Protein 5KET (pdb70)

InterPro domains:
  IPR018170 Aldo/keto reductase, conserved site [PS00062] (151-168)
  IPR018170 Aldo/keto reductase, conserved site [PS00063] (274-289)
  IPR018170 Aldo/keto reductase, conserved site [PS00798] (42-59)
  IPR020471 Aldo-keto reductase [PIRSF000097] (4-313)
  IPR020471 Aldo-keto reductase [PR00069] (38-62)
  IPR020471 Aldo-keto reductase [PR00069] (98-116)
  IPR020471 Aldo-keto reductase [PR00069] (151-168)
  IPR020471 Aldo-keto reductase [PR00069] (185-214)
  IPR020471 Aldo-keto reductase [PR00069] (241-265)
  IPR020471 Aldo-keto reductase [PTHR11732] (8-306)
  IPR023210 NADP-dependent oxidoreductase domain [PF00248] (20-306)
  IPR036812 NAD(P)-dependent oxidoreductase domain superfamily [G3DSA:3.20.20.100] (1-334)
  IPR036812 NAD(P)-dependent oxidoreductase domain superfamily [SSF51430] (8-308)

CATH classification: 3.20.20.100

Structure (mmCIF, N/CA/C/O backbone):
data_5KET
#
_entry.id   5KET
#
_cell.length_a   131.141
_cell.length_b   131.141
_cell.length_c   290.657
_cell.angle_alpha   90.000
_cell.angle_beta   90.000
_cell.angle_gamma   120.000
#
_symmetry.space_group_name_H-M   'H 3 2'
#
loop_
_entity.id
_entity.type
_entity.pdbx_description
1 polymer 'Aldo-keto reductase 1'
2 non-polymer 'NADP NICOTINAMIDE-ADENINE-DINUCLEOTIDE PHOSPHATE'
#
loop_
_atom_site.group_PDB
_atom_site.id
_atom_site.type_symbol
_atom_site.label_atom_id
_atom_site.label_alt_id
_atom_site.label_comp_id
_atom_site.label_asym_id
_atom_site.label_entity_id
_atom_site.label_seq_id
_atom_site.pdbx_PDB_ins_code
_atom_site.Cartn_x
_atom_site.Cartn_y
_atom_site.Cartn_z
_atom_site.occupancy
_atom_site.B_iso_or_equiv
_atom_site.auth_seq_id
_atom_site.auth_comp_id
_atom_site.auth_asym_id
_atom_site.auth_atom_id
_atom_site.pdbx_PDB_model_num
ATOM 1 N N . SER A 1 13 ? -50.604 87.776 52.885 1.00 41.98 7 SER A N 1
ATOM 2 C CA . SER A 1 13 ? -51.207 89.041 52.486 1.00 45.17 7 SER A CA 1
ATOM 3 C C . SER A 1 13 ? -51.203 90.081 53.617 1.00 51.13 7 SER A C 1
ATOM 4 O O . SER A 1 13 ? -51.155 89.736 54.798 1.00 57.76 7 SER A O 1
ATOM 7 N N . VAL A 1 14 ? -51.265 91.355 53.235 1.00 48.79 8 VAL A N 1
ATOM 8 C CA . VAL A 1 14 ? -51.348 92.487 54.147 1.00 47.26 8 VAL A CA 1
ATOM 9 C C . VAL A 1 14 ? -52.645 93.222 53.836 1.00 43.87 8 VAL A C 1
ATOM 10 O O . VAL A 1 14 ? -52.983 93.387 52.667 1.00 43.64 8 VAL A O 1
ATOM 14 N N . THR A 1 15 ? -53.363 93.666 54.878 1.00 44.59 9 THR A N 1
ATOM 15 C CA . THR A 1 15 ? -54.660 94.313 54.697 1.00 43.47 9 THR A CA 1
ATOM 16 C C . THR A 1 15 ? -54.542 95.815 55.004 1.00 43.91 9 THR A C 1
ATOM 17 O O . THR A 1 15 ? -54.106 96.213 56.086 1.00 37.95 9 THR A O 1
ATOM 21 N N . PHE A 1 16 ? -54.903 96.625 54.019 1.00 43.49 10 PHE A N 1
ATOM 22 C CA . PHE A 1 16 ? -54.959 98.075 54.154 1.00 45.98 10 PHE A CA 1
ATOM 23 C C . PHE A 1 16 ? -55.987 98.496 55.190 1.00 49.34 10 PHE A C 1
ATOM 24 O O . PHE A 1 16 ? -56.860 97.723 55.600 1.00 48.80 10 PHE A O 1
ATOM 32 N N . HIS A 1 17 ? -55.885 99.768 55.583 1.00 55.34 11 HIS A N 1
ATOM 33 C CA . HIS A 1 17 ? -56.807 100.308 56.565 1.00 65.27 11 HIS A CA 1
ATOM 34 C C . HIS A 1 17 ? -58.248 100.275 56.055 1.00 66.12 11 HIS A C 1
ATOM 35 O O . HIS A 1 17 ? -59.182 100.001 56.823 1.00 68.45 11 HIS A O 1
ATOM 42 N N . ASN A 1 18 ? -58.445 100.498 54.753 1.00 63.42 12 ASN A N 1
ATOM 43 C CA . ASN A 1 18 ? -59.775 100.368 54.172 1.00 59.67 12 ASN A CA 1
ATOM 44 C C . ASN A 1 18 ? -60.247 98.921 54.082 1.00 62.88 12 ASN A C 1
ATOM 45 O O . ASN A 1 18 ? -61.327 98.686 53.530 1.00 68.41 12 ASN A O 1
ATOM 50 N N . GLY A 1 19 ? -59.480 97.955 54.589 1.00 61.49 13 GLY A N 1
ATOM 51 C CA . GLY A 1 19 ? -59.911 96.573 54.640 1.00 61.11 13 GLY A CA 1
ATOM 52 C C . GLY A 1 19 ? -59.506 95.709 53.461 1.00 58.50 13 GLY A C 1
ATOM 53 O O . GLY A 1 19 ? -59.770 94.497 53.483 1.00 51.97 13 GLY A O 1
ATOM 54 N N . ARG A 1 20 ? -58.876 96.288 52.439 1.00 61.03 14 ARG A N 1
ATOM 55 C CA . ARG A 1 20 ? -58.459 95.531 51.267 1.00 64.40 14 ARG A CA 1
ATOM 56 C C . ARG A 1 20 ? -57.097 94.886 51.483 1.00 67.04 14 ARG A C 1
ATOM 57 O O . ARG A 1 20 ? -56.179 95.501 52.033 1.00 67.35 14 ARG A O 1
ATOM 65 N N . LYS A 1 21 ? -56.967 93.644 51.023 1.00 64.56 15 LYS A N 1
ATOM 66 C CA . LYS A 1 21 ? -55.776 92.839 51.242 1.00 59.95 15 LYS A CA 1
ATOM 67 C C . LYS A 1 21 ? -54.833 92.958 50.050 1.00 51.97 15 LYS A C 1
ATOM 68 O O . LYS A 1 21 ? -55.269 93.005 48.896 1.00 50.18 15 LYS A O 1
ATOM 72 N N . MET A 1 22 ? -53.535 93.001 50.339 1.00 46.30 16 MET A N 1
ATOM 73 C CA . MET A 1 22 ? -52.513 93.145 49.331 1.00 44.64 16 MET A CA 1
ATOM 74 C C . MET A 1 22 ? -51.521 91.991 49.446 1.00 48.32 16 MET A C 1
ATOM 75 O O . MET A 1 22 ? -51.001 91.750 50.555 1.00 52.62 16 MET A O 1
ATOM 80 N N . PRO A 1 23 ? -51.255 91.265 48.391 1.00 45.43 17 PRO A N 1
ATOM 81 C CA . PRO A 1 23 ? -50.306 90.139 48.480 1.00 43.22 17 PRO A CA 1
ATOM 82 C C . PRO A 1 23 ? -48.930 90.622 48.904 1.00 45.88 17 PRO A C 1
ATOM 83 O O . PRO A 1 23 ? -48.444 91.641 48.426 1.00 50.04 17 PRO A O 1
ATOM 87 N N . VAL A 1 24 ? -48.321 89.875 49.815 1.00 44.30 18 VAL A N 1
ATOM 88 C CA . VAL A 1 24 ? -47.023 90.259 50.354 1.00 40.06 18 VAL A CA 1
ATOM 89 C C . VAL A 1 24 ? -45.877 90.038 49.383 1.00 44.40 18 VAL A C 1
ATOM 90 O O . VAL A 1 24 ? -44.785 90.561 49.612 1.00 51.64 18 VAL A O 1
ATOM 94 N N . VAL A 1 25 ? -46.088 89.268 48.318 1.00 40.43 19 VAL A N 1
ATOM 95 C CA . VAL A 1 25 ? -45.082 89.120 47.273 1.00 42.28 19 VAL A CA 1
ATOM 96 C C . VAL A 1 25 ? -45.686 89.548 45.954 1.00 47.12 19 VAL A C 1
ATOM 97 O O . VAL A 1 25 ? -46.741 89.042 45.550 1.00 57.22 19 VAL A O 1
ATOM 101 N N . GLY A 1 26 ? -45.015 90.478 45.287 1.00 39.74 20 GLY A N 1
ATOM 102 C CA . GLY A 1 26 ? -45.417 90.899 43.968 1.00 36.83 20 GLY A CA 1
ATOM 103 C C . GLY A 1 26 ? -44.210 90.926 43.053 1.00 36.11 20 GLY A C 1
ATOM 104 O O . GLY A 1 26 ? -43.068 90.913 43.502 1.00 38.61 20 GLY A O 1
ATOM 105 N N . LEU A 1 27 ? -44.477 90.944 41.762 1.00 35.70 21 LEU A N 1
ATOM 106 C CA . LEU A 1 27 ? -43.417 90.955 40.779 1.00 42.88 21 LEU A CA 1
ATOM 107 C C . LEU A 1 27 ? -43.182 92.384 40.323 1.00 49.32 21 LEU A C 1
ATOM 108 O O . LEU A 1 27 ? -44.079 93.014 39.756 1.00 47.65 21 LEU A O 1
ATOM 113 N N . GLY A 1 28 ? -41.966 92.867 40.551 1.00 49.51 22 GLY A N 1
ATOM 114 C CA . GLY A 1 28 ? -41.594 94.158 40.033 1.00 43.26 22 GLY A CA 1
ATOM 115 C C . GLY A 1 28 ? -41.342 94.123 38.537 1.00 44.19 22 GLY A C 1
ATOM 116 O O . GLY A 1 28 ? -40.945 93.106 37.968 1.00 47.62 22 GLY A O 1
ATOM 117 N N . THR A 1 29 ? -41.560 95.276 37.887 1.00 43.71 23 THR A N 1
ATOM 118 C CA . THR A 1 29 ? -41.410 95.393 36.438 1.00 48.64 23 THR A CA 1
ATOM 119 C C . THR A 1 29 ? -40.447 96.502 36.032 1.00 51.21 23 THR A C 1
ATOM 120 O O . THR A 1 29 ? -40.426 96.907 34.862 1.00 50.65 23 THR A O 1
ATOM 124 N N . TRP A 1 30 ? -39.640 96.995 36.962 1.00 50.50 24 TRP A N 1
ATOM 125 C CA . TRP A 1 30 ? -38.609 97.956 36.621 1.00 50.99 24 TRP A CA 1
ATOM 126 C C . TRP A 1 30 ? -37.222 97.357 36.891 1.00 62.82 24 TRP A C 1
ATOM 127 O O . TRP A 1 30 ? -36.893 96.970 38.021 1.00 72.94 24 TRP A O 1
ATOM 138 N N . GLN A 1 31 ? -36.430 97.232 35.833 1.00 59.68 25 GLN A N 1
ATOM 139 C CA . GLN A 1 31 ? -36.916 97.576 34.514 1.00 55.22 25 GLN A CA 1
ATOM 140 C C . GLN A 1 31 ? -37.096 96.358 33.650 1.00 54.65 25 GLN A C 1
ATOM 141 O O . GLN A 1 31 ? -36.144 95.667 33.284 1.00 53.92 25 GLN A O 1
ATOM 147 N N . SER A 1 32 ? -38.344 96.122 33.303 1.00 55.95 26 SER A N 1
ATOM 148 C CA . SER A 1 32 ? -38.707 94.993 32.467 1.00 58.31 26 SER A CA 1
ATOM 149 C C . SER A 1 32 ? -39.195 95.558 31.146 1.00 54.92 26 SER A C 1
ATOM 150 O O . SER A 1 32 ? -40.318 96.110 31.086 1.00 50.16 26 SER A O 1
ATOM 153 N N . PRO A 1 33 ? -38.373 95.518 30.100 1.00 56.54 27 PRO A N 1
ATOM 154 C CA . PRO A 1 33 ? -38.845 95.983 28.786 1.00 54.43 27 PRO A CA 1
ATOM 155 C C . PRO A 1 33 ? -40.027 95.134 28.363 1.00 55.55 27 PRO A C 1
ATOM 156 O O . PRO A 1 33 ? -40.166 94.007 28.803 1.00 60.56 27 PRO A O 1
ATOM 160 N N . PRO A 1 34 ? -40.934 95.686 27.481 1.00 54.22 28 PRO A N 1
ATOM 161 C CA . PRO A 1 34 ? -42.096 94.917 27.079 1.00 53.76 28 PRO A CA 1
ATOM 162 C C . PRO A 1 34 ? -41.775 93.626 26.335 1.00 62.42 28 PRO A C 1
ATOM 163 O O . PRO A 1 34 ? -42.620 92.699 26.377 1.00 66.25 28 PRO A O 1
ATOM 167 N N . GLU A 1 35 ? -40.667 93.568 25.602 1.00 64.55 29 GLU A N 1
ATOM 168 C CA . GLU A 1 35 ? -40.270 92.310 24.980 1.00 67.64 29 GLU A CA 1
ATOM 169 C C . GLU A 1 35 ? -40.111 91.208 26.029 1.00 64.62 29 GLU A C 1
ATOM 170 O O . GLU A 1 35 ? -40.465 90.046 25.785 1.00 64.12 29 GLU A O 1
ATOM 172 N N . GLU A 1 36 ? -39.644 91.573 27.226 1.00 62.44 30 GLU A N 1
ATOM 173 C CA . GLU A 1 36 ? -39.411 90.622 28.309 1.00 63.75 30 GLU A CA 1
ATOM 174 C C . GLU A 1 36 ? -40.541 90.561 29.335 1.00 60.22 30 GLU A C 1
ATOM 175 O O . GLU A 1 36 ? -40.803 89.486 29.889 1.00 58.67 30 GLU A O 1
ATOM 181 N N . VAL A 1 37 ? -41.230 91.675 29.596 1.00 57.67 31 VAL A N 1
ATOM 182 C CA . VAL A 1 37 ? -42.207 91.706 30.685 1.00 57.49 31 VAL A CA 1
ATOM 183 C C . VAL A 1 37 ? -43.418 90.843 30.375 1.00 57.29 31 VAL A C 1
ATOM 184 O O . VAL A 1 37 ? -44.110 90.383 31.297 1.00 58.75 31 VAL A O 1
ATOM 188 N N . THR A 1 38 ? -43.720 90.599 29.098 1.00 57.27 32 THR A N 1
ATOM 189 C CA . THR A 1 38 ? -44.903 89.789 28.825 1.00 54.66 32 THR A CA 1
ATOM 190 C C . THR A 1 38 ? -44.661 88.329 29.217 1.00 59.81 32 THR A C 1
ATOM 191 O O . THR A 1 38 ? -45.438 87.753 29.979 1.00 60.40 32 THR A O 1
ATOM 195 N N . ALA A 1 39 ? -43.569 87.728 28.731 1.00 64.57 33 ALA A N 1
ATOM 196 C CA . ALA A 1 39 ? -43.267 86.352 29.138 1.00 71.14 33 ALA A CA 1
ATOM 197 C C . ALA A 1 39 ? -43.006 86.253 30.635 1.00 70.79 33 ALA A C 1
ATOM 198 O O . ALA A 1 39 ? -43.374 85.252 31.263 1.00 67.86 33 ALA A O 1
ATOM 200 N N . ALA A 1 40 ? -42.385 87.276 31.227 1.00 69.60 34 ALA A N 1
ATOM 201 C CA . ALA A 1 40 ? -42.088 87.232 32.655 1.00 68.52 34 ALA A CA 1
ATOM 202 C C . ALA A 1 40 ? -43.361 87.227 33.491 1.00 67.57 34 ALA A C 1
ATOM 203 O O . ALA A 1 40 ? -43.401 86.605 34.560 1.00 71.17 34 ALA A O 1
ATOM 205 N N . ILE A 1 41 ? -44.410 87.902 33.019 1.00 64.22 35 ILE A N 1
ATOM 206 C CA . ILE A 1 41 ? -45.676 87.917 33.745 1.00 58.70 35 ILE A CA 1
ATOM 207 C C . ILE A 1 41 ? -46.429 86.613 33.545 1.00 56.73 35 ILE A C 1
ATOM 208 O O . ILE A 1 41 ? -47.039 86.084 34.485 1.00 50.87 35 ILE A O 1
ATOM 213 N N . ASP A 1 42 ? -46.407 86.077 32.323 1.00 60.08 36 ASP A N 1
ATOM 214 C CA . ASP A 1 42 ? -46.903 84.725 32.116 1.00 67.52 36 ASP A CA 1
ATOM 215 C C . ASP A 1 42 ? -46.268 83.775 33.123 1.00 71.47 36 ASP A C 1
ATOM 216 O O . ASP A 1 42 ? -46.972 83.051 33.830 1.00 78.35 36 ASP A O 1
ATOM 218 N N . VAL A 1 43 ? -44.937 83.817 33.254 1.00 68.35 37 VAL A N 1
ATOM 219 C CA . VAL A 1 43 ? -44.268 82.940 34.214 1.00 65.77 37 VAL A CA 1
ATOM 220 C C . VAL A 1 43 ? -44.711 83.257 35.638 1.00 62.55 37 VAL A C 1
ATOM 221 O O . VAL A 1 43 ? -44.986 82.349 36.430 1.00 61.32 37 VAL A O 1
ATOM 225 N N . ALA A 1 44 ? -44.808 84.545 35.983 1.00 59.11 38 ALA A N 1
ATOM 226 C CA . ALA A 1 44 ? -45.143 84.926 37.352 1.00 54.84 38 ALA A CA 1
ATOM 227 C C . ALA A 1 44 ? -46.516 84.399 37.757 1.00 58.63 38 ALA A C 1
ATOM 228 O O . ALA A 1 44 ? -46.681 83.831 38.843 1.00 57.99 38 ALA A O 1
ATOM 230 N N . LEU A 1 45 ? -47.516 84.565 36.890 1.00 58.22 39 LEU A N 1
ATOM 231 C CA . LEU A 1 45 ? -48.850 84.080 37.230 1.00 57.09 39 LEU A CA 1
ATOM 232 C C . LEU A 1 45 ? -48.924 82.556 37.246 1.00 63.02 39 LEU A C 1
ATOM 233 O O . LEU A 1 45 ? -49.711 81.986 38.013 1.00 69.69 39 LEU A O 1
ATOM 238 N N . GLU A 1 46 ? -48.107 81.875 36.438 1.00 62.60 40 GLU A N 1
ATOM 239 C CA . GLU A 1 46 ? -48.013 80.425 36.581 1.00 62.49 40 GLU A CA 1
ATOM 240 C C . GLU A 1 46 ? -47.414 80.063 37.930 1.00 56.66 40 GLU A C 1
ATOM 241 O O . GLU A 1 46 ? -47.927 79.177 38.628 1.00 58.65 40 GLU A O 1
ATOM 247 N N . VAL A 1 47 ? -46.363 80.775 38.337 1.00 54.69 41 VAL A N 1
ATOM 248 C CA . VAL A 1 47 ? -45.752 80.558 39.636 1.00 54.70 41 VAL A CA 1
ATOM 249 C C . VAL A 1 47 ? -46.798 80.671 40.758 1.00 61.26 41 VAL A C 1
ATOM 250 O O . VAL A 1 47 ? -46.888 79.813 41.626 1.00 64.65 41 VAL A O 1
ATOM 254 N N . GLY A 1 48 ? -47.587 81.733 40.725 1.00 57.53 42 GLY A N 1
ATOM 255 C CA . GLY A 1 48 ? -48.487 82.026 41.846 1.00 57.13 42 GLY A CA 1
ATOM 256 C C . GLY A 1 48 ? -48.528 83.495 42.218 1.00 53.25 42 GLY A C 1
ATOM 257 O O . GLY A 1 48 ? -49.253 83.879 43.139 1.00 52.71 42 GLY A O 1
ATOM 258 N N . TYR A 1 49 ? -47.757 84.324 41.512 1.00 51.63 43 TYR A N 1
ATOM 259 C CA . TYR A 1 49 ? -47.826 85.764 41.733 1.00 51.23 43 TYR A CA 1
ATOM 260 C C . TYR A 1 49 ? -49.237 86.275 41.469 1.00 45.59 43 TYR A C 1
ATOM 261 O O . TYR A 1 49 ? -49.817 86.013 40.412 1.00 46.01 43 TYR A O 1
ATOM 270 N N . ARG A 1 50 ? -49.791 87.004 42.437 1.00 41.85 44 ARG A N 1
ATOM 271 C CA . ARG A 1 50 ? -51.086 87.656 42.281 1.00 42.75 44 ARG A CA 1
ATOM 272 C C . ARG A 1 50 ? -50.981 89.150 42.572 1.00 43.56 44 ARG A C 1
ATOM 273 O O . ARG A 1 50 ? -51.920 89.774 43.074 1.00 44.13 44 ARG A O 1
ATOM 281 N N . HIS A 1 51 ? -49.837 89.733 42.234 1.00 43.46 45 HIS A N 1
ATOM 282 C CA . HIS A 1 51 ? -49.552 91.130 42.533 1.00 41.20 45 HIS A CA 1
ATOM 283 C C . HIS A 1 51 ? -48.489 91.588 41.554 1.00 41.20 45 HIS A C 1
ATOM 284 O O . HIS A 1 51 ? -47.393 91.020 41.519 1.00 50.13 45 HIS A O 1
ATOM 291 N N . ILE A 1 52 ? -48.811 92.588 40.747 1.00 35.91 46 ILE A N 1
ATOM 292 C CA . ILE A 1 52 ? -47.877 93.124 39.770 1.00 34.34 46 ILE A CA 1
ATOM 293 C C . ILE A 1 52 ? -47.719 94.605 40.031 1.00 36.07 46 ILE A C 1
ATOM 294 O O . ILE A 1 52 ? -48.712 95.336 40.102 1.00 34.81 46 ILE A O 1
ATOM 299 N N . ASP A 1 53 ? -46.474 95.041 40.162 1.00 42.52 47 ASP A N 1
ATOM 300 C CA . ASP A 1 53 ? -46.138 96.437 40.372 1.00 45.01 47 ASP A CA 1
ATOM 301 C C . ASP A 1 53 ? -45.596 97.002 39.068 1.00 42.06 47 ASP A C 1
ATOM 302 O O . ASP A 1 53 ? -44.593 96.505 38.544 1.00 41.19 47 ASP A O 1
ATOM 307 N N . THR A 1 54 ? -46.269 98.023 38.541 1.00 38.71 48 THR A N 1
ATOM 308 C CA . THR A 1 54 ? -45.830 98.705 37.331 1.00 38.75 48 THR A CA 1
ATOM 309 C C . THR A 1 54 ? -45.948 100.207 37.562 1.00 39.81 48 THR A C 1
ATOM 310 O O . THR A 1 54 ? -46.213 100.672 38.677 1.00 38.99 48 THR A O 1
ATOM 314 N N . ALA A 1 55 ? -45.745 100.973 36.496 1.00 38.30 49 ALA A N 1
ATOM 315 C CA . ALA A 1 55 ? -45.792 102.424 36.579 1.00 31.78 49 ALA A CA 1
ATOM 316 C C . ALA A 1 55 ? -45.867 102.973 35.168 1.00 35.13 49 ALA A C 1
ATOM 317 O O . ALA A 1 55 ? -45.451 102.320 34.208 1.00 37.63 49 ALA A O 1
ATOM 319 N N . PHE A 1 56 ? -46.414 104.184 35.054 1.00 34.39 50 PHE A N 1
ATOM 320 C CA . PHE A 1 56 ? -46.498 104.784 33.732 1.00 36.73 50 PHE A CA 1
ATOM 321 C C . PHE A 1 56 ? -45.113 105.122 33.211 1.00 40.90 50 PHE A C 1
ATOM 322 O O . PHE A 1 56 ? -44.883 105.089 31.994 1.00 46.11 50 PHE A O 1
ATOM 330 N N . MET A 1 57 ? -44.180 105.424 34.112 1.00 39.20 51 MET A N 1
ATOM 331 C CA . MET A 1 57 ? -42.838 105.780 33.689 1.00 42.78 51 MET A CA 1
ATOM 332 C C . MET A 1 57 ? -41.972 104.569 33.337 1.00 43.22 51 MET A C 1
ATOM 333 O O . MET A 1 57 ? -40.859 104.752 32.833 1.00 46.67 51 MET A O 1
ATOM 338 N N . TYR A 1 58 ? -42.448 103.342 33.566 1.00 39.96 52 TYR A N 1
ATOM 339 C CA . TYR A 1 58 ? -41.678 102.164 33.180 1.00 32.32 52 TYR A CA 1
ATOM 340 C C . TYR A 1 58 ? -41.898 101.757 31.732 1.00 38.19 52 TYR A C 1
ATOM 341 O O . TYR A 1 58 ? -41.114 100.960 31.207 1.00 43.62 52 TYR A O 1
ATOM 350 N N . GLN A 1 59 ? -42.950 102.265 31.090 1.00 37.97 53 GLN A N 1
ATOM 351 C CA . GLN A 1 59 ? -43.239 101.987 29.680 1.00 42.70 53 GLN A CA 1
ATOM 352 C C . GLN A 1 59 ? -43.346 100.486 29.396 1.00 38.05 53 GLN A C 1
ATOM 353 O O . GLN A 1 59 ? -42.852 99.986 28.384 1.00 39.65 53 GLN A O 1
ATOM 359 N N . ASN A 1 60 ? -44.003 99.758 30.299 1.00 36.21 54 ASN A N 1
ATOM 360 C CA . ASN A 1 60 ? -44.305 98.347 30.087 1.00 39.82 54 ASN A CA 1
ATOM 361 C C . ASN A 1 60 ? -45.768 98.022 30.369 1.00 43.67 54 ASN A C 1
ATOM 362 O O . ASN A 1 60 ? -46.152 96.846 30.305 1.00 43.79 54 ASN A O 1
ATOM 367 N N . GLU A 1 61 ? -46.595 99.034 30.663 1.00 45.14 55 GLU A N 1
ATOM 368 C CA . GLU A 1 61 ? -47.983 98.792 31.046 1.00 41.12 55 GLU A CA 1
ATOM 369 C C . GLU A 1 61 ? -48.771 98.134 29.922 1.00 45.81 55 GLU A C 1
ATOM 370 O O . GLU A 1 61 ? -49.579 97.234 30.166 1.00 46.54 55 GLU A O 1
ATOM 376 N N . ALA A 1 62 ? -48.570 98.600 28.686 1.00 49.75 56 ALA A N 1
ATOM 377 C CA . ALA A 1 62 ? -49.285 98.024 27.551 1.00 47.32 56 ALA A CA 1
ATOM 378 C C . ALA A 1 62 ? -48.993 96.536 27.420 1.00 49.70 56 ALA A C 1
ATOM 379 O O . ALA A 1 62 ? -49.896 95.737 27.141 1.00 47.64 56 ALA A O 1
ATOM 381 N N . ALA A 1 63 ? -47.733 96.149 27.620 1.00 52.54 57 ALA A N 1
ATOM 382 C CA . ALA A 1 63 ? -47.369 94.741 27.524 1.00 59.27 57 ALA A CA 1
ATOM 383 C C . ALA A 1 63 ? -48.027 93.925 28.623 1.00 61.17 57 ALA A C 1
ATOM 384 O O . ALA A 1 63 ? -48.485 92.800 28.385 1.00 63.62 57 ALA A O 1
ATOM 386 N N . ILE A 1 64 ? -48.043 94.463 29.842 1.00 59.48 58 ILE A N 1
ATOM 387 C CA . ILE A 1 64 ? -48.719 93.793 30.946 1.00 54.68 58 ILE A CA 1
ATOM 388 C C . ILE A 1 64 ? -50.187 93.578 30.601 1.00 55.42 58 ILE A C 1
ATOM 389 O O . ILE A 1 64 ? -50.723 92.473 30.753 1.00 58.28 58 ILE A O 1
ATOM 394 N N . GLY A 1 65 ? -50.845 94.624 30.092 1.00 51.11 59 GLY A N 1
ATOM 395 C CA . GLY A 1 65 ? -52.227 94.484 29.657 1.00 50.10 59 GLY A CA 1
ATOM 396 C C . GLY A 1 65 ? -52.434 93.338 28.682 1.00 50.43 59 GLY A C 1
ATOM 397 O O . GLY A 1 65 ? -53.374 92.552 28.826 1.00 47.27 59 GLY A O 1
ATOM 398 N N . LYS A 1 66 ? -51.558 93.226 27.680 1.00 52.09 60 LYS A N 1
ATOM 399 C CA . LYS A 1 66 ? -51.670 92.131 26.719 1.00 54.74 60 LYS A CA 1
ATOM 400 C C . LYS A 1 66 ? -51.672 90.787 27.430 1.00 62.04 60 LYS A C 1
ATOM 401 O O . LYS A 1 66 ? -52.545 89.945 27.192 1.00 66.66 60 LYS A O 1
ATOM 404 N N . THR A 1 67 ? -50.707 90.578 28.324 1.00 63.81 61 THR A N 1
ATOM 405 C CA . THR A 1 67 ? -50.628 89.319 29.054 1.00 65.24 61 THR A CA 1
ATOM 406 C C . THR A 1 67 ? -51.834 89.134 29.973 1.00 62.63 61 THR A C 1
ATOM 407 O O . THR A 1 67 ? -52.440 88.056 30.007 1.00 65.84 61 THR A O 1
ATOM 411 N N . LEU A 1 68 ? -52.210 90.183 30.709 1.00 56.73 62 LEU A N 1
ATOM 412 C CA . LEU A 1 68 ? -53.381 90.097 31.581 1.00 50.84 62 LEU A CA 1
ATOM 413 C C . LEU A 1 68 ? -54.649 89.793 30.785 1.00 47.87 62 LEU A C 1
ATOM 414 O O . LEU A 1 68 ? -55.455 88.946 31.187 1.00 43.98 62 LEU A O 1
ATOM 419 N N . LYS A 1 69 ? -54.846 90.476 29.651 1.00 47.79 63 LYS A N 1
ATOM 420 C CA . LYS A 1 69 ? -56.047 90.230 28.857 1.00 44.50 63 LYS A CA 1
ATOM 421 C C . LYS A 1 69 ? -56.122 88.775 28.415 1.00 58.69 63 LYS A C 1
ATOM 422 O O . LYS A 1 69 ? -57.211 88.193 28.367 1.00 64.03 63 LYS A O 1
ATOM 424 N N . LYS A 1 70 ? -54.974 88.164 28.105 1.00 54.52 64 LYS A N 1
ATOM 425 C CA . LYS A 1 70 ? -54.957 86.748 27.743 1.00 54.74 64 LYS A CA 1
ATOM 426 C C . LYS A 1 70 ? -55.396 85.877 28.914 1.00 52.73 64 LYS A C 1
ATOM 427 O O . LYS A 1 70 ? -56.257 85.002 28.762 1.00 58.37 64 LYS A O 1
ATOM 432 N N . TRP A 1 71 ? -54.812 86.105 30.095 1.00 50.18 65 TRP A N 1
ATOM 433 C CA . TRP A 1 71 ? -55.146 85.300 31.268 1.00 50.44 65 TRP A CA 1
ATOM 434 C C . TRP A 1 71 ? -56.574 85.533 31.730 1.00 53.88 65 TRP A C 1
ATOM 435 O O . TRP A 1 71 ? -57.204 84.618 32.270 1.00 55.38 65 TRP A O 1
ATOM 446 N N . PHE A 1 72 ? -57.098 86.744 31.542 1.00 54.99 66 PHE A N 1
ATOM 447 C CA . PHE A 1 72 ? -58.470 87.037 31.943 1.00 57.86 66 PHE A CA 1
ATOM 448 C C . PHE A 1 72 ? -59.474 86.455 30.958 1.00 66.39 66 PHE A C 1
ATOM 449 O O . PHE A 1 72 ? -60.423 85.770 31.359 1.00 70.57 66 PHE A O 1
ATOM 457 N N . ASP A 1 73 ? -59.287 86.734 29.666 1.00 67.28 67 ASP A N 1
ATOM 458 C CA . ASP A 1 73 ? -60.155 86.159 28.646 1.00 70.59 67 ASP A CA 1
ATOM 459 C C . ASP A 1 73 ? -60.066 84.640 28.654 1.00 75.10 67 ASP A C 1
ATOM 460 O O . ASP A 1 73 ? -61.048 83.945 28.937 1.00 77.68 67 ASP A O 1
ATOM 465 N N . SER A 1 74 ? -58.884 84.108 28.350 1.00 74.82 68 SER A N 1
ATOM 466 C CA . SER A 1 74 ? -58.741 82.667 28.153 1.00 81.90 68 SER A CA 1
ATOM 467 C C . SER A 1 74 ? -58.633 81.932 29.486 1.00 79.39 68 SER A C 1
ATOM 468 O O . SER A 1 74 ? -59.587 81.283 29.929 1.00 80.52 68 SER A O 1
ATOM 470 N N . GLY A 1 75 ? -57.475 82.032 30.133 1.00 78.07 69 GLY A N 1
ATOM 471 C CA . GLY A 1 75 ? -57.156 81.233 31.301 1.00 83.07 69 GLY A CA 1
ATOM 472 C C . GLY A 1 75 ? -58.123 81.308 32.466 1.00 83.33 69 GLY A C 1
ATOM 473 O O . GLY A 1 75 ? -59.130 82.025 32.427 1.00 82.03 69 GLY A O 1
ATOM 474 N N . LYS A 1 76 ? -57.818 80.551 33.517 1.00 83.02 70 LYS A N 1
ATOM 475 C CA . LYS A 1 76 ? -58.659 80.501 34.709 1.00 84.74 70 LYS A CA 1
ATOM 476 C C . LYS A 1 76 ? -58.050 81.397 35.785 1.00 79.29 70 LYS A C 1
ATOM 477 O O . LYS A 1 76 ? -57.570 80.951 36.829 1.00 81.34 70 LYS A O 1
ATOM 479 N N . LEU A 1 77 ? -58.067 82.695 35.494 1.00 72.54 71 LEU A N 1
ATOM 480 C CA . LEU A 1 77 ? -57.624 83.710 36.439 1.00 65.14 71 LEU A CA 1
ATOM 481 C C . LEU A 1 77 ? -58.604 84.868 36.384 1.00 63.23 71 LEU A C 1
ATOM 482 O O . LEU A 1 77 ? -58.792 85.475 35.324 1.00 64.75 71 LEU A O 1
ATOM 487 N N . LYS A 1 78 ? -59.242 85.150 37.513 1.00 60.61 72 LYS A N 1
ATOM 488 C CA . LYS A 1 78 ? -60.198 86.240 37.602 1.00 58.66 72 LYS A CA 1
ATOM 489 C C . LYS A 1 78 ? -59.477 87.542 37.919 1.00 57.56 72 LYS A C 1
ATOM 490 O O . LYS A 1 78 ? -58.421 87.559 38.560 1.00 57.84 72 LYS A O 1
ATOM 493 N N . ARG A 1 79 ? -60.068 88.637 37.463 1.00 54.38 73 ARG A N 1
ATOM 494 C CA . ARG A 1 79 ? -59.512 89.945 37.745 1.00 54.16 73 ARG A CA 1
ATOM 495 C C . ARG A 1 79 ? -59.582 90.284 39.231 1.00 61.28 73 ARG A C 1
ATOM 496 O O . ARG A 1 79 ? -58.676 90.943 39.761 1.00 63.57 73 ARG A O 1
ATOM 504 N N . GLU A 1 80 ? -60.627 89.836 39.917 1.00 62.93 74 GLU A N 1
ATOM 505 C CA . GLU A 1 80 ? -60.657 90.087 41.345 1.00 60.68 74 GLU A CA 1
ATOM 506 C C . GLU A 1 80 ? -59.611 89.285 42.109 1.00 58.51 74 GLU A C 1
ATOM 507 O O . GLU A 1 80 ? -59.496 89.459 43.328 1.00 60.24 74 GLU A O 1
ATOM 513 N N . ASP A 1 81 ? -58.843 88.431 41.434 1.00 56.62 75 ASP A N 1
ATOM 514 C CA . ASP A 1 81 ? -57.829 87.607 42.077 1.00 53.83 75 ASP A CA 1
ATOM 515 C C . ASP A 1 81 ? -56.416 88.163 41.933 1.00 51.58 75 ASP A C 1
ATOM 516 O O . ASP A 1 81 ? -55.475 87.566 42.466 1.00 56.47 75 ASP A O 1
ATOM 521 N N . VAL A 1 82 ? -56.239 89.286 41.241 1.00 47.79 76 VAL A N 1
ATOM 522 C CA . VAL A 1 82 ? -54.916 89.835 40.973 1.00 45.12 76 VAL A CA 1
ATOM 523 C C . VAL A 1 82 ? -54.885 91.296 41.412 1.00 40.13 76 VAL A C 1
ATOM 524 O O . VAL A 1 82 ? -55.885 92.016 41.319 1.00 37.87 76 VAL A O 1
ATOM 528 N N . PHE A 1 83 ? -53.717 91.731 41.892 1.00 36.42 77 PHE A N 1
ATOM 529 C CA . PHE A 1 83 ? -53.533 93.042 42.512 1.00 34.35 77 PHE A CA 1
ATOM 530 C C . PHE A 1 83 ? -52.616 93.879 41.627 1.00 38.69 77 PHE A C 1
ATOM 531 O O . PHE A 1 83 ? -51.413 93.614 41.550 1.00 47.46 77 PHE A O 1
ATOM 539 N N . ILE A 1 84 ? -53.173 94.897 40.977 1.00 35.42 78 ILE A N 1
ATOM 540 C CA . ILE A 1 84 ? -52.459 95.689 39.979 1.00 32.62 78 ILE A CA 1
ATOM 541 C C . ILE A 1 84 ? -52.101 97.048 40.566 1.00 38.62 78 ILE A C 1
ATOM 542 O O . ILE A 1 84 ? -52.982 97.793 41.017 1.00 39.51 78 ILE A O 1
ATOM 547 N N . VAL A 1 85 ? -50.810 97.378 40.537 1.00 38.99 79 VAL A N 1
ATOM 548 C CA . VAL A 1 85 ? -50.279 98.616 41.098 1.00 34.28 79 VAL A CA 1
ATOM 549 C C . VAL A 1 85 ? -49.595 99.388 39.984 1.00 34.49 79 VAL A C 1
ATOM 550 O O . VAL A 1 85 ? -48.675 98.866 39.341 1.00 38.58 79 VAL A O 1
ATOM 554 N N . THR A 1 86 ? -50.021 100.633 39.771 1.00 32.98 80 THR A N 1
ATOM 555 C CA . THR A 1 86 ? -49.312 101.566 38.903 1.00 30.26 80 THR A CA 1
ATOM 556 C C . THR A 1 86 ? -49.265 102.931 39.579 1.00 30.30 80 THR A C 1
ATOM 557 O O . THR A 1 86 ? -49.881 103.156 40.625 1.00 28.30 80 THR A O 1
ATOM 561 N N . LYS A 1 87 ? -48.506 103.847 38.988 1.00 33.79 81 LYS A N 1
ATOM 562 C CA . LYS A 1 87 ? -48.136 105.078 39.668 1.00 39.38 81 LYS A CA 1
ATOM 563 C C . LYS A 1 87 ? -48.280 106.280 38.743 1.00 42.10 81 LYS A C 1
ATOM 564 O O . LYS A 1 87 ? -48.219 106.164 37.514 1.00 48.30 81 LYS A O 1
ATOM 570 N N . LEU A 1 88 ? -48.471 107.445 39.359 1.00 33.65 82 LEU A N 1
ATOM 571 C CA . LEU A 1 88 ? -48.616 108.705 38.641 1.00 32.02 82 LEU A CA 1
ATOM 572 C C . LEU A 1 88 ? -47.244 109.300 38.332 1.00 37.35 82 LEU A C 1
ATOM 573 O O . LEU A 1 88 ? -46.447 109.507 39.259 1.00 42.84 82 LEU A O 1
ATOM 578 N N . PRO A 1 89 ? -46.952 109.615 37.077 1.00 37.69 83 PRO A N 1
ATOM 579 C CA . PRO A 1 89 ? -45.592 110.042 36.734 1.00 36.72 83 PRO A CA 1
ATOM 580 C C . PRO A 1 89 ? -45.273 111.407 37.305 1.00 43.19 83 PRO A C 1
ATOM 581 O O . PRO A 1 89 ? -46.144 112.290 37.358 1.00 48.23 83 PRO A O 1
ATOM 585 N N . PRO A 1 90 ? -44.012 111.656 37.690 1.00 44.67 84 PRO A N 1
ATOM 586 C CA . PRO A 1 90 ? -43.625 112.982 38.202 1.00 46.19 84 PRO A CA 1
ATOM 587 C C . PRO A 1 90 ? -44.071 114.141 37.318 1.00 44.83 84 PRO A C 1
ATOM 588 O O . PRO A 1 90 ? -44.199 115.268 37.805 1.00 46.15 84 PRO A O 1
ATOM 592 N N . ILE A 1 91 ? -44.332 113.881 36.031 1.00 44.61 85 ILE A N 1
ATOM 593 C CA . ILE A 1 91 ? -44.860 114.927 35.155 1.00 45.81 85 ILE A CA 1
ATOM 594 C C . ILE A 1 91 ? -46.348 115.149 35.346 1.00 44.76 85 ILE A C 1
ATOM 595 O O . ILE A 1 91 ? -46.939 115.968 34.627 1.00 42.07 85 ILE A O 1
ATOM 600 N N . GLY A 1 92 ? -46.972 114.447 36.289 1.00 43.90 86 GLY A N 1
ATOM 601 C CA . GLY A 1 92 ? -48.372 114.666 36.600 1.00 40.61 86 GLY A CA 1
ATOM 602 C C . GLY A 1 92 ? -48.640 115.023 38.050 1.00 38.29 86 GLY A C 1
ATOM 603 O O . GLY A 1 92 ? -49.781 114.897 38.505 1.00 38.01 86 GLY A O 1
ATOM 604 N N . ASN A 1 93 ? -47.627 115.487 38.785 1.00 39.53 87 ASN A N 1
ATOM 605 C CA . ASN A 1 93 ? -47.805 115.878 40.187 1.00 44.81 87 ASN A CA 1
ATOM 606 C C . ASN A 1 93 ? -48.480 117.241 40.288 1.00 46.57 87 ASN A C 1
ATOM 607 O O . ASN A 1 93 ? -47.994 118.193 40.902 1.00 46.79 87 ASN A O 1
ATOM 612 N N . ARG A 1 94 ? -49.648 117.304 39.668 1.00 48.86 88 ARG A N 1
ATOM 613 C CA . ARG A 1 94 ? -50.551 118.429 39.758 1.00 47.31 88 ARG A CA 1
ATOM 614 C C . ARG A 1 94 ? -51.953 117.837 39.758 1.00 41.26 88 ARG A C 1
ATOM 615 O O . ARG A 1 94 ? -52.224 116.883 39.024 1.00 36.08 88 ARG A O 1
ATOM 623 N N . ALA A 1 95 ? -52.821 118.368 40.620 1.00 45.55 89 ALA A N 1
ATOM 624 C CA . ALA A 1 95 ? -54.167 117.810 40.756 1.00 43.73 89 ALA A CA 1
ATOM 625 C C . ALA A 1 95 ? -54.878 117.690 39.413 1.00 41.87 89 ALA A C 1
ATOM 626 O O . ALA A 1 95 ? -55.594 116.709 39.173 1.00 41.61 89 ALA A O 1
ATOM 628 N N . GLU A 1 96 ? -54.653 118.651 38.511 1.00 41.10 90 GLU A N 1
ATOM 629 C CA . GLU A 1 96 ? -55.366 118.712 37.238 1.00 43.57 90 GLU A CA 1
ATOM 630 C C . GLU A 1 96 ? -55.005 117.555 36.307 1.00 45.58 90 GLU A C 1
ATOM 631 O O . GLU A 1 96 ? -55.818 117.173 35.455 1.00 38.52 90 GLU A O 1
ATOM 637 N N . SER A 1 97 ? -53.801 116.999 36.429 1.00 44.63 91 SER A N 1
ATOM 638 C CA . SER A 1 97 ? -53.306 116.007 35.484 1.00 44.13 91 SER A CA 1
ATOM 639 C C . SER A 1 97 ? -53.529 114.578 35.946 1.00 40.94 91 SER A C 1
ATOM 640 O O . SER A 1 97 ? -53.165 113.646 35.221 1.00 40.40 91 SER A O 1
ATOM 643 N N . VAL A 1 98 ? -54.119 114.378 37.124 1.00 40.49 92 VAL A N 1
ATOM 644 C CA . VAL A 1 98 ? -54.093 113.059 37.742 1.00 41.23 92 VAL A CA 1
ATOM 645 C C . VAL A 1 98 ? -54.966 112.075 36.964 1.00 42.82 92 VAL A C 1
ATOM 646 O O . VAL A 1 98 ? -54.530 110.967 36.633 1.00 45.27 92 VAL A O 1
ATOM 650 N N . GLU A 1 99 ? -56.203 112.465 36.648 1.00 43.54 93 GLU A N 1
ATOM 651 C CA . GLU A 1 99 ? -57.076 111.512 35.971 1.00 44.14 93 GLU A CA 1
ATOM 652 C C . GLU A 1 99 ? -56.638 111.282 34.531 1.00 44.20 93 GLU A C 1
ATOM 653 O O . GLU A 1 99 ? -56.829 110.179 34.006 1.00 41.00 93 GLU A O 1
ATOM 659 N N . LYS A 1 100 ? -56.036 112.290 33.889 1.00 46.66 94 LYS A N 1
ATOM 660 C CA . LYS A 1 100 ? -55.459 112.082 32.564 1.00 50.89 94 LYS A CA 1
ATOM 661 C C . LYS A 1 100 ? -54.498 110.894 32.560 1.00 54.05 94 LYS A C 1
ATOM 662 O O . LYS A 1 100 ? -54.587 110.006 31.702 1.00 54.71 94 LYS A O 1
ATOM 666 N N . PHE A 1 101 ? -53.585 110.849 33.530 1.00 49.42 95 PHE A N 1
ATOM 667 C CA . PHE A 1 101 ? -52.539 109.840 33.490 1.00 44.38 95 PHE A CA 1
ATOM 668 C C . PHE A 1 101 ? -53.057 108.476 33.907 1.00 49.26 95 PHE A C 1
ATOM 669 O O . PHE A 1 101 ? -52.737 107.466 33.267 1.00 55.80 95 PHE A O 1
ATOM 677 N N . LEU A 1 102 ? -53.852 108.413 34.971 1.00 43.88 96 LEU A N 1
ATOM 678 C CA . LEU A 1 102 ? -54.407 107.122 35.348 1.00 38.34 96 LEU A CA 1
ATOM 679 C C . LEU A 1 102 ? -55.293 106.568 34.239 1.00 41.05 96 LEU A C 1
ATOM 680 O O . LEU A 1 102 ? -55.243 105.373 33.945 1.00 51.64 96 LEU A O 1
ATOM 685 N N . THR A 1 103 ? -56.089 107.419 33.595 1.00 38.41 97 THR A N 1
ATOM 686 C CA . THR A 1 103 ? -56.814 106.962 32.411 1.00 40.96 97 THR A CA 1
ATOM 687 C C . THR A 1 103 ? -55.849 106.416 31.363 1.00 39.26 97 THR A C 1
ATOM 688 O O . THR A 1 103 ? -56.095 105.355 30.783 1.00 37.29 97 THR A O 1
ATOM 692 N N . LYS A 1 104 ? -54.727 107.105 31.136 1.00 39.91 98 LYS A N 1
ATOM 693 C CA . LYS A 1 104 ? -53.746 106.600 30.178 1.00 43.94 98 LYS A CA 1
ATOM 694 C C . LYS A 1 104 ? -53.132 105.282 30.649 1.00 40.30 98 LYS A C 1
ATOM 695 O O . LYS A 1 104 ? -52.945 104.361 29.844 1.00 36.26 98 LYS A O 1
ATOM 698 N N . SER A 1 105 ? -52.817 105.168 31.943 1.00 41.63 99 SER A N 1
ATOM 699 C CA . SER A 1 105 ? -52.296 103.908 32.471 1.00 42.77 99 SER A CA 1
ATOM 700 C C . SER A 1 105 ? -53.290 102.776 32.247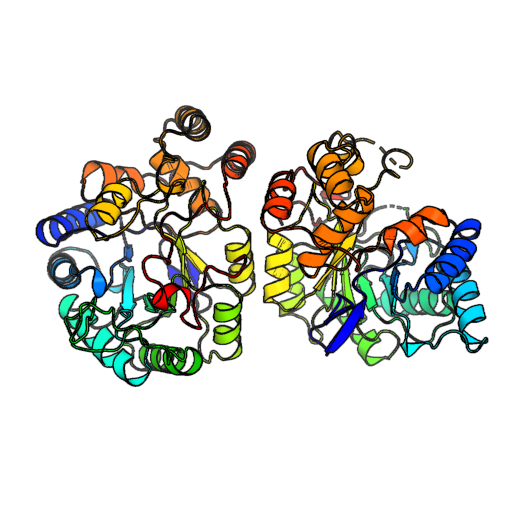 1.00 43.44 99 SER A C 1
ATOM 701 O O . SER A 1 105 ? -52.935 101.707 31.727 1.00 45.23 99 SER A O 1
ATOM 704 N N . LEU A 1 106 ? -54.551 103.010 32.617 1.00 40.83 100 LEU A N 1
ATOM 705 C CA . LEU A 1 106 ? -55.570 101.968 32.562 1.00 41.23 100 LEU A CA 1
ATOM 706 C C . LEU A 1 106 ? -55.740 101.422 31.148 1.00 44.33 100 LEU A C 1
ATOM 707 O O . LEU A 1 106 ? -55.807 100.202 30.950 1.00 46.09 100 LEU A O 1
ATOM 712 N N . GLU A 1 107 ? -55.809 102.305 30.142 1.00 44.50 101 GLU A N 1
ATOM 713 C CA . GLU A 1 107 ? -56.049 101.826 28.778 1.00 46.71 101 GLU A CA 1
ATOM 714 C C . GLU A 1 107 ? -54.861 101.040 28.236 1.00 45.52 101 GLU A C 1
ATOM 715 O O . GLU A 1 107 ? -55.033 100.173 27.367 1.00 45.29 101 GLU A O 1
ATOM 721 N N . ALA A 1 108 ? -53.652 101.336 28.716 1.00 38.72 102 ALA A N 1
ATOM 722 C CA . ALA A 1 108 ? -52.508 100.509 28.358 1.00 38.86 102 ALA A CA 1
ATOM 723 C C . ALA A 1 108 ? -52.602 99.150 29.031 1.00 39.10 102 ALA A C 1
ATOM 724 O O . ALA A 1 108 ? -52.335 98.117 28.405 1.00 35.60 102 ALA A O 1
ATOM 726 N N . LEU A 1 109 ? -52.984 99.134 30.307 1.00 40.59 103 LEU A N 1
ATOM 727 C CA . LEU A 1 109 ? -53.271 97.895 31.017 1.00 44.26 103 LEU A CA 1
ATOM 728 C C . LEU A 1 109 ? -54.567 97.240 30.558 1.00 50.16 103 LEU A C 1
ATOM 729 O O . LEU A 1 109 ? -54.808 96.076 30.894 1.00 53.89 103 LEU A O 1
ATOM 734 N N . GLN A 1 110 ? -55.396 97.963 29.800 1.00 51.88 104 GLN A N 1
ATOM 735 C CA . GLN A 1 110 ? -56.700 97.473 29.336 1.00 52.32 104 GLN A CA 1
ATOM 736 C C . GLN A 1 110 ? -57.577 97.005 30.498 1.00 50.81 104 GLN A C 1
ATOM 737 O O . GLN A 1 110 ? -58.328 96.034 30.384 1.00 52.82 104 GLN A O 1
ATOM 743 N N . LEU A 1 111 ? -57.494 97.706 31.621 1.00 48.81 105 LEU A N 1
ATOM 744 C CA . LEU A 1 111 ? -58.328 97.424 32.779 1.00 47.05 105 LEU A CA 1
ATOM 745 C C . LEU A 1 111 ? -59.261 98.593 33.061 1.00 47.61 105 LEU A C 1
ATOM 746 O O . LEU A 1 111 ? -59.005 99.734 32.668 1.00 47.15 105 LEU A O 1
ATOM 751 N N . ASP A 1 112 ? -60.358 98.292 33.752 1.00 43.83 106 ASP A N 1
ATOM 752 C CA . ASP A 1 112 ? -61.288 99.319 34.195 1.00 42.69 106 ASP A CA 1
ATOM 753 C C . ASP A 1 112 ? -60.907 99.924 35.539 1.00 45.96 106 ASP A C 1
ATOM 754 O O . ASP A 1 112 ? -61.482 100.952 35.924 1.00 51.65 106 ASP A O 1
ATOM 759 N N . TYR A 1 113 ? -59.961 99.319 36.254 1.00 42.60 107 TYR A N 1
ATOM 760 C CA . TYR A 1 113 ? -59.536 99.806 37.559 1.00 41.58 107 TYR A CA 1
ATOM 761 C C . TYR A 1 113 ? -58.199 99.168 37.909 1.00 43.79 107 TYR A C 1
ATOM 762 O O . TYR A 1 113 ? -57.895 98.061 37.459 1.00 51.41 107 TYR A O 1
ATOM 771 N N . VAL A 1 114 ? -57.397 99.878 38.702 1.00 35.91 108 VAL A N 1
ATOM 772 C CA . VAL A 1 114 ? -56.213 99.295 39.320 1.00 35.78 108 VAL A CA 1
ATOM 773 C C . VAL A 1 114 ? -56.491 99.146 40.809 1.00 41.13 108 VAL A C 1
ATOM 774 O O . VAL A 1 114 ? -57.346 99.825 41.387 1.00 47.84 108 VAL A O 1
ATOM 778 N N . ASP A 1 115 ? -55.756 98.243 41.444 1.00 37.00 109 ASP A N 1
ATOM 779 C CA . ASP A 1 115 ? -56.004 98.059 42.863 1.00 40.03 109 ASP A CA 1
ATOM 780 C C . ASP A 1 115 ? -55.346 99.145 43.700 1.00 37.95 109 ASP A C 1
ATOM 781 O O . ASP A 1 115 ? -55.855 99.477 44.779 1.00 41.63 109 ASP A O 1
ATOM 786 N N . LEU A 1 116 ? -54.256 99.733 43.210 1.00 30.92 110 LEU A N 1
ATOM 787 C CA . LEU A 1 116 ? -53.464 100.654 44.017 1.00 33.84 110 LEU A CA 1
ATOM 788 C C . LEU A 1 116 ? -52.782 101.666 43.111 1.00 35.51 110 LEU A C 1
ATOM 789 O O . LEU A 1 116 ? -52.055 101.277 42.193 1.00 41.83 110 LEU A O 1
ATOM 794 N N . TYR A 1 117 ? -53.002 102.953 43.377 1.00 35.12 111 TYR A N 1
ATOM 795 C CA . TYR A 1 117 ? -52.436 104.049 42.592 1.00 34.08 111 TYR A CA 1
ATOM 796 C C . TYR A 1 117 ? -51.575 104.917 43.501 1.00 31.89 111 TYR A C 1
ATOM 797 O O . TYR A 1 117 ? -52.075 105.483 44.480 1.00 30.84 111 TYR A O 1
ATOM 806 N N . LEU A 1 118 ? -50.295 105.035 43.169 1.00 30.92 112 LEU A N 1
ATOM 807 C CA . LEU A 1 118 ? -49.361 105.768 44.004 1.00 31.48 112 LEU A CA 1
ATOM 808 C C . LEU A 1 118 ? -48.895 107.057 43.343 1.00 35.00 112 LEU A C 1
ATOM 809 O O . LEU A 1 118 ? -48.725 107.133 42.123 1.00 33.56 112 LEU A O 1
ATOM 814 N N . ILE A 1 119 ? -48.664 108.066 44.177 1.00 38.62 113 ILE A N 1
ATOM 815 C CA . ILE A 1 119 ? -47.854 109.195 43.742 1.00 39.72 113 ILE A CA 1
ATOM 816 C C . ILE A 1 119 ? -46.410 108.712 43.668 1.00 44.72 113 ILE A C 1
ATOM 817 O O . ILE A 1 119 ? -45.775 108.447 44.688 1.00 46.03 113 ILE A O 1
ATOM 822 N N . HIS A 1 120 ? -45.913 108.556 42.442 1.00 47.63 114 HIS A N 1
ATOM 823 C CA . HIS A 1 120 ? -44.603 107.958 42.231 1.00 45.07 114 HIS A CA 1
ATOM 824 C C . HIS A 1 120 ? -43.515 108.732 42.963 1.00 41.36 114 HIS A C 1
ATOM 825 O O . HIS A 1 120 ? -42.684 108.134 43.662 1.00 38.67 114 HIS A O 1
ATOM 832 N N . LEU A 1 121 ? -43.525 110.068 42.843 1.00 39.35 115 LEU A N 1
ATOM 833 C CA . LEU A 1 121 ? -42.499 110.954 43.420 1.00 38.29 115 LEU A CA 1
ATOM 834 C C . LEU A 1 121 ? -43.086 112.233 44.017 1.00 38.55 115 LEU A C 1
ATOM 835 O O . LEU A 1 121 ? -43.834 112.936 43.326 1.00 44.51 115 LEU A O 1
ATOM 840 N N . PRO A 1 122 ? -42.705 112.578 45.251 1.00 35.50 116 PRO A N 1
ATOM 841 C CA . PRO A 1 122 ? -43.013 113.890 45.797 1.00 33.64 116 PRO A CA 1
ATOM 842 C C . PRO A 1 122 ? -42.568 115.037 44.902 1.00 40.36 116 PRO A C 1
ATOM 843 O O . PRO A 1 122 ? -43.131 116.141 44.984 1.00 38.81 116 PRO A O 1
ATOM 847 N N . VAL A 1 123 ? -41.534 114.846 44.097 1.00 43.39 117 VAL A N 1
ATOM 848 C CA . VAL A 1 123 ? -40.948 115.911 43.294 1.00 46.06 117 VAL A CA 1
ATOM 849 C C . VAL A 1 123 ? -41.618 115.896 41.935 1.00 46.79 117 VAL A C 1
ATOM 850 O O . VAL A 1 123 ? -41.584 114.889 41.227 1.00 51.11 117 VAL A O 1
ATOM 854 N N . GLY A 1 124 ? -42.240 117.011 41.565 1.00 46.56 118 GLY A N 1
ATOM 855 C CA . GLY A 1 124 ? -42.919 117.098 40.290 1.00 48.80 118 GLY A CA 1
ATOM 856 C C . GLY A 1 124 ? -42.011 117.581 39.170 1.00 49.96 118 GLY A C 1
ATOM 857 O O . GLY A 1 124 ? -41.082 118.353 39.381 1.00 49.44 118 GLY A O 1
ATOM 858 N N . PHE A 1 125 ? -42.278 117.085 37.969 1.00 37.69 119 PHE A N 1
ATOM 859 C CA .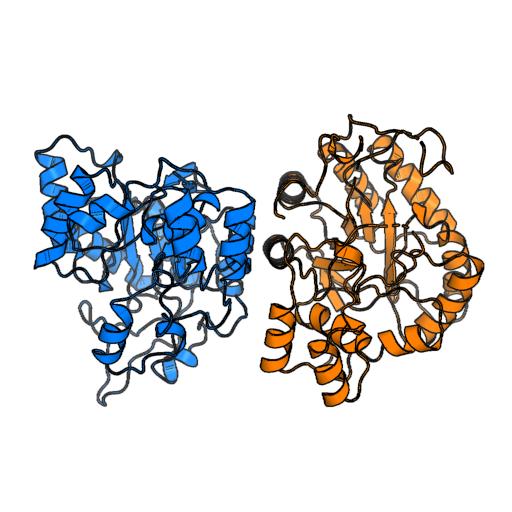 PHE A 1 125 ? -41.710 117.643 36.753 1.00 42.93 119 PHE A CA 1
ATOM 860 C C . PHE A 1 125 ? -42.793 118.477 36.085 1.00 45.36 119 PHE A C 1
ATOM 861 O O . PHE A 1 125 ? -43.981 118.173 36.199 1.00 45.59 119 PHE A O 1
ATOM 869 N N . GLN A 1 126 ? -42.386 119.540 35.401 1.00 47.88 120 GLN A N 1
ATOM 870 C CA . GLN A 1 126 ? -43.364 120.291 34.636 1.00 49.52 120 GLN A CA 1
ATOM 871 C C . GLN A 1 126 ? -43.804 119.457 33.456 1.00 47.57 120 GLN A C 1
ATOM 872 O O . GLN A 1 126 ? -42.983 118.860 32.757 1.00 40.19 120 GLN A O 1
ATOM 878 N N . TYR A 1 127 ? -45.105 119.409 33.232 1.00 53.23 121 TYR A N 1
ATOM 879 C CA . TYR A 1 127 ? -45.643 118.634 32.126 1.00 56.12 121 TYR A CA 1
ATOM 880 C C . TYR A 1 127 ? -45.294 119.384 30.848 1.00 59.66 121 TYR A C 1
ATOM 881 O O . TYR A 1 127 ? -45.874 120.429 30.541 1.00 50.33 121 TYR A O 1
ATOM 890 N N . LYS A 1 128 ? -44.300 118.889 30.114 1.00 64.01 122 LYS A N 1
ATOM 891 C CA . LYS A 1 128 ? -43.929 119.422 28.811 1.00 74.73 122 LYS A CA 1
ATOM 892 C C . LYS A 1 128 ? -44.373 118.516 27.674 1.00 80.71 122 LYS A C 1
ATOM 893 O O . LYS A 1 128 ? -44.055 118.785 26.506 1.00 87.94 122 LYS A O 1
ATOM 895 N N . GLY A 1 129 ? -45.083 117.445 27.987 1.00 78.70 123 GLY A N 1
ATOM 896 C CA . GLY A 1 129 ? -45.556 116.502 27.005 1.00 78.54 123 GLY A CA 1
ATOM 897 C C . GLY A 1 129 ? -46.125 115.286 27.697 1.00 77.51 123 GLY A C 1
ATOM 898 O O . GLY A 1 129 ? -45.701 114.949 28.809 1.00 75.81 123 GLY A O 1
ATOM 899 N N . ASP A 1 130 ? -47.094 114.621 27.064 1.00 77.91 124 ASP A N 1
ATOM 900 C CA . ASP A 1 130 ? -47.702 113.441 27.673 1.00 77.11 124 ASP A CA 1
ATOM 901 C C . ASP A 1 130 ? -46.693 112.297 27.744 1.00 71.78 124 ASP A C 1
ATOM 902 O O . ASP A 1 130 ? -46.512 111.677 28.799 1.00 66.39 124 ASP A O 1
ATOM 907 N N . ASP A 1 131 ? -45.994 112.037 26.640 1.00 70.79 125 ASP A N 1
ATOM 908 C CA . ASP A 1 131 ? -45.010 110.960 26.561 1.00 59.99 125 ASP A CA 1
ATOM 909 C C . ASP A 1 131 ? -43.590 111.464 26.796 1.00 59.36 125 ASP A C 1
ATOM 910 O O . ASP A 1 131 ? -42.642 110.946 26.197 1.00 63.50 125 ASP A O 1
ATOM 912 N N . ASN A 1 132 ? -43.429 112.463 27.666 1.00 55.99 126 ASN A N 1
ATOM 913 C CA . ASN A 1 132 ? -42.149 113.133 27.915 1.00 51.29 126 ASN A CA 1
ATOM 914 C C . ASN A 1 132 ? -41.798 112.969 29.393 1.00 52.85 126 ASN A C 1
ATOM 915 O O . ASN A 1 132 ? -41.954 113.892 30.196 1.00 54.15 126 ASN A O 1
ATOM 920 N N . LEU A 1 133 ? -41.309 111.778 29.740 1.00 49.50 127 LEU A N 1
ATOM 921 C CA . LEU A 1 133 ? -41.099 111.457 31.152 1.00 44.91 127 LEU A CA 1
ATOM 922 C C . LEU A 1 133 ? -39.985 112.286 31.781 1.00 48.17 127 LEU A C 1
ATOM 923 O O . LEU A 1 133 ? -39.993 112.504 32.997 1.00 50.32 127 LEU A O 1
ATOM 928 N N . TRP A 1 134 ? -39.022 112.746 30.978 1.00 49.01 128 TRP A N 1
ATOM 929 C CA . TRP A 1 134 ? -37.904 113.557 31.459 1.00 42.70 128 TRP A CA 1
ATOM 930 C C . TRP A 1 134 ? -37.852 114.795 30.579 1.00 52.37 128 TRP A C 1
ATOM 931 O O . TRP A 1 134 ? -37.228 114.791 29.506 1.00 63.00 128 TRP A O 1
ATOM 942 N N . PRO A 1 135 ? -38.520 115.867 30.989 1.00 48.23 129 PRO A N 1
ATOM 943 C CA . PRO A 1 135 ? -38.612 117.056 30.137 1.00 49.43 129 PRO A CA 1
ATOM 944 C C . PRO A 1 135 ? -37.388 117.950 30.259 1.00 48.62 129 PRO A C 1
ATOM 945 O O . PRO A 1 135 ? -36.816 118.118 31.339 1.00 45.35 129 PRO A O 1
ATOM 949 N N . ARG A 1 136 ? -36.998 118.535 29.131 1.00 53.46 130 ARG A N 1
ATOM 950 C CA . ARG A 1 136 ? -35.872 119.449 29.049 1.00 40.33 130 ARG A CA 1
ATOM 951 C C . ARG A 1 136 ? -36.332 120.766 28.437 1.00 49.39 130 ARG A C 1
ATOM 952 O O . ARG A 1 136 ? -37.436 120.877 27.901 1.00 55.88 130 ARG A O 1
ATOM 955 N N . GLY A 1 137 ? -35.478 121.780 28.525 1.00 50.33 131 GLY A N 1
ATOM 956 C CA . GLY A 1 137 ? -35.808 123.121 28.084 1.00 58.18 131 GLY A CA 1
ATOM 957 C C . GLY A 1 137 ? -35.165 123.485 26.762 1.00 59.83 131 GLY A C 1
ATOM 958 O O . GLY A 1 137 ? -34.682 122.627 26.016 1.00 61.07 131 GLY A O 1
ATOM 959 N N . GLU A 1 138 ? -35.174 124.787 26.457 1.00 62.58 132 GLU A N 1
ATOM 960 C CA . GLU A 1 138 ? -34.463 125.254 25.271 1.00 70.22 132 GLU A CA 1
ATOM 961 C C . GLU A 1 138 ? -32.977 124.920 25.374 1.00 68.58 132 GLU A C 1
ATOM 962 O O . GLU A 1 138 ? -32.364 124.456 24.405 1.00 66.69 132 GLU A O 1
ATOM 964 N N . ALA A 1 139 ? -32.385 125.138 26.545 1.00 66.03 133 ALA A N 1
ATOM 965 C CA . ALA A 1 139 ? -31.113 124.527 26.893 1.00 60.71 133 ALA A CA 1
ATOM 966 C C . ALA A 1 139 ? -31.367 123.135 27.455 1.00 63.45 133 ALA A C 1
ATOM 967 O O . ALA A 1 139 ? -32.506 122.738 27.705 1.00 67.91 133 ALA A O 1
ATOM 969 N N . GLY A 1 140 ? -30.288 122.384 27.666 1.00 61.55 134 GLY A N 1
ATOM 970 C CA . GLY A 1 140 ? -30.452 121.035 28.189 1.00 54.22 134 GLY A CA 1
ATOM 971 C C . GLY A 1 140 ? -31.054 120.947 29.574 1.00 49.90 134 GLY A C 1
ATOM 972 O O . GLY A 1 140 ? -31.207 119.833 30.089 1.00 44.65 134 GLY A O 1
ATOM 973 N N . GLU A 1 141 ? -31.378 122.093 30.186 1.00 53.97 135 GLU A N 1
ATOM 974 C CA . GLU A 1 141 ? -31.965 122.240 31.511 1.00 53.53 135 GLU A CA 1
ATOM 975 C C . GLU A 1 141 ? -33.024 121.192 31.791 1.00 51.15 135 GLU A C 1
ATOM 976 O O . GLU A 1 141 ? -33.759 120.795 30.876 1.00 49.45 135 GLU A O 1
ATOM 982 N N . PHE A 1 142 ? -33.113 120.728 33.029 1.00 52.93 136 PHE A N 1
ATOM 983 C CA . PHE A 1 142 ? -34.091 119.724 33.428 1.00 49.83 136 PHE A CA 1
ATOM 984 C C . PHE A 1 142 ? -35.310 120.416 34.028 1.00 49.98 136 PHE A C 1
ATOM 985 O O . PHE A 1 142 ? -35.216 121.048 35.084 1.00 50.85 136 PHE A O 1
ATOM 993 N N . LEU A 1 143 ? -36.456 120.282 33.355 1.00 50.51 137 LEU A N 1
ATOM 994 C CA . LEU A 1 143 ? -37.678 120.997 33.722 1.00 49.30 137 LEU A CA 1
ATOM 995 C C . LEU A 1 143 ? -38.299 120.401 34.979 1.00 51.69 137 LEU A C 1
ATOM 996 O O . LEU A 1 143 ? -38.930 119.342 34.925 1.00 54.12 137 LEU A O 1
ATOM 1001 N N . ILE A 1 144 ? -38.159 121.094 36.103 1.00 53.19 138 ILE A N 1
ATOM 1002 C CA . ILE A 1 144 ? -38.748 120.679 37.370 1.00 50.30 138 ILE A CA 1
ATOM 1003 C C . ILE A 1 144 ? -39.883 121.628 37.719 1.00 52.72 138 ILE A C 1
ATOM 1004 O O . ILE A 1 144 ? -39.792 122.838 37.476 1.00 62.50 138 ILE A O 1
ATOM 1009 N N . ASP A 1 145 ? -40.960 121.079 38.275 1.00 48.20 139 ASP A N 1
ATOM 1010 C CA . ASP A 1 145 ? -42.077 121.896 38.735 1.00 49.39 139 ASP A CA 1
ATOM 1011 C C . ASP A 1 145 ? -41.844 122.218 40.207 1.00 50.52 139 ASP A C 1
ATOM 1012 O O . ASP A 1 145 ? -42.124 121.409 41.090 1.00 55.52 139 ASP A O 1
ATOM 1017 N N . THR A 1 146 ? -41.332 123.422 40.453 1.00 49.33 140 THR A N 1
ATOM 1018 C CA . THR A 1 146 ? -41.164 123.986 41.781 1.00 48.45 140 THR A CA 1
ATOM 1019 C C . THR A 1 146 ? -42.479 124.084 42.554 1.00 49.73 140 THR A C 1
ATOM 1020 O O . THR A 1 146 ? -42.450 124.247 43.781 1.00 49.97 140 THR A O 1
ATOM 1024 N N . SER A 1 147 ? -43.630 124.000 41.882 1.00 50.60 141 SER A N 1
ATOM 1025 C CA . SER A 1 147 ? -44.921 124.347 42.462 1.00 52.86 141 SER A CA 1
ATOM 1026 C C . SER A 1 147 ? -45.712 123.125 42.902 1.00 47.19 141 SER A C 1
ATOM 1027 O O . SER A 1 147 ? -46.937 123.199 43.025 1.00 53.05 141 SER A O 1
ATOM 1030 N N . THR A 1 148 ? -45.043 122.000 43.129 1.00 45.19 142 THR A N 1
ATOM 1031 C CA . THR A 1 148 ? -45.751 120.788 43.509 1.00 44.78 142 THR A CA 1
ATOM 1032 C C . THR A 1 148 ? -46.453 120.995 44.838 1.00 50.68 142 THR A C 1
ATOM 1033 O O . THR A 1 148 ? -45.811 121.269 45.855 1.00 54.96 142 THR A O 1
ATOM 1037 N N . ASP A 1 149 ? -47.778 120.903 44.817 1.00 50.56 143 ASP A N 1
ATOM 1038 C CA . ASP A 1 149 ? -48.589 121.044 46.015 1.00 52.05 143 ASP A CA 1
ATOM 1039 C C . ASP A 1 149 ? -49.268 119.719 46.315 1.00 51.86 143 ASP A C 1
ATOM 1040 O O . ASP A 1 149 ? -50.146 119.283 45.563 1.00 51.39 143 ASP A O 1
ATOM 1045 N N . LEU A 1 150 ? -48.891 119.096 47.435 1.00 45.66 144 LEU A N 1
ATOM 1046 C CA . LEU A 1 150 ? -49.280 117.705 47.671 1.00 45.85 144 LEU A CA 1
ATOM 1047 C C . LEU A 1 150 ? -50.704 117.582 48.189 1.00 51.19 144 LEU A C 1
ATOM 1048 O O . LEU A 1 150 ? -51.444 116.693 47.759 1.00 53.61 144 LEU A O 1
ATOM 1053 N N . ILE A 1 151 ? -51.105 118.457 49.106 1.00 51.84 145 ILE A N 1
ATOM 1054 C CA . ILE A 1 151 ? -52.488 118.470 49.586 1.00 53.53 145 ILE A CA 1
ATOM 1055 C C . ILE A 1 151 ? -53.459 118.504 48.423 1.00 53.14 145 ILE A C 1
ATOM 1056 O O . ILE A 1 151 ? -54.475 117.791 48.412 1.00 58.46 145 ILE A O 1
ATOM 1061 N N . SER A 1 152 ? -53.186 119.373 47.450 1.00 48.52 146 SER A N 1
ATOM 1062 C CA . SER A 1 152 ? -54.044 119.501 46.281 1.00 40.01 146 SER A CA 1
ATOM 1063 C C . SER A 1 152 ? -53.972 118.254 45.429 1.00 36.06 146 SER A C 1
ATOM 1064 O O . SER A 1 152 ? -54.993 117.777 44.920 1.00 36.47 146 SER A O 1
ATOM 1067 N N . LEU A 1 153 ? -52.758 117.746 45.224 1.00 37.51 147 LEU A N 1
ATOM 1068 C CA . LEU A 1 153 ? -52.555 116.572 44.389 1.00 35.12 147 LEU A CA 1
ATOM 1069 C C . LEU A 1 153 ? -53.244 115.358 44.988 1.00 43.06 147 LEU A C 1
ATOM 1070 O O . LEU A 1 153 ? -53.920 114.598 44.286 1.00 47.70 147 LEU A O 1
ATOM 1075 N N . TRP A 1 154 ? -53.106 115.189 46.299 1.00 45.86 148 TRP A N 1
ATOM 1076 C CA . TRP A 1 154 ? -53.706 114.057 46.982 1.00 43.02 148 TRP A CA 1
ATOM 1077 C C . TRP A 1 154 ? -55.228 114.064 46.875 1.00 45.89 148 TRP A C 1
ATOM 1078 O O . TRP A 1 154 ? -55.845 112.997 46.760 1.00 47.50 148 TRP A O 1
ATOM 1089 N N . LYS A 1 155 ? -55.854 115.242 46.918 1.00 46.18 149 LYS A N 1
ATOM 1090 C CA . LYS A 1 155 ? -57.305 115.298 46.776 1.00 48.52 149 LYS A CA 1
ATOM 1091 C C . LYS A 1 155 ? -57.747 114.803 45.405 1.00 49.92 149 LYS A C 1
ATOM 1092 O O . LYS A 1 155 ? -58.838 114.237 45.271 1.00 52.54 149 LYS A O 1
ATOM 1098 N N . ALA A 1 156 ? -56.905 114.983 44.382 1.00 47.63 150 ALA A N 1
ATOM 1099 C CA . ALA A 1 156 ? -57.201 114.429 43.065 1.00 44.95 150 ALA A CA 1
ATOM 1100 C C . ALA A 1 156 ? -57.068 112.915 43.060 1.00 42.92 150 ALA A C 1
ATOM 1101 O O . ALA A 1 156 ? -57.812 112.228 42.351 1.00 44.89 150 ALA A O 1
ATOM 1103 N N . MET A 1 157 ? -56.120 112.385 43.829 1.00 37.43 151 MET A N 1
ATOM 1104 C CA . MET A 1 157 ? -56.022 110.943 44.002 1.00 36.52 151 MET A CA 1
ATOM 1105 C C . MET A 1 157 ? -57.265 110.398 44.693 1.00 39.49 151 MET A C 1
ATOM 1106 O O . MET A 1 157 ? -57.832 109.382 44.271 1.00 35.67 151 MET A O 1
ATOM 1111 N N . GLU A 1 158 ? -57.701 111.066 45.765 1.00 40.36 152 GLU A N 1
ATOM 1112 C CA . GLU A 1 158 ? -58.936 110.672 46.433 1.00 41.25 152 GLU A CA 1
ATOM 1113 C C . GLU A 1 158 ? -60.100 110.636 45.449 1.00 45.74 152 GLU A C 1
ATOM 1114 O O . GLU A 1 158 ? -60.879 109.673 45.427 1.00 46.77 152 GLU A O 1
ATOM 1120 N N . ALA A 1 159 ? -60.219 111.664 44.604 1.00 46.82 153 ALA A N 1
ATOM 1121 C CA . ALA A 1 159 ? -61.296 111.690 43.621 1.00 50.95 153 ALA A CA 1
ATOM 1122 C C . ALA A 1 159 ? -61.204 110.541 42.620 1.00 50.33 153 ALA A C 1
ATOM 1123 O O . ALA A 1 159 ? -62.195 110.246 41.942 1.00 46.95 153 ALA A O 1
ATOM 1125 N N . GLN A 1 160 ? -60.047 109.885 42.518 1.00 50.35 154 GLN A N 1
ATOM 1126 C CA . GLN A 1 160 ? -59.909 108.761 41.601 1.00 49.42 154 GLN A CA 1
ATOM 1127 C C . GLN A 1 160 ? -60.510 107.482 42.168 1.00 47.13 154 GLN A C 1
ATOM 1128 O O . GLN A 1 160 ? -61.056 106.676 41.406 1.00 49.87 154 GLN A O 1
ATOM 1134 N N . VAL A 1 161 ? -60.422 107.284 43.487 1.00 45.13 155 VAL A N 1
ATOM 1135 C CA . VAL A 1 161 ? -61.101 106.155 44.116 1.00 49.53 155 VAL A CA 1
ATOM 1136 C C . VAL A 1 161 ? -62.622 106.325 44.063 1.00 55.82 155 VAL A C 1
ATOM 1137 O O . VAL A 1 161 ? -63.359 105.329 43.985 1.00 58.26 155 VAL A O 1
ATOM 1141 N N . ASP A 1 162 ? -63.124 107.564 44.059 1.00 54.55 156 ASP A N 1
ATOM 1142 C CA . ASP A 1 162 ? -64.563 107.797 43.958 1.00 49.65 156 ASP A CA 1
ATOM 1143 C C . ASP A 1 162 ? -65.088 107.542 42.561 1.00 46.82 156 ASP A C 1
ATOM 1144 O O . ASP A 1 162 ? -66.279 107.262 42.393 1.00 49.79 156 ASP A O 1
ATOM 1149 N N . ALA A 1 163 ? -64.249 107.724 41.551 1.00 44.42 157 ALA A N 1
ATOM 1150 C CA . ALA A 1 163 ? -64.605 107.362 40.193 1.00 42.24 157 ALA A CA 1
ATOM 1151 C C . ALA A 1 163 ? -64.383 105.883 39.930 1.00 46.44 157 ALA A C 1
ATOM 1152 O O . ALA A 1 163 ? -64.698 105.408 38.832 1.00 53.97 157 ALA A O 1
ATOM 1154 N N . GLY A 1 164 ? -63.855 105.152 40.912 1.00 39.17 158 GLY A N 1
ATOM 1155 C CA . GLY A 1 164 ? -63.627 103.735 40.772 1.00 36.62 158 GLY A CA 1
ATOM 1156 C C . GLY A 1 164 ? -62.489 103.355 39.859 1.00 38.79 158 GLY A C 1
ATOM 1157 O O . GLY A 1 164 ? -62.310 102.166 39.583 1.00 43.44 158 GLY A O 1
ATOM 1158 N N . ARG A 1 165 ? -61.715 104.326 39.369 1.00 40.32 159 ARG A N 1
ATOM 1159 C CA . ARG A 1 165 ? -60.554 104.003 38.549 1.00 41.74 159 ARG A CA 1
ATOM 1160 C C . ARG A 1 165 ? -59.442 103.343 39.363 1.00 43.91 159 ARG A C 1
ATOM 1161 O O . ARG A 1 165 ? -58.557 102.705 38.779 1.00 47.03 159 ARG A O 1
ATOM 1169 N N . THR A 1 166 ? -59.476 103.456 40.690 1.00 40.72 160 THR A N 1
ATOM 1170 C CA . THR A 1 166 ? -58.535 102.751 41.550 1.00 39.07 160 THR A CA 1
ATOM 1171 C C . THR A 1 166 ? -59.247 102.390 42.844 1.00 41.46 160 THR A C 1
ATOM 1172 O O . THR A 1 166 ? -60.099 103.146 43.315 1.00 46.14 160 THR A O 1
ATOM 1176 N N . ARG A 1 167 ? -58.911 101.231 43.409 1.00 39.09 161 ARG A N 1
ATOM 1177 C CA . ARG A 1 167 ? -59.567 100.843 44.652 1.00 44.45 161 ARG A CA 1
ATOM 1178 C C . ARG A 1 167 ? -58.893 101.460 45.873 1.00 44.01 161 ARG A C 1
ATOM 1179 O O . ARG A 1 167 ? -59.578 101.786 46.849 1.00 45.70 161 ARG A O 1
ATOM 1187 N N . SER A 1 168 ? -57.574 101.645 45.835 1.00 40.34 162 SER A N 1
ATOM 1188 C CA . SER A 1 168 ? -56.846 102.305 46.910 1.00 41.98 162 SER A CA 1
ATOM 1189 C C . SER A 1 168 ? -55.809 103.240 46.305 1.00 43.72 162 SER A C 1
ATOM 1190 O O . SER A 1 168 ? -55.429 103.109 45.138 1.00 43.86 162 SER A O 1
ATOM 1193 N N . VAL A 1 169 ? -55.352 104.197 47.114 1.00 40.58 163 VAL A N 1
ATOM 1194 C CA . VAL A 1 169 ? -54.318 105.129 46.691 1.00 38.27 163 VAL A CA 1
ATOM 1195 C C . VAL A 1 169 ? -53.274 105.258 47.791 1.00 36.57 163 VAL A C 1
ATOM 1196 O O . VAL A 1 169 ? -53.583 105.180 48.983 1.00 39.20 163 VAL A O 1
ATOM 1200 N N . GLY A 1 170 ? -52.024 105.461 47.377 1.00 33.18 164 GLY A N 1
ATOM 1201 C CA . GLY A 1 170 ? -50.919 105.550 48.310 1.00 35.97 164 GLY A CA 1
ATOM 1202 C C . GLY A 1 170 ? -49.774 106.431 47.845 1.00 39.64 164 GLY A C 1
ATOM 1203 O O . GLY A 1 170 ? -49.911 107.176 46.870 1.00 44.36 164 GLY A O 1
ATOM 1204 N N . LEU A 1 171 ? -48.633 106.341 48.527 1.00 38.56 165 LEU A N 1
ATOM 1205 C CA . LEU A 1 171 ? -47.496 107.223 48.295 1.00 30.98 165 LEU A CA 1
ATOM 1206 C C . LEU A 1 171 ? -46.236 106.413 48.026 1.00 34.82 165 LEU A C 1
ATOM 1207 O O . LEU A 1 171 ? -46.104 105.275 48.481 1.00 39.09 165 LEU A O 1
ATOM 1212 N N . SER A 1 172 ? -45.294 107.021 47.308 1.00 39.64 166 SER A N 1
ATOM 1213 C CA . SER A 1 172 ? -44.009 106.382 47.048 1.00 41.03 166 SER A CA 1
ATOM 1214 C C . SER A 1 172 ? -42.877 107.395 47.179 1.00 40.46 166 SER A C 1
ATOM 1215 O O . SER A 1 172 ? -42.943 108.486 46.605 1.00 40.98 166 SER A O 1
ATOM 1218 N N . ASN A 1 173 ? -41.845 107.019 47.933 1.00 39.06 167 ASN A N 1
ATOM 1219 C CA . ASN A 1 173 ? -40.660 107.849 48.143 1.00 39.13 167 ASN A CA 1
ATOM 1220 C C . ASN A 1 173 ? -41.007 109.161 48.845 1.00 45.44 167 ASN A C 1
ATOM 1221 O O . ASN A 1 173 ? -40.416 110.205 48.573 1.00 52.54 167 ASN A O 1
ATOM 1226 N N . PHE A 1 174 ? -41.969 109.104 49.761 1.00 40.55 168 PHE A N 1
ATOM 1227 C CA . PHE A 1 174 ? -42.342 110.220 50.620 1.00 35.04 168 PHE A CA 1
ATOM 1228 C C . PHE A 1 174 ? -41.687 110.047 51.986 1.00 31.40 168 PHE A C 1
ATOM 1229 O O . PHE A 1 174 ? -41.399 108.925 52.404 1.00 36.73 168 PHE A O 1
ATOM 1237 N N . ASN A 1 175 ? -41.457 111.152 52.685 1.00 27.99 169 ASN A N 1
ATOM 1238 C CA . ASN A 1 175 ? -40.843 111.085 54.003 1.00 30.75 169 ASN A CA 1
ATOM 1239 C C . ASN A 1 175 ? -41.930 111.171 55.090 1.00 35.27 169 ASN A C 1
ATOM 1240 O O . ASN A 1 175 ? -43.133 111.139 54.800 1.00 36.39 169 ASN A O 1
ATOM 1245 N N . SER A 1 176 ? -41.509 111.287 56.356 1.00 34.90 170 SER A N 1
ATOM 1246 C CA . SER A 1 176 ? -42.461 111.348 57.465 1.00 38.93 170 SER A CA 1
ATOM 1247 C C . SER A 1 176 ? -43.327 112.595 57.377 1.00 46.14 170 SER A C 1
ATOM 1248 O O . SER A 1 176 ? -44.561 112.517 57.349 1.00 44.74 170 SER A O 1
ATOM 1251 N N . ARG A 1 177 ? -42.681 113.764 57.365 1.00 49.87 171 ARG A N 1
ATOM 1252 C CA . ARG A 1 177 ? -43.411 115.020 57.392 1.00 50.00 171 ARG A CA 1
ATOM 1253 C C . ARG A 1 177 ? -44.462 115.088 56.278 1.00 49.50 171 ARG A C 1
ATOM 1254 O O . ARG A 1 177 ? -45.594 115.501 56.527 1.00 50.38 171 ARG A O 1
ATOM 1256 N N . GLN A 1 178 ? -44.112 114.653 55.056 1.00 48.52 172 GLN A N 1
ATOM 1257 C CA . GLN A 1 178 ? -45.075 114.710 53.943 1.00 48.44 172 GLN A CA 1
ATOM 1258 C C . GLN A 1 178 ? -46.178 113.674 54.072 1.00 48.74 172 GLN A C 1
ATOM 1259 O O . GLN A 1 178 ? -47.329 113.943 53.676 1.00 47.97 172 GLN A O 1
ATOM 1265 N N . ILE A 1 179 ? -45.866 112.471 54.566 1.00 47.36 173 ILE A N 1
ATOM 1266 C CA . ILE A 1 179 ? -46.932 111.528 54.866 1.00 44.05 173 ILE A CA 1
ATOM 1267 C C . ILE A 1 179 ? -47.849 112.114 55.927 1.00 47.02 173 ILE A C 1
ATOM 1268 O O . ILE A 1 179 ? -49.074 112.158 55.765 1.00 54.06 173 ILE A O 1
ATOM 1273 N N . ALA A 1 180 ? -47.259 112.607 57.018 1.00 43.44 174 ALA A N 1
ATOM 1274 C CA . ALA A 1 180 ? -48.050 113.184 58.099 1.00 45.35 174 ALA A CA 1
ATOM 1275 C C . ALA A 1 180 ? -48.931 114.321 57.598 1.00 47.94 174 ALA A C 1
ATOM 1276 O O . ALA A 1 180 ? -50.108 114.407 57.968 1.00 52.56 174 ALA A O 1
ATOM 1278 N N . ARG A 1 181 ? -48.385 115.201 56.749 1.00 44.58 175 ARG A N 1
ATOM 1279 C CA . ARG A 1 181 ? -49.179 116.297 56.202 1.00 42.00 175 ARG A CA 1
ATOM 1280 C C . ARG A 1 181 ? -50.367 115.774 55.394 1.00 42.69 175 ARG A C 1
ATOM 1281 O O . ARG A 1 181 ? -51.478 116.306 55.488 1.00 41.58 175 ARG A O 1
ATOM 1289 N N . ILE A 1 182 ? -50.148 114.727 54.605 1.00 43.64 176 ILE A N 1
ATOM 1290 C CA . ILE A 1 182 ? -51.214 114.219 53.747 1.00 47.25 176 ILE A CA 1
ATOM 1291 C C . ILE A 1 182 ? -52.287 113.530 54.582 1.00 49.20 176 ILE A C 1
ATOM 1292 O O . ILE A 1 182 ? -53.487 113.764 54.393 1.00 50.58 176 ILE A O 1
ATOM 1297 N N . VAL A 1 183 ? -51.869 112.700 55.541 1.00 46.56 177 VAL A N 1
ATOM 1298 C CA . VAL A 1 183 ? -52.828 111.943 56.346 1.00 42.69 177 VAL A CA 1
ATOM 1299 C C . VAL A 1 183 ? -53.690 112.878 57.187 1.00 39.86 177 VAL A C 1
ATOM 1300 O O . VAL A 1 183 ? -54.899 112.655 57.333 1.00 45.02 177 VAL A O 1
ATOM 1304 N N . LYS A 1 184 ? -53.096 113.939 57.754 1.00 35.92 178 LYS A N 1
ATOM 1305 C CA . LYS A 1 184 ? -53.859 114.886 58.556 1.00 40.15 178 LYS A CA 1
ATOM 1306 C C . LYS A 1 184 ? -54.833 115.685 57.705 1.00 45.58 178 LYS A C 1
ATOM 1307 O O . LYS A 1 184 ? -55.744 116.330 58.269 1.00 48.30 178 LYS A O 1
ATOM 1309 N N . SER A 1 185 ? -54.645 115.691 56.379 1.00 45.40 179 SER A N 1
ATOM 1310 C CA . SER A 1 185 ? -55.584 116.349 55.496 1.00 44.41 179 SER A CA 1
ATOM 1311 C C . SER A 1 185 ? -56.464 115.369 54.768 1.00 46.75 179 SER A C 1
ATOM 1312 O O . SER A 1 185 ? -57.352 115.783 54.018 1.00 48.90 179 SER A O 1
ATOM 1315 N N . ALA A 1 186 ? -56.157 114.094 54.883 1.00 46.71 180 ALA A N 1
ATOM 1316 C CA . ALA A 1 186 ? -56.686 113.100 53.974 1.00 44.05 180 ALA A CA 1
ATOM 1317 C C . ALA A 1 186 ? -58.160 112.896 54.250 1.00 48.26 180 ALA A C 1
ATOM 1318 O O . ALA A 1 186 ? -58.565 112.694 55.399 1.00 43.89 180 ALA A O 1
ATOM 1320 N N . ARG A 1 187 ? -58.963 113.013 53.203 1.00 54.42 181 ARG A N 1
ATOM 1321 C CA . ARG A 1 187 ? -60.304 112.471 53.266 1.00 56.84 181 ARG A CA 1
ATOM 1322 C C . ARG A 1 187 ? -60.269 110.946 53.204 1.00 56.90 181 ARG A C 1
ATOM 1323 O O . ARG A 1 187 ? -61.104 110.278 53.825 1.00 60.92 181 ARG A O 1
ATOM 1331 N N . ILE A 1 188 ? -59.303 110.387 52.474 1.00 53.71 182 ILE A N 1
ATOM 1332 C CA . ILE A 1 188 ? -59.053 108.952 52.403 1.00 54.18 182 ILE A CA 1
ATOM 1333 C C . ILE A 1 188 ? -57.560 108.743 52.633 1.00 57.00 182 ILE A C 1
ATOM 1334 O O . ILE A 1 188 ? -56.741 109.181 51.816 1.00 54.91 182 ILE A O 1
ATOM 1339 N N . ARG A 1 189 ? -57.209 108.082 53.734 1.00 56.60 183 ARG A N 1
ATOM 1340 C CA . ARG A 1 189 ? -55.823 107.970 54.135 1.00 52.35 183 ARG A CA 1
ATOM 1341 C C . ARG A 1 189 ? -55.014 107.140 53.129 1.00 42.03 183 ARG A C 1
ATOM 1342 O O . ARG A 1 189 ? -55.569 106.281 52.431 1.00 37.34 183 ARG A O 1
ATOM 1350 N N . PRO A 1 190 ? -53.722 107.419 52.991 1.00 39.41 184 PRO A N 1
ATOM 1351 C CA . PRO A 1 190 ? -52.854 106.548 52.195 1.00 38.58 184 PRO A CA 1
ATOM 1352 C C . PRO A 1 190 ? -52.996 105.087 52.601 1.00 47.93 184 PRO A C 1
ATOM 1353 O O . PRO A 1 190 ? -52.943 104.748 53.787 1.00 55.50 184 PRO A O 1
ATOM 1357 N N . ALA A 1 191 ? -53.185 104.228 51.615 1.00 46.38 185 ALA A N 1
ATOM 1358 C CA . ALA A 1 191 ? -53.277 102.799 51.880 1.00 48.30 185 ALA A CA 1
ATOM 1359 C C . ALA A 1 191 ? -51.917 102.132 51.961 1.00 50.38 185 ALA A C 1
ATOM 1360 O O . ALA A 1 191 ? -51.760 101.140 52.686 1.00 56.42 185 ALA A O 1
ATOM 1362 N N . ASN A 1 192 ? -50.929 102.655 51.243 1.00 46.85 186 ASN A N 1
ATOM 1363 C CA . ASN A 1 192 ? -49.652 101.970 51.108 1.00 44.72 186 ASN A CA 1
ATOM 1364 C C . ASN A 1 192 ? -48.565 102.995 50.821 1.00 39.66 186 ASN A C 1
ATOM 1365 O O . ASN A 1 192 ? -48.794 103.964 50.094 1.00 38.79 186 ASN A O 1
ATOM 1370 N N . LEU A 1 193 ? -47.399 102.787 51.425 1.00 35.64 187 LEU A N 1
ATOM 1371 C CA . LEU A 1 193 ? -46.195 103.551 51.138 1.00 31.29 187 LEU A CA 1
ATOM 1372 C C . LEU A 1 193 ? -45.187 102.618 50.495 1.00 34.77 187 LEU A C 1
ATOM 1373 O O . LEU A 1 193 ? -44.924 101.534 51.023 1.00 40.34 187 LEU A O 1
ATOM 1378 N N . GLN A 1 194 ? -44.624 103.029 49.364 1.00 33.57 188 GLN A N 1
ATOM 1379 C CA . GLN A 1 194 ? -43.644 102.203 48.674 1.00 34.72 188 GLN A CA 1
ATOM 1380 C C . GLN A 1 194 ? -42.319 102.957 48.651 1.00 36.45 188 GLN A C 1
ATOM 1381 O O . GLN A 1 194 ? -42.172 103.961 47.946 1.00 35.60 188 GLN A O 1
ATOM 1387 N N . VAL A 1 195 ? -41.365 102.473 49.439 1.00 34.38 189 VAL A N 1
ATOM 1388 C CA . VAL A 1 195 ? -40.050 103.078 49.557 1.00 35.96 189 VAL A CA 1
ATOM 1389 C C . VAL A 1 195 ? -39.005 101.994 49.371 1.00 36.96 189 VAL A C 1
ATOM 1390 O O . VAL A 1 195 ? -39.295 100.798 49.406 1.00 39.03 189 VAL A O 1
ATOM 1394 N N . GLU A 1 196 ? -37.771 102.426 49.152 1.00 36.07 190 GLU A N 1
ATOM 1395 C CA . GLU A 1 196 ? -36.651 101.502 49.121 1.00 35.77 190 GLU A CA 1
ATOM 1396 C C . GLU A 1 196 ? -36.451 100.885 50.502 1.00 41.64 190 GLU A C 1
ATOM 1397 O O . GLU A 1 196 ? -36.516 101.582 51.527 1.00 43.71 190 GLU A O 1
ATOM 1403 N N . LEU A 1 197 ? -36.201 99.566 50.518 1.00 39.50 191 LEU A N 1
ATOM 1404 C CA . LEU A 1 197 ? -36.144 98.813 51.765 1.00 41.78 191 LEU A CA 1
ATOM 1405 C C . LEU A 1 197 ? -35.580 97.423 51.509 1.00 47.15 191 LEU A C 1
ATOM 1406 O O . LEU A 1 197 ? -36.080 96.698 50.640 1.00 54.78 191 LEU A O 1
ATOM 1411 N N . ASN A 1 198 ? -34.569 97.056 52.288 1.00 42.71 192 ASN A N 1
ATOM 1412 C CA . ASN A 1 198 ? -33.969 95.725 52.308 1.00 44.40 192 ASN A CA 1
ATOM 1413 C C . ASN A 1 198 ? -33.143 95.622 53.589 1.00 43.65 192 ASN A C 1
ATOM 1414 O O . ASN A 1 198 ? -33.233 96.485 54.466 1.00 47.96 192 ASN A O 1
ATOM 1419 N N . VAL A 1 199 ? -32.327 94.572 53.706 1.00 40.30 193 VAL A N 1
ATOM 1420 C CA . VAL A 1 199 ? -31.593 94.412 54.957 1.00 39.40 193 VAL A CA 1
ATOM 1421 C C . VAL A 1 199 ? -30.475 95.437 55.097 1.00 37.32 193 VAL A C 1
ATOM 1422 O O . VAL A 1 199 ? -29.997 95.665 56.212 1.00 36.67 193 VAL A O 1
ATOM 1426 N N . TYR A 1 200 ? -30.040 96.060 54.003 1.00 37.35 194 TYR A N 1
ATOM 1427 C CA . TYR A 1 200 ? -29.064 97.140 54.097 1.00 43.17 194 TYR A CA 1
ATOM 1428 C C . TYR A 1 200 ? -29.704 98.501 54.352 1.00 40.19 194 TYR A C 1
ATOM 1429 O O . TYR A 1 200 ? -28.988 99.448 54.691 1.00 39.25 194 TYR A O 1
ATOM 1438 N N . PHE A 1 201 ? -31.034 98.604 54.216 1.00 36.09 195 PHE A N 1
ATOM 1439 C CA . PHE A 1 201 ? -31.818 99.827 54.295 1.00 34.59 195 PHE A CA 1
ATOM 1440 C C . PHE A 1 201 ? -33.206 99.441 54.819 1.00 38.21 195 PHE A C 1
ATOM 1441 O O . PHE A 1 201 ? -34.222 99.490 54.124 1.00 40.43 195 PHE A O 1
ATOM 1449 N N . GLN A 1 202 ? -33.264 99.034 56.090 1.00 39.03 196 GLN A N 1
ATOM 1450 C CA . GLN A 1 202 ? -34.478 98.426 56.629 1.00 40.14 196 GLN A CA 1
ATOM 1451 C C . GLN A 1 202 ? -35.587 99.431 56.932 1.00 42.99 196 GLN A C 1
ATOM 1452 O O . GLN A 1 202 ? -36.742 99.016 57.101 1.00 48.21 196 GLN A O 1
ATOM 1458 N N . GLN A 1 203 ? -35.272 100.726 57.012 1.00 36.34 197 GLN A N 1
ATOM 1459 C CA . GLN A 1 203 ? -36.269 101.774 57.221 1.00 33.52 197 GLN A CA 1
ATOM 1460 C C . GLN A 1 203 ? -37.091 101.500 58.475 1.00 35.35 197 GLN A C 1
ATOM 1461 O O . GLN A 1 203 ? -38.310 101.683 58.491 1.00 41.26 197 GLN A O 1
ATOM 1467 N N . ARG A 1 204 ? -36.406 101.051 59.534 1.00 36.22 198 ARG A N 1
ATOM 1468 C CA . ARG A 1 204 ? -37.072 100.789 60.808 1.00 39.38 198 ARG A CA 1
ATOM 1469 C C . ARG A 1 204 ? -37.981 101.941 61.202 1.00 41.88 198 ARG A C 1
ATOM 1470 O O . ARG A 1 204 ? -39.155 101.740 61.537 1.00 42.24 198 ARG A O 1
ATOM 1478 N N . GLU A 1 205 ? -37.448 103.163 61.143 1.00 43.63 199 GLU A N 1
ATOM 1479 C CA . GLU A 1 205 ? -38.174 104.322 61.646 1.00 44.56 199 GLU A CA 1
ATOM 1480 C C . GLU A 1 205 ? -39.390 104.640 60.784 1.00 45.95 199 GLU A C 1
ATOM 1481 O O . GLU A 1 205 ? -40.466 104.949 61.307 1.00 47.38 199 GLU A O 1
ATOM 1487 N N . LEU A 1 206 ? -39.244 104.570 59.464 1.00 42.45 200 LEU A N 1
ATOM 1488 C CA . LEU A 1 206 ? -40.364 104.938 58.616 1.00 39.15 200 LEU A CA 1
ATOM 1489 C C . LEU A 1 206 ? -41.451 103.870 58.630 1.00 46.57 200 LEU A C 1
ATOM 1490 O O . LEU A 1 206 ? -42.638 104.204 58.552 1.00 51.58 200 LEU A O 1
ATOM 1495 N N . VAL A 1 207 ? -41.080 102.590 58.745 1.00 45.78 201 VAL A N 1
ATOM 1496 C CA . VAL A 1 207 ? -42.096 101.541 58.830 1.00 47.76 201 VAL A CA 1
ATOM 1497 C C . VAL A 1 207 ? -42.924 101.720 60.093 1.00 55.52 201 VAL A C 1
ATOM 1498 O O . VAL A 1 207 ? -44.161 101.735 60.055 1.00 61.92 201 VAL A O 1
ATOM 1502 N N . ALA A 1 208 ? -42.251 101.862 61.236 1.00 52.12 202 ALA A N 1
ATOM 1503 C CA . ALA A 1 208 ? -42.965 102.059 62.490 1.00 49.07 202 ALA A CA 1
ATOM 1504 C C . ALA A 1 208 ? -43.801 103.331 62.461 1.00 48.80 202 ALA A C 1
ATOM 1505 O O . ALA A 1 208 ? -44.872 103.383 63.076 1.00 55.35 202 ALA A O 1
ATOM 1507 N N . PHE A 1 209 ? -43.334 104.364 61.757 1.00 42.85 203 PHE A N 1
ATOM 1508 C CA . PHE A 1 209 ? -44.133 105.577 61.607 1.00 40.61 203 PHE A CA 1
ATOM 1509 C C . PHE A 1 209 ? -45.419 105.290 60.835 1.00 41.10 203 PHE A C 1
ATOM 1510 O O . PHE A 1 209 ? -46.506 105.713 61.247 1.00 43.52 203 PHE A O 1
ATOM 1518 N N . CYS A 1 210 ? -45.320 104.537 59.736 1.00 38.79 204 CYS A N 1
ATOM 1519 C CA . CYS A 1 210 ? -46.495 104.238 58.925 1.00 42.02 204 CYS A CA 1
ATOM 1520 C C . CYS A 1 210 ? -47.410 103.243 59.613 1.00 47.63 204 CYS A C 1
ATOM 1521 O O . CYS A 1 210 ? -48.641 103.323 59.487 1.00 55.23 204 CYS A O 1
ATOM 1524 N N . ARG A 1 211 ? -46.832 102.270 60.305 1.00 43.32 205 ARG A N 1
ATOM 1525 C CA . ARG A 1 211 ? -47.671 101.284 60.960 1.00 41.60 205 ARG A CA 1
ATOM 1526 C C . ARG A 1 211 ? -48.494 101.918 62.072 1.00 37.78 205 ARG A C 1
ATOM 1527 O O . ARG A 1 211 ? -49.611 101.469 62.355 1.00 37.66 205 ARG A O 1
ATOM 1535 N N . ALA A 1 212 ? -47.971 102.985 62.676 1.00 36.76 206 ALA A N 1
ATOM 1536 C CA . ALA A 1 212 ? -48.734 103.756 63.645 1.00 34.96 206 ALA A CA 1
ATOM 1537 C C . ALA A 1 212 ? -49.956 104.399 63.013 1.00 35.27 206 ALA A C 1
ATOM 1538 O O . ALA A 1 212 ? -50.964 104.625 63.691 1.00 40.31 206 ALA A O 1
ATOM 1540 N N . LEU A 1 213 ? -49.888 104.713 61.727 1.00 39.43 207 LEU A N 1
ATOM 1541 C CA . LEU A 1 213 ? -51.017 105.293 61.021 1.00 40.70 207 LEU A CA 1
ATOM 1542 C C . LEU A 1 213 ? -51.697 104.279 60.109 1.00 45.24 207 LEU A C 1
ATOM 1543 O O . LEU A 1 213 ? -52.390 104.673 59.165 1.00 51.82 207 LEU A O 1
ATOM 1548 N N . ASP A 1 214 ? -51.524 102.983 60.395 1.00 43.83 208 ASP A N 1
ATOM 1549 C CA . ASP A 1 214 ? -52.163 101.887 59.646 1.00 43.71 208 ASP A CA 1
ATOM 1550 C C . ASP A 1 214 ? -51.881 102.014 58.146 1.00 48.07 208 ASP A C 1
ATOM 1551 O O . ASP A 1 214 ? -52.744 101.775 57.294 1.00 48.43 208 ASP A O 1
ATOM 1553 N N . ILE A 1 215 ? -50.650 102.404 57.831 1.00 45.08 209 ILE A N 1
ATOM 1554 C CA . ILE A 1 215 ? -50.171 102.542 56.465 1.00 45.09 209 ILE A CA 1
ATOM 1555 C C . ILE A 1 215 ? -49.183 101.426 56.209 1.00 45.09 209 ILE A C 1
ATOM 1556 O O . ILE A 1 215 ? -48.189 101.288 56.943 1.00 44.36 209 ILE A O 1
ATOM 1561 N N . THR A 1 216 ? -49.441 100.630 55.181 1.00 45.84 210 THR A N 1
ATOM 1562 C CA . THR A 1 216 ? -48.632 99.454 54.909 1.00 44.79 210 THR A CA 1
ATOM 1563 C C . THR A 1 216 ? -47.470 99.803 53.989 1.00 43.13 210 THR A C 1
ATOM 1564 O O . THR A 1 216 ? -47.621 100.583 53.041 1.00 46.05 210 THR A O 1
ATOM 1568 N N . VAL A 1 217 ? -46.308 99.226 54.275 1.00 37.08 211 VAL A N 1
ATOM 1569 C CA . VAL A 1 217 ? -45.065 99.557 53.592 1.00 34.06 211 VAL A CA 1
ATOM 1570 C C . VAL A 1 217 ? -44.758 98.454 52.589 1.00 39.78 211 VAL A C 1
ATOM 1571 O O . VAL A 1 217 ? -44.497 97.309 52.972 1.00 44.83 211 VAL A O 1
ATOM 1575 N N . CYS A 1 218 ? -44.772 98.785 51.304 1.00 43.01 212 CYS A N 1
ATOM 1576 C CA . CYS A 1 218 ? -44.275 97.872 50.289 1.00 45.97 212 CYS A CA 1
ATOM 1577 C C . CYS A 1 218 ? -42.820 98.207 50.004 1.00 50.42 212 CYS A C 1
ATOM 1578 O O . CYS A 1 218 ? -42.474 99.374 49.791 1.00 46.94 212 CYS A O 1
ATOM 1581 N N . ALA A 1 219 ? -41.974 97.182 50.005 1.00 59.69 213 ALA A N 1
ATOM 1582 C CA . ALA A 1 219 ? -40.534 97.351 49.871 1.00 60.75 213 ALA A CA 1
ATOM 1583 C C . ALA A 1 219 ? -40.125 97.085 48.432 1.00 58.99 213 ALA A C 1
ATOM 1584 O O . ALA A 1 219 ? -40.294 95.965 47.933 1.00 62.72 213 ALA A O 1
ATOM 1586 N N . TYR A 1 220 ? -39.593 98.108 47.768 1.00 48.94 214 TYR A N 1
ATOM 1587 C CA . TYR A 1 220 ? -38.964 97.920 46.473 1.00 42.75 214 TYR A CA 1
ATOM 1588 C C . TYR A 1 220 ? -37.453 97.842 46.652 1.00 45.53 214 TYR A C 1
ATOM 1589 O O . TYR A 1 220 ? -36.897 98.298 47.654 1.00 47.34 214 TYR A O 1
ATOM 1598 N N . ALA A 1 221 ? -36.796 97.248 45.666 1.00 42.43 215 ALA A N 1
ATOM 1599 C CA . ALA A 1 221 ? -35.403 96.837 45.771 1.00 40.93 215 ALA A CA 1
ATOM 1600 C C . ALA A 1 221 ? -35.170 95.940 46.994 1.00 41.91 215 ALA A C 1
ATOM 1601 O O . ALA A 1 221 ? -34.226 96.158 47.752 1.00 41.31 215 ALA A O 1
ATOM 1603 N N . PRO A 1 222 ? -35.994 94.906 47.182 1.00 42.29 216 PRO A N 1
ATOM 1604 C CA . PRO A 1 222 ? -35.908 94.133 48.430 1.00 39.64 216 PRO A CA 1
ATOM 1605 C C . PRO A 1 222 ? -34.694 93.227 48.501 1.00 39.14 216 PRO A C 1
ATOM 1606 O O . PRO A 1 222 ? -34.302 92.837 49.609 1.00 42.38 216 PRO A O 1
ATOM 1610 N N . ILE A 1 223 ? -34.085 92.880 47.368 1.00 37.22 217 ILE A N 1
ATOM 1611 C CA . ILE A 1 223 ? -32.872 92.074 47.386 1.00 40.81 217 ILE A CA 1
ATOM 1612 C C . ILE A 1 223 ? -31.713 92.919 46.874 1.00 44.88 217 ILE A C 1
ATOM 1613 O O . ILE A 1 223 ? -30.798 92.408 46.214 1.00 40.86 217 ILE A O 1
ATOM 1618 N N . GLY A 1 224 ? -31.741 94.222 47.186 1.00 45.28 218 GLY A N 1
ATOM 1619 C CA . GLY A 1 224 ? -30.767 95.162 46.659 1.00 44.10 218 GLY A CA 1
ATOM 1620 C C . GLY A 1 224 ? -31.023 95.338 45.180 1.00 53.29 218 GLY A C 1
ATOM 1621 O O . GLY A 1 224 ? -31.762 94.541 44.597 1.00 66.43 218 GLY A O 1
ATOM 1622 N N . SER A 1 225 ? -30.466 96.351 44.529 1.00 50.14 219 SER A N 1
ATOM 1623 C CA . SER A 1 225 ? -30.762 96.466 43.106 1.00 53.90 219 SER A CA 1
ATOM 1624 C C . SER A 1 225 ? -29.488 96.212 42.318 1.00 61.69 219 SER A C 1
ATOM 1625 O O . SER A 1 225 ? -28.716 97.147 42.047 1.00 65.54 219 SER A O 1
ATOM 1628 N N . PRO A 1 226 ? -29.216 94.958 41.934 1.00 62.49 220 PRO A N 1
ATOM 1629 C CA . PRO A 1 226 ? -27.944 94.667 41.255 1.00 63.31 220 PRO A CA 1
ATOM 1630 C C . PRO A 1 226 ? -27.858 95.287 39.878 1.00 67.79 220 PRO A C 1
ATOM 1631 O O . PRO A 1 226 ? -26.781 95.742 39.471 1.00 72.95 220 PRO A O 1
ATOM 1635 N N . GLY A 1 227 ? -28.966 95.321 39.142 1.00 66.45 221 GLY A N 1
ATOM 1636 C CA . GLY A 1 227 ? -28.943 95.962 37.846 1.00 69.56 221 GLY A CA 1
ATOM 1637 C C . GLY A 1 227 ? -28.755 97.463 37.897 1.00 66.66 221 GLY A C 1
ATOM 1638 O O . GLY A 1 227 ? -28.364 98.051 36.887 1.00 68.70 221 GLY A O 1
ATOM 1639 N N . LEU A 1 228 ? -28.954 98.069 39.074 1.00 61.34 222 LEU A N 1
ATOM 1640 C CA . LEU A 1 228 ? -29.127 99.522 39.170 1.00 54.77 222 LEU A CA 1
ATOM 1641 C C . LEU A 1 228 ? -27.865 100.267 38.824 1.00 56.92 222 LEU A C 1
ATOM 1642 O O . LEU A 1 228 ? -27.915 101.293 38.115 1.00 63.62 222 LEU A O 1
ATOM 1647 N N . ALA A 1 229 ? -26.715 99.804 39.330 1.00 51.93 223 ALA A N 1
ATOM 1648 C CA . ALA A 1 229 ? -25.446 100.437 39.022 1.00 54.76 223 ALA A CA 1
ATOM 1649 C C . ALA A 1 229 ? -25.295 100.642 37.516 1.00 56.61 223 ALA A C 1
ATOM 1650 O O . ALA A 1 229 ? -25.066 101.764 37.043 1.00 58.24 223 ALA A O 1
ATOM 1652 N N . ASN A 1 230 ? -25.486 99.573 36.741 1.00 53.00 224 ASN A N 1
ATOM 1653 C CA . ASN A 1 230 ? -25.421 99.705 35.293 1.00 51.91 224 ASN A CA 1
ATOM 1654 C C . ASN A 1 230 ? -26.479 100.669 34.769 1.00 51.85 224 ASN A C 1
ATOM 1655 O O . ASN A 1 230 ? -26.251 101.342 33.758 1.00 52.10 224 ASN A O 1
ATOM 1660 N N . VAL A 1 231 ? -27.624 100.771 35.449 1.00 51.24 225 VAL A N 1
ATOM 1661 C CA . VAL A 1 231 ? -28.686 101.663 34.984 1.00 52.26 225 VAL A CA 1
ATOM 1662 C C . VAL A 1 231 ? -28.368 103.114 35.315 1.00 51.90 225 VAL A C 1
ATOM 1663 O O . VAL A 1 231 ? -28.642 104.016 34.516 1.00 52.65 225 VAL A O 1
ATOM 1667 N N . ILE A 1 232 ? -27.819 103.370 36.505 1.00 51.58 226 ILE A N 1
ATOM 1668 C CA . ILE A 1 232 ? -27.443 104.736 36.864 1.00 48.34 226 ILE A CA 1
ATOM 1669 C C . ILE A 1 232 ? -26.361 105.250 35.931 1.00 49.98 226 ILE A C 1
ATOM 1670 O O . ILE A 1 232 ? -26.388 106.412 35.510 1.00 52.02 226 ILE A O 1
ATOM 1675 N N . LYS A 1 233 ? -25.386 104.402 35.591 1.00 49.83 227 LYS A N 1
ATOM 1676 C CA . LYS A 1 233 ? -24.369 104.813 34.631 1.00 50.66 227 LYS A CA 1
ATOM 1677 C C . LYS A 1 233 ? -24.928 104.942 33.218 1.00 49.89 227 LYS A C 1
ATOM 1678 O O . LYS A 1 233 ? -24.372 105.695 32.413 1.00 50.19 227 LYS A O 1
ATOM 1680 N N . ALA A 1 234 ? -26.001 104.215 32.893 1.00 50.10 228 ALA A N 1
ATOM 1681 C CA . ALA A 1 234 ? -26.611 104.342 31.573 1.00 40.00 228 ALA A CA 1
ATOM 1682 C C . ALA A 1 234 ? -27.267 105.706 31.417 1.00 48.60 228 ALA A C 1
ATOM 1683 O O . ALA A 1 234 ? -27.053 106.403 30.416 1.00 45.76 228 ALA A O 1
ATOM 1685 N N . ARG A 1 235 ? -28.082 106.096 32.396 1.00 54.32 229 ARG A N 1
ATOM 1686 C CA . ARG A 1 235 ? -28.463 107.488 32.555 1.00 66.62 229 ARG A CA 1
ATOM 1687 C C . ARG A 1 235 ? -27.225 108.321 32.899 1.00 82.48 229 ARG A C 1
ATOM 1688 O O . ARG A 1 235 ? -26.154 107.798 33.223 1.00 88.03 229 ARG A O 1
ATOM 1696 N N . GLY A 1 236 ? -27.374 109.639 32.821 1.00 87.54 230 GLY A N 1
ATOM 1697 C CA . GLY A 1 236 ? -26.224 110.499 33.022 1.00 87.25 230 GLY A CA 1
ATOM 1698 C C . GLY A 1 236 ? -25.836 110.714 34.471 1.00 80.86 230 GLY A C 1
ATOM 1699 O O . GLY A 1 236 ? -25.641 111.853 34.899 1.00 84.18 230 GLY A O 1
ATOM 1700 N N . ALA A 1 237 ? -25.695 109.645 35.244 1.00 66.18 231 ALA A N 1
ATOM 1701 C CA . ALA A 1 237 ? -25.627 109.798 36.686 1.00 55.43 231 ALA A CA 1
ATOM 1702 C C . ALA A 1 237 ? -24.399 109.106 37.257 1.00 58.64 231 ALA A C 1
ATOM 1703 O O . ALA A 1 237 ? -23.634 108.438 36.552 1.00 62.90 231 ALA A O 1
ATOM 1705 N N . GLU A 1 238 ? -24.211 109.297 38.559 1.00 53.59 232 GLU A N 1
ATOM 1706 C CA . GLU A 1 238 ? -23.056 108.777 39.276 1.00 59.68 232 GLU A CA 1
ATOM 1707 C C . GLU A 1 238 ? -23.502 107.659 40.201 1.00 51.96 232 GLU A C 1
ATOM 1708 O O . GLU A 1 238 ? -24.496 107.803 40.920 1.00 47.59 232 GLU A O 1
ATOM 1714 N N . VAL A 1 239 ? -22.766 106.556 40.188 1.00 49.67 233 VAL A N 1
ATOM 1715 C CA . VAL A 1 239 ? -23.150 105.389 40.966 1.00 47.70 233 VAL A CA 1
ATOM 1716 C C . VAL A 1 239 ? -22.763 105.643 42.426 1.00 45.86 233 VAL A C 1
ATOM 1717 O O . VAL A 1 239 ? -21.588 105.904 42.741 1.00 43.91 233 VAL A O 1
ATOM 1721 N N . PRO A 1 240 ? -23.738 105.650 43.334 1.00 41.32 234 PRO A N 1
ATOM 1722 C CA . PRO A 1 240 ? -23.438 105.875 44.757 1.00 40.31 234 PRO A CA 1
ATOM 1723 C C . PRO A 1 240 ? -22.602 104.743 45.320 1.00 47.26 234 PRO A C 1
ATOM 1724 O O . PRO A 1 240 ? -22.553 103.639 44.779 1.00 57.42 234 PRO A O 1
ATOM 1728 N N . GLU A 1 241 ? -21.940 105.021 46.441 1.00 47.30 235 GLU A N 1
ATOM 1729 C CA . GLU A 1 241 ? -21.156 103.969 47.060 1.00 53.59 235 GLU A CA 1
ATOM 1730 C C . GLU A 1 241 ? -22.028 102.933 47.753 1.00 50.27 235 GLU A C 1
ATOM 1731 O O . GLU A 1 241 ? -21.610 101.774 47.872 1.00 52.93 235 GLU A O 1
ATOM 1737 N N . SER A 1 242 ? -23.244 103.289 48.177 1.00 46.74 236 SER A N 1
ATOM 1738 C CA . SER A 1 242 ? -24.152 102.293 48.730 1.00 44.14 236 SER A CA 1
ATOM 1739 C C . SER A 1 242 ? -24.603 101.288 47.681 1.00 46.59 236 SER A C 1
ATOM 1740 O O . SER A 1 242 ? -25.060 100.196 48.039 1.00 47.68 236 SER A O 1
ATOM 1743 N N . ALA A 1 243 ? -24.502 101.637 46.398 1.00 45.95 237 ALA A N 1
ATOM 1744 C CA . ALA A 1 243 ? -24.811 100.702 45.325 1.00 44.12 237 ALA A CA 1
ATOM 1745 C C . ALA A 1 243 ? -23.713 99.672 45.123 1.00 48.25 237 ALA A C 1
ATOM 1746 O O . ALA A 1 243 ? -23.895 98.740 44.331 1.00 53.27 237 ALA A O 1
ATOM 1748 N N . LYS A 1 244 ? -22.579 99.831 45.808 1.00 47.59 238 LYS A N 1
ATOM 1749 C CA . LYS A 1 244 ? -21.477 98.877 45.776 1.00 46.97 238 LYS A CA 1
ATOM 1750 C C . LYS A 1 244 ? -21.561 97.858 46.907 1.00 45.24 238 LYS A C 1
ATOM 1751 O O . LYS A 1 244 ? -20.524 97.382 47.382 1.00 48.19 238 LYS A O 1
ATOM 1757 N N . PHE A 1 245 ? -22.768 97.526 47.366 1.00 45.10 239 PHE A N 1
ATOM 1758 C CA . PHE A 1 245 ? -22.967 96.597 48.476 1.00 45.36 239 PHE A CA 1
ATOM 1759 C C . PHE A 1 245 ? -24.029 95.585 48.098 1.00 42.01 239 PHE A C 1
ATOM 1760 O O . PHE A 1 245 ? -25.191 95.954 47.911 1.00 48.31 239 PHE A O 1
ATOM 1768 N N . ASP A 1 246 ? -23.647 94.311 48.016 1.00 40.15 240 ASP A N 1
ATOM 1769 C CA . ASP A 1 246 ? -24.601 93.307 47.570 1.00 40.26 240 ASP A CA 1
ATOM 1770 C C . ASP A 1 246 ? -25.094 92.478 48.753 1.00 44.39 240 ASP A C 1
ATOM 1771 O O . ASP A 1 246 ? -24.352 91.619 49.260 1.00 46.85 240 ASP A O 1
ATOM 1776 N N . PRO A 1 247 ? -26.335 92.675 49.200 1.00 43.84 241 PRO A N 1
ATOM 1777 C CA . PRO A 1 247 ? -26.856 91.880 50.335 1.00 41.79 241 PRO A CA 1
ATOM 1778 C C . PRO A 1 247 ? -27.050 90.403 50.017 1.00 43.11 241 PRO A C 1
ATOM 1779 O O . PRO A 1 247 ? -27.315 89.621 50.943 1.00 47.11 241 PRO A O 1
ATOM 1783 N N . LEU A 1 248 ? -26.944 89.988 48.764 1.00 41.34 242 LEU A N 1
ATOM 1784 C CA . LEU A 1 248 ? -26.911 88.570 48.463 1.00 43.96 242 LEU A CA 1
ATOM 1785 C C . LEU A 1 248 ? -25.511 87.981 48.563 1.00 52.08 242 LEU A C 1
ATOM 1786 O O . LEU A 1 248 ? -25.374 86.752 48.621 1.00 58.59 242 LEU A O 1
ATOM 1791 N N . THR A 1 249 ? -24.474 88.811 48.585 1.00 53.98 243 THR A N 1
ATOM 1792 C CA . THR A 1 249 ? -23.123 88.320 48.817 1.00 58.26 243 THR A CA 1
ATOM 1793 C C . THR A 1 249 ? -22.723 88.375 50.278 1.00 57.68 243 THR A C 1
ATOM 1794 O O . THR A 1 249 ? -21.673 87.836 50.627 1.00 60.07 243 THR A O 1
ATOM 1798 N N . ASP A 1 250 ? -23.525 89.016 51.124 1.00 56.97 244 ASP A N 1
ATOM 1799 C CA . ASP A 1 250 ? -23.146 89.197 52.520 1.00 54.40 244 ASP A CA 1
ATOM 1800 C C . ASP A 1 250 ? -23.035 87.834 53.209 1.00 55.85 244 ASP A C 1
ATOM 1801 O O . ASP A 1 250 ? -23.929 86.993 53.065 1.00 58.79 244 ASP A O 1
ATOM 1806 N N . PRO A 1 251 ? -21.953 87.589 53.947 1.00 53.50 245 PRO A N 1
ATOM 1807 C CA . PRO A 1 251 ? -21.789 86.274 54.590 1.00 58.41 245 PRO A CA 1
ATOM 1808 C C . PRO A 1 251 ? -22.867 85.972 55.610 1.00 61.59 245 PRO A C 1
ATOM 1809 O O . PRO A 1 251 ? -23.255 84.801 55.768 1.00 67.57 245 PRO A O 1
ATOM 1813 N N . VAL A 1 252 ? -23.358 86.991 56.315 1.00 53.26 246 VAL A N 1
ATOM 1814 C CA . VAL A 1 252 ? -24.454 86.783 57.256 1.00 50.51 246 VAL A CA 1
ATOM 1815 C C . VAL A 1 252 ? -25.638 86.141 56.549 1.00 51.37 246 VAL A C 1
ATOM 1816 O O . VAL A 1 252 ? -26.148 85.103 56.986 1.00 59.07 246 VAL A O 1
ATOM 1820 N N . VAL A 1 253 ? -26.057 86.713 55.418 1.00 44.67 247 VAL A N 1
ATOM 1821 C CA . VAL A 1 253 ? -27.248 86.175 54.771 1.00 41.39 247 VAL A CA 1
ATOM 1822 C C . VAL A 1 253 ? -26.973 84.801 54.171 1.00 43.31 247 VAL A C 1
ATOM 1823 O O . VAL A 1 253 ? -27.861 83.937 54.143 1.00 38.85 247 VAL A O 1
ATOM 1827 N N . LEU A 1 254 ? -25.750 84.552 53.702 1.00 42.94 248 LEU A N 1
ATOM 1828 C CA . LEU A 1 254 ? -25.436 83.221 53.185 1.00 46.91 248 LEU A CA 1
ATOM 1829 C C . LEU A 1 254 ? -25.401 82.188 54.297 1.00 47.54 248 LEU A C 1
ATOM 1830 O O . LEU A 1 254 ? -25.884 81.060 54.119 1.00 48.63 248 LEU A O 1
ATOM 1835 N N . LYS A 1 255 ? -24.845 82.559 55.454 1.00 41.82 249 LYS A N 1
ATOM 1836 C CA . LYS A 1 255 ? -24.872 81.666 56.604 1.00 51.89 249 LYS A CA 1
ATOM 1837 C C . LYS A 1 255 ? -26.303 81.292 56.970 1.00 55.90 249 LYS A C 1
ATOM 1838 O O . LYS A 1 255 ? -26.613 80.111 57.171 1.00 63.65 249 LYS A O 1
ATOM 1840 N N . ILE A 1 256 ? -27.198 82.283 57.027 1.00 52.78 250 ILE A N 1
ATOM 1841 C CA . ILE A 1 256 ? -28.592 81.990 57.356 1.00 54.11 250 ILE A CA 1
ATOM 1842 C C . ILE A 1 256 ? -29.253 81.203 56.226 1.00 54.79 250 ILE A C 1
ATOM 1843 O O . ILE A 1 256 ? -30.142 80.378 56.474 1.00 55.54 250 ILE A O 1
ATOM 1848 N N . ALA A 1 257 ? -28.816 81.409 54.981 1.00 58.47 251 ALA A N 1
ATOM 1849 C CA . ALA A 1 257 ? -29.394 80.663 53.866 1.00 64.75 251 ALA A CA 1
ATOM 1850 C C . ALA A 1 257 ? -29.110 79.169 53.979 1.00 71.81 251 ALA A C 1
ATOM 1851 O O . ALA A 1 257 ? -29.996 78.343 53.729 1.00 76.48 251 ALA A O 1
ATOM 1853 N N . GLU A 1 258 ? -27.881 78.795 54.343 1.00 75.88 252 GLU A N 1
ATOM 1854 C CA . GLU A 1 258 ? -27.577 77.376 54.486 1.00 74.96 252 GLU A CA 1
ATOM 1855 C C . GLU A 1 258 ? -28.357 76.748 55.635 1.00 77.49 252 GLU A C 1
ATOM 1856 O O . GLU A 1 258 ? -28.716 75.569 55.560 1.00 80.53 252 GLU A O 1
ATOM 1858 N N . HIS A 1 259 ? -28.632 77.513 56.697 1.00 76.50 253 HIS A N 1
ATOM 1859 C CA . HIS A 1 259 ? -29.386 76.975 57.829 1.00 82.03 253 HIS A CA 1
ATOM 1860 C C . HIS A 1 259 ? -30.778 76.533 57.401 1.00 80.00 253 HIS A C 1
ATOM 1861 O O . HIS A 1 259 ? -31.311 75.543 57.918 1.00 86.61 253 HIS A O 1
ATOM 1868 N N . HIS A 1 260 ? -31.392 77.265 56.479 1.00 69.56 254 HIS A N 1
ATOM 1869 C CA . HIS A 1 260 ? -32.747 76.977 56.040 1.00 61.56 254 HIS A CA 1
ATOM 1870 C C . HIS A 1 260 ? -32.788 76.242 54.713 1.00 57.50 254 HIS A C 1
ATOM 1871 O O . HIS A 1 260 ? -33.880 75.899 54.247 1.00 55.27 254 HIS A O 1
ATOM 1878 N N . LYS A 1 261 ? -31.626 75.992 54.100 1.00 57.35 255 LYS A N 1
ATOM 1879 C CA . LYS A 1 261 ? -31.536 75.330 52.797 1.00 59.73 255 LYS A CA 1
ATOM 1880 C C . LYS A 1 261 ? -32.327 76.106 51.743 1.00 60.58 255 LYS A C 1
ATOM 1881 O O . LYS A 1 261 ? -33.018 75.531 50.892 1.00 56.98 255 LYS A O 1
ATOM 1883 N N . LYS A 1 262 ? -32.220 77.433 51.825 1.00 63.63 256 LYS A N 1
ATOM 1884 C CA . LYS A 1 262 ? -32.856 78.409 50.949 1.00 64.84 256 LYS A CA 1
ATOM 1885 C C . LYS A 1 262 ? -31.795 79.290 50.301 1.00 62.28 256 LYS A C 1
ATOM 1886 O O . LYS A 1 262 ? -30.615 79.248 50.661 1.00 61.91 256 LYS A O 1
ATOM 1892 N N . THR A 1 263 ? -32.244 80.157 49.331 1.00 59.99 257 THR A N 1
ATOM 1893 C CA . THR A 1 263 ? -31.272 81.017 48.669 1.00 62.15 257 THR A CA 1
ATOM 1894 C C . THR A 1 263 ? -31.261 82.413 49.292 1.00 58.24 257 THR A C 1
ATOM 1895 O O . THR A 1 263 ? -32.277 82.890 49.791 1.00 57.50 257 THR A O 1
ATOM 1899 N N . PRO A 1 264 ? -30.101 83.066 49.213 1.00 55.62 258 PRO A N 1
ATOM 1900 C CA . PRO A 1 264 ? -29.941 84.416 49.761 1.00 57.10 258 PRO A CA 1
ATOM 1901 C C . PRO A 1 264 ? -31.087 85.362 49.426 1.00 57.14 258 PRO A C 1
ATOM 1902 O O . PRO A 1 264 ? -31.564 86.097 50.300 1.00 59.96 258 PRO A O 1
ATOM 1906 N N . ALA A 1 265 ? -31.528 85.359 48.165 1.00 55.38 259 ALA A N 1
ATOM 1907 C CA . ALA A 1 265 ? -32.627 86.233 47.775 1.00 54.85 259 ALA A CA 1
ATOM 1908 C C . ALA A 1 265 ? -33.862 85.968 48.627 1.00 54.26 259 ALA A C 1
ATOM 1909 O O . ALA A 1 265 ? -34.511 86.904 49.101 1.00 33.85 259 ALA A O 1
ATOM 1911 N N . GLN A 1 266 ? -34.192 84.696 48.844 1.00 50.93 260 GLN A N 1
ATOM 1912 C CA . GLN A 1 266 ? -35.369 84.399 49.649 1.00 50.34 260 GLN A CA 1
ATOM 1913 C C . GLN A 1 266 ? -35.162 84.726 51.117 1.00 52.24 260 GLN A C 1
ATOM 1914 O O . GLN A 1 266 ? -36.130 85.061 51.813 1.00 54.48 260 GLN A O 1
ATOM 1920 N N . VAL A 1 267 ? -33.932 84.610 51.617 1.00 51.92 261 VAL A N 1
ATOM 1921 C CA . VAL A 1 267 ? -33.673 85.073 52.970 1.00 49.86 261 VAL A CA 1
ATOM 1922 C C . VAL A 1 267 ? -33.958 86.565 53.072 1.00 47.91 261 VAL A C 1
ATOM 1923 O O . VAL A 1 267 ? -34.675 87.021 53.968 1.00 47.50 261 VAL A O 1
ATOM 1927 N N . LEU A 1 268 ? -33.432 87.339 52.120 1.00 46.05 262 LEU A N 1
ATOM 1928 C CA . LEU A 1 268 ? -33.615 88.784 52.159 1.00 49.74 262 LEU A CA 1
ATOM 1929 C C . LEU A 1 268 ? -35.084 89.174 52.044 1.00 48.87 262 LEU A C 1
ATOM 1930 O O . LEU A 1 268 ? -35.538 90.118 52.701 1.00 49.80 262 LEU A O 1
ATOM 1935 N N . LEU A 1 269 ? -35.835 88.486 51.191 1.00 46.98 263 LEU A N 1
ATOM 1936 C CA . LEU A 1 269 ? -37.252 88.805 51.080 1.00 42.54 263 LEU A CA 1
ATOM 1937 C C . LEU A 1 269 ? -37.991 88.434 52.350 1.00 44.68 263 LEU A C 1
ATOM 1938 O O . LEU A 1 269 ? -38.801 89.215 52.862 1.00 50.70 263 LEU A O 1
ATOM 1943 N N . ARG A 1 270 ? -37.685 87.261 52.892 1.00 44.21 264 ARG A N 1
ATOM 1944 C CA . ARG A 1 270 ? -38.346 86.799 54.101 1.00 45.94 264 ARG A CA 1
ATOM 1945 C C . ARG A 1 270 ? -38.210 87.800 55.238 1.00 45.12 264 ARG A C 1
ATOM 1946 O O . ARG A 1 270 ? -39.194 88.096 55.934 1.00 44.37 264 ARG A O 1
ATOM 1954 N N . HIS A 1 271 ? -36.995 88.330 55.445 1.00 42.85 265 HIS A N 1
ATOM 1955 C CA . HIS A 1 271 ? -36.774 89.270 56.534 1.00 41.79 265 HIS A CA 1
ATOM 1956 C C . HIS A 1 271 ? -37.713 90.460 56.436 1.00 48.43 265 HIS A C 1
ATOM 1957 O O . HIS A 1 271 ? -38.234 90.936 57.452 1.00 54.06 265 HIS A O 1
ATOM 1964 N N . CYS A 1 272 ? -37.928 90.967 55.225 1.00 43.42 266 CYS A N 1
ATOM 1965 C CA . CYS A 1 272 ? -38.907 92.028 55.051 1.00 41.51 266 CYS A CA 1
ATOM 1966 C C . CYS A 1 272 ? -40.311 91.530 55.364 1.00 42.85 266 CYS A C 1
ATOM 1967 O O . CYS A 1 272 ? -41.054 92.171 56.118 1.00 43.86 266 CYS A O 1
ATOM 1970 N N . MET A 1 273 ? -40.688 90.377 54.805 1.00 42.42 267 MET A N 1
ATOM 1971 C CA . MET A 1 273 ? -42.077 89.941 54.886 1.00 44.28 267 MET A CA 1
ATOM 1972 C C . MET A 1 273 ? -42.509 89.702 56.326 1.00 47.02 267 MET A C 1
ATOM 1973 O O . MET A 1 273 ? -43.642 90.016 56.702 1.00 52.68 267 MET A O 1
ATOM 1978 N N . GLN A 1 274 ? -41.625 89.151 57.148 1.00 42.72 268 GLN A N 1
ATOM 1979 C CA . GLN A 1 274 ? -42.051 88.895 58.513 1.00 41.84 268 GLN A CA 1
ATOM 1980 C C . GLN A 1 274 ? -42.183 90.160 59.339 1.00 43.62 268 GLN A C 1
ATOM 1981 O O . GLN A 1 274 ? -42.571 90.067 60.510 1.00 47.69 268 GLN A O 1
ATOM 1987 N N . ARG A 1 275 ? -41.859 91.327 58.784 1.00 46.87 269 ARG A N 1
ATOM 1988 C CA . ARG A 1 275 ? -42.204 92.597 59.406 1.00 50.57 269 ARG A CA 1
ATOM 1989 C C . ARG A 1 275 ? -43.532 93.130 58.883 1.00 54.34 269 ARG A C 1
ATOM 1990 O O . ARG A 1 275 ? -43.802 94.334 58.992 1.00 56.21 269 ARG A O 1
ATOM 1998 N N . ASP A 1 276 ? -44.361 92.244 58.321 1.00 54.68 270 ASP A N 1
ATOM 1999 C CA . ASP A 1 276 ? -45.617 92.603 57.658 1.00 52.68 270 ASP A CA 1
ATOM 2000 C C . ASP A 1 276 ? -45.383 93.617 56.546 1.00 44.16 270 ASP A C 1
ATOM 2001 O O . ASP A 1 276 ? -46.180 94.533 56.345 1.00 42.22 270 ASP A O 1
ATOM 2006 N N . ILE A 1 277 ? -44.290 93.436 55.807 1.00 44.20 271 ILE A N 1
ATOM 2007 C CA . ILE A 1 277 ? -43.877 94.344 54.740 1.00 42.28 271 ILE A CA 1
ATOM 2008 C C . ILE A 1 277 ? -44.046 93.636 53.403 1.00 47.54 271 ILE A C 1
ATOM 2009 O O . ILE A 1 277 ? -43.466 92.568 53.182 1.00 56.46 271 ILE A O 1
ATOM 2014 N N . VAL A 1 278 ? -44.841 94.230 52.514 1.00 44.87 272 VAL A N 1
ATOM 2015 C CA . VAL A 1 278 ? -44.962 93.741 51.146 1.00 46.95 272 VAL A CA 1
ATOM 2016 C C . VAL A 1 278 ? -43.620 93.891 50.436 1.00 39.88 272 VAL A C 1
ATOM 2017 O O . VAL A 1 278 ? -42.883 94.858 50.674 1.00 39.60 272 VAL A O 1
ATOM 2021 N N . VAL A 1 279 ? -43.280 92.935 49.567 1.00 34.55 273 VAL A N 1
ATOM 2022 C CA . VAL A 1 279 ? -42.057 93.039 48.775 1.00 38.82 273 VAL A CA 1
ATOM 2023 C C . VAL A 1 279 ? -42.346 92.704 47.316 1.00 41.07 273 VAL A C 1
ATOM 2024 O O . VAL A 1 279 ? -43.113 91.784 47.011 1.00 43.08 273 VAL A O 1
ATOM 2028 N N . ILE A 1 280 ? -41.722 93.458 46.416 1.00 38.83 274 ILE A N 1
ATOM 2029 C CA . ILE A 1 280 ? -41.915 93.262 44.983 1.00 40.05 274 ILE A CA 1
ATOM 2030 C C . ILE A 1 280 ? -40.569 93.044 44.306 1.00 47.79 274 ILE A C 1
ATOM 2031 O O . ILE A 1 280 ? -40.072 93.940 43.602 1.00 55.85 274 ILE A O 1
ATOM 2036 N N . PRO A 1 281 ? -39.945 91.885 44.492 1.00 44.46 275 PRO A N 1
ATOM 2037 C CA . PRO A 1 281 ? -38.766 91.552 43.690 1.00 45.96 275 PRO A CA 1
ATOM 2038 C C . PRO A 1 281 ? -39.085 91.640 42.204 1.00 47.37 275 PRO A C 1
ATOM 2039 O O . PRO A 1 281 ? -40.156 91.229 41.755 1.00 43.61 275 PRO A O 1
ATOM 2043 N N . LYS A 1 282 ? -38.152 92.210 41.446 1.00 50.70 276 LYS A N 1
ATOM 2044 C CA . LYS A 1 282 ? -38.269 92.318 39.996 1.00 54.55 276 LYS A CA 1
ATOM 2045 C C . LYS A 1 282 ? -37.379 91.286 39.330 1.00 59.33 276 LYS A C 1
ATOM 2046 O O . LYS A 1 282 ? -36.180 91.228 39.616 1.00 64.45 276 LYS A O 1
ATOM 2052 N N . SER A 1 283 ? -37.950 90.508 38.413 1.00 58.33 277 SER A N 1
ATOM 2053 C CA . SER A 1 283 ? -37.137 89.562 37.665 1.00 59.53 277 SER A CA 1
ATOM 2054 C C . SER A 1 283 ? -37.727 89.314 36.287 1.00 58.93 277 SER A C 1
ATOM 2055 O O . SER A 1 283 ? -38.938 89.120 36.146 1.00 57.34 277 SER A O 1
ATOM 2058 N N . THR A 1 284 ? -36.848 89.332 35.282 1.00 58.84 278 THR A N 1
ATOM 2059 C CA . THR A 1 284 ? -37.157 88.815 33.954 1.00 57.14 278 THR A CA 1
ATOM 2060 C C . THR A 1 284 ? -36.993 87.299 33.908 1.00 58.04 278 THR A C 1
ATOM 2061 O O . THR A 1 284 ? -37.723 86.609 33.186 1.00 61.49 278 THR A O 1
ATOM 2065 N N . ASN A 1 285 ? -36.057 86.769 34.695 1.00 53.96 279 ASN A N 1
ATOM 2066 C CA . ASN A 1 285 ? -35.632 85.379 34.569 1.00 58.71 279 ASN A CA 1
ATOM 2067 C C . ASN A 1 285 ? -36.686 84.422 35.114 1.00 54.49 279 ASN A C 1
ATOM 2068 O O . ASN A 1 285 ? -37.101 84.527 36.272 1.00 52.32 279 ASN A O 1
ATOM 2073 N N . ALA A 1 286 ? -37.084 83.453 34.283 1.00 53.62 280 ALA A N 1
ATOM 2074 C CA . ALA A 1 286 ? -38.181 82.561 34.645 1.00 55.43 280 ALA A CA 1
ATOM 2075 C C . ALA A 1 286 ? -37.852 81.702 35.862 1.00 60.87 280 ALA A C 1
ATOM 2076 O O . ALA A 1 286 ? -38.764 81.309 36.600 1.00 65.59 280 ALA A O 1
ATOM 2078 N N . GLY A 1 287 ? -36.578 81.391 36.086 1.00 59.75 281 GLY A N 1
ATOM 2079 C CA . GLY A 1 287 ? -36.194 80.645 37.267 1.00 58.93 281 GLY A CA 1
ATOM 2080 C C . GLY A 1 287 ? -36.158 81.514 38.508 1.00 62.22 281 GLY A C 1
ATOM 2081 O O . GLY A 1 287 ? -36.663 81.127 39.567 1.00 64.68 281 GLY A O 1
ATOM 2082 N N . ARG A 1 288 ? -35.564 82.705 38.384 1.00 61.34 282 ARG A N 1
ATOM 2083 C CA . ARG A 1 288 ? -35.484 83.617 39.521 1.00 55.97 282 ARG A CA 1
ATOM 2084 C C . ARG A 1 288 ? -36.857 84.136 39.919 1.00 48.23 282 ARG A C 1
ATOM 2085 O O . ARG A 1 288 ? -37.109 84.374 41.107 1.00 46.14 282 ARG A O 1
ATOM 2093 N N . ILE A 1 289 ? -37.752 84.325 38.950 1.00 40.34 283 ILE A N 1
ATOM 2094 C CA . ILE A 1 289 ? -39.139 84.628 39.286 1.00 44.94 283 ILE A CA 1
ATOM 2095 C C . ILE A 1 289 ? -39.697 83.553 40.213 1.00 50.68 283 ILE A C 1
ATOM 2096 O O . ILE A 1 289 ? -40.213 83.851 41.296 1.00 53.14 283 ILE A O 1
ATOM 2101 N N . LYS A 1 290 ? -39.580 82.283 39.808 1.00 42.73 284 LYS A N 1
ATOM 2102 C CA . LYS A 1 290 ? -40.047 81.198 40.664 1.00 52.26 284 LYS A CA 1
ATOM 2103 C C . LYS A 1 290 ? -39.301 81.188 41.990 1.00 57.91 284 LYS A C 1
ATOM 2104 O O . LYS A 1 290 ? -39.891 80.909 43.041 1.00 63.56 284 LYS A O 1
ATOM 2107 N N . GLU A 1 291 ? -38.004 81.505 41.964 1.00 54.00 285 GLU A N 1
ATOM 2108 C CA . GLU A 1 291 ? -37.206 81.432 43.181 1.00 54.68 285 GLU A CA 1
ATOM 2109 C C . GLU A 1 291 ? -37.726 82.394 44.244 1.00 56.99 285 GLU A C 1
ATOM 2110 O O . GLU A 1 291 ? -37.845 82.028 45.419 1.00 58.39 285 GLU A O 1
ATOM 2116 N N . ASN A 1 292 ? -38.056 83.623 43.849 1.00 58.49 286 ASN A N 1
ATOM 2117 C CA . ASN A 1 292 ? -38.478 84.611 44.829 1.00 57.44 286 ASN A CA 1
ATOM 2118 C C . ASN A 1 292 ? -39.872 84.360 45.376 1.00 58.08 286 ASN A C 1
ATOM 2119 O O . ASN A 1 292 ? -40.230 84.966 46.392 1.00 61.68 286 ASN A O 1
ATOM 2124 N N . PHE A 1 293 ? -40.674 83.511 44.737 1.00 54.83 287 PHE A N 1
ATOM 2125 C CA . PHE A 1 293 ? -41.992 83.236 45.292 1.00 55.97 287 PHE A CA 1
ATOM 2126 C C . PHE A 1 293 ? -41.961 82.121 46.334 1.00 57.34 287 PHE A C 1
ATOM 2127 O O . PHE A 1 293 ? -42.749 82.147 47.285 1.00 54.50 287 PHE A O 1
ATOM 2135 N N . GLN A 1 294 ? -41.066 81.146 46.183 1.00 60.10 288 GLN A N 1
ATOM 2136 C CA . GLN A 1 294 ? -40.971 80.036 47.129 1.00 64.05 288 GLN A CA 1
ATOM 2137 C C . GLN A 1 294 ? -40.367 80.575 48.423 1.00 68.14 288 GLN A C 1
ATOM 2138 O O . GLN A 1 294 ? -39.199 80.352 48.746 1.00 73.37 288 GLN A O 1
ATOM 2140 N N . VAL A 1 295 ? -41.188 81.305 49.179 1.00 63.19 289 VAL A N 1
ATOM 2141 C CA . VAL A 1 295 ? -40.709 82.027 50.355 1.00 58.77 289 VAL A CA 1
ATOM 2142 C C . VAL A 1 295 ? -41.795 82.076 51.425 1.00 61.00 289 VAL A C 1
ATOM 2143 O O . VAL A 1 295 ? -41.602 82.679 52.489 1.00 59.97 289 VAL A O 1
ATOM 2147 N N . PHE A 1 296 ? -42.959 81.498 51.131 1.00 64.42 290 PHE A N 1
ATOM 2148 C CA . PHE A 1 296 ? -44.006 81.326 52.127 1.00 67.14 290 PHE A CA 1
ATOM 2149 C C . PHE A 1 296 ? -43.813 80.063 52.962 1.00 71.38 290 PHE A C 1
ATOM 2150 O O . PHE A 1 296 ? -44.666 79.759 53.805 1.00 69.84 290 PHE A O 1
ATOM 2158 N N . ASP A 1 297 ? -42.717 79.326 52.760 1.00 76.28 291 ASP A N 1
ATOM 2159 C CA . ASP A 1 297 ? -42.587 78.016 53.394 1.00 80.08 291 ASP A CA 1
ATOM 2160 C C . ASP A 1 297 ? -41.755 78.013 54.679 1.00 77.86 291 ASP A C 1
ATOM 2161 O O . ASP A 1 297 ? -42.005 77.172 55.548 1.00 81.29 291 ASP A O 1
ATOM 2166 N N . PHE A 1 298 ? -40.791 78.924 54.846 1.00 70.68 292 PHE A N 1
ATOM 2167 C CA . PHE A 1 298 ? -39.881 78.888 55.986 1.00 66.84 292 PHE A CA 1
ATOM 2168 C C . PHE A 1 298 ? -40.025 80.131 56.853 1.00 62.83 292 PHE A C 1
ATOM 2169 O O . PHE A 1 298 ? -40.299 81.226 56.356 1.00 66.80 292 PHE A O 1
ATOM 2177 N N . GLU A 1 299 ? -39.834 79.952 58.159 1.00 59.06 293 GLU A N 1
ATOM 2178 C CA . GLU A 1 299 ? -39.862 81.047 59.120 1.00 54.73 293 GLU A CA 1
ATOM 2179 C C . GLU A 1 299 ? -38.467 81.262 59.695 1.00 60.55 293 GLU A C 1
ATOM 2180 O O . GLU A 1 299 ? -37.745 80.302 59.967 1.00 65.96 293 GLU A O 1
ATOM 2182 N N . LEU A 1 300 ? -38.089 82.526 59.870 1.00 59.13 294 LEU A N 1
ATOM 2183 C CA . LEU A 1 300 ? -36.763 82.899 60.350 1.00 55.09 294 LEU A CA 1
ATOM 2184 C C . LEU A 1 300 ? -36.768 83.005 61.869 1.00 54.00 294 LEU A C 1
ATOM 2185 O O . LEU A 1 300 ? -37.702 83.557 62.456 1.00 51.79 294 LEU A O 1
ATOM 2190 N N . SER A 1 301 ? -35.715 82.497 62.504 1.00 55.71 295 SER A N 1
ATOM 2191 C CA . SER A 1 301 ? -35.703 82.482 63.957 1.00 61.27 295 SER A CA 1
ATOM 2192 C C . SER A 1 301 ? -35.673 83.911 64.489 1.00 65.12 295 SER A C 1
ATOM 2193 O O . SER A 1 301 ? -35.387 84.874 63.769 1.00 65.82 295 SER A O 1
ATOM 2196 N N . LYS A 1 302 ? -36.010 84.059 65.774 1.00 67.03 296 LYS A N 1
ATOM 2197 C CA . LYS A 1 302 ? -35.836 85.355 66.411 1.00 57.27 296 LYS A CA 1
ATOM 2198 C C . LYS A 1 302 ? -34.374 85.763 66.442 1.00 52.28 296 LYS A C 1
ATOM 2199 O O . LYS A 1 302 ? -34.097 86.953 66.506 1.00 53.17 296 LYS A O 1
ATOM 2201 N N . ALA A 1 303 ? -33.441 84.811 66.351 1.00 50.59 297 ALA A N 1
ATOM 2202 C CA . ALA A 1 303 ? -32.008 85.088 66.410 1.00 48.97 297 ALA A CA 1
ATOM 2203 C C . ALA A 1 303 ? -31.404 85.460 65.056 1.00 50.09 297 ALA A C 1
ATOM 2204 O O . ALA A 1 303 ? -30.594 86.388 64.980 1.00 53.37 297 ALA A O 1
ATOM 2206 N N . GLU A 1 304 ? -31.761 84.733 63.987 1.00 57.48 298 GLU A N 1
ATOM 2207 C CA . GLU A 1 304 ? -31.316 85.139 62.654 1.00 52.10 298 GLU A CA 1
ATOM 2208 C C . GLU A 1 304 ? -31.907 86.477 62.230 1.00 55.06 298 GLU A C 1
ATOM 2209 O O . GLU A 1 304 ? -31.284 87.183 61.432 1.00 55.62 298 GLU A O 1
ATOM 2215 N N . VAL A 1 305 ? -33.083 86.851 62.730 1.00 59.07 299 VAL A N 1
ATOM 2216 C CA . VAL A 1 305 ? -33.623 88.188 62.478 1.00 59.53 299 VAL A CA 1
ATOM 2217 C C . VAL A 1 305 ? -32.671 89.255 62.995 1.00 68.08 299 VAL A C 1
ATOM 2218 O O . VAL A 1 305 ? -32.481 90.304 62.356 1.00 65.31 299 VAL A O 1
ATOM 2222 N N . ASP A 1 306 ? -32.058 89.034 64.159 1.00 78.46 300 ASP A N 1
ATOM 2223 C CA . ASP A 1 306 ? -31.223 90.086 64.723 1.00 83.52 300 ASP A CA 1
ATOM 2224 C C . ASP A 1 306 ? -29.844 90.145 64.100 1.00 79.16 300 ASP A C 1
ATOM 2225 O O . ASP A 1 306 ? -29.209 91.203 64.147 1.00 82.22 300 ASP A O 1
ATOM 2230 N N . GLU A 1 307 ? -29.340 89.037 63.554 1.00 71.92 301 GLU A N 1
ATOM 2231 C CA . GLU A 1 307 ? -28.173 89.148 62.691 1.00 64.77 301 GLU A CA 1
ATOM 2232 C C . GLU A 1 307 ? -28.520 89.924 61.427 1.00 58.27 301 GLU A C 1
ATOM 2233 O O . GLU A 1 307 ? -27.742 90.773 60.978 1.00 60.89 301 GLU A O 1
ATOM 2239 N N . LEU A 1 308 ? -29.697 89.664 60.851 1.00 51.28 302 LEU A N 1
ATOM 2240 C CA . LEU A 1 308 ? -30.129 90.446 59.696 1.00 50.31 302 LEU A CA 1
ATOM 2241 C C . LEU A 1 308 ? -30.404 91.893 60.079 1.00 49.36 302 LEU A C 1
ATOM 2242 O O . LEU A 1 308 ? -30.179 92.804 59.269 1.00 44.28 302 LEU A O 1
ATOM 2247 N N . ASP A 1 309 ? -30.886 92.129 61.301 1.00 49.95 303 ASP A N 1
ATOM 2248 C CA . ASP A 1 309 ? -31.056 93.500 61.759 1.00 50.77 303 ASP A CA 1
ATOM 2249 C C . ASP A 1 309 ? -29.713 94.213 61.881 1.00 47.33 303 ASP A C 1
ATOM 2250 O O . ASP A 1 309 ? -29.627 95.420 61.623 1.00 44.00 303 ASP A O 1
ATOM 2255 N N . SER A 1 310 ? -28.653 93.488 62.257 1.00 43.06 304 SER A N 1
ATOM 2256 C CA . SER A 1 310 ? -27.343 94.120 62.373 1.00 44.09 304 SER A CA 1
ATOM 2257 C C . SER A 1 310 ? -26.828 94.601 61.025 1.00 43.45 304 SER A C 1
ATOM 2258 O O . SER A 1 310 ? -26.025 95.541 60.966 1.00 43.38 304 SER A O 1
ATOM 2261 N N . LEU A 1 311 ? -27.282 93.984 59.938 1.00 43.31 305 LEU A N 1
ATOM 2262 C CA . LEU A 1 311 ? -26.768 94.332 58.624 1.00 45.14 305 LEU A CA 1
ATOM 2263 C C . LEU A 1 311 ? -27.207 95.714 58.174 1.00 46.98 305 LEU A C 1
ATOM 2264 O O . LEU A 1 311 ? -26.595 96.272 57.256 1.00 54.34 305 LEU A O 1
ATOM 2269 N N . ASP A 1 312 ? -28.236 96.274 58.807 1.00 45.46 306 ASP A N 1
ATOM 2270 C CA . ASP A 1 312 ? -28.840 97.526 58.356 1.00 42.58 306 ASP A CA 1
ATOM 2271 C C . ASP A 1 312 ? -27.833 98.669 58.392 1.00 37.48 306 ASP A C 1
ATOM 2272 O O . ASP A 1 312 ? -27.139 98.873 59.393 1.00 37.45 306 ASP A O 1
ATOM 2277 N N . LYS A 1 313 ? -27.747 99.403 57.283 1.00 36.09 307 LYS A N 1
ATOM 2278 C CA . LYS A 1 313 ? -26.869 100.557 57.160 1.00 40.53 307 LYS A CA 1
ATOM 2279 C C . LYS A 1 313 ? -27.601 101.881 57.344 1.00 43.61 307 LYS A C 1
ATOM 2280 O O . LYS A 1 313 ? -26.964 102.936 57.263 1.00 49.25 307 LYS A O 1
ATOM 2286 N N . ARG A 1 314 ? -28.913 101.840 57.607 1.00 40.44 308 ARG A N 1
ATOM 2287 C CA . ARG A 1 314 ? -29.771 103.016 57.710 1.00 37.37 308 ARG A CA 1
ATOM 2288 C C . ARG A 1 314 ? -29.459 104.046 56.634 1.00 40.89 308 ARG A C 1
ATOM 2289 O O . ARG A 1 314 ? -29.227 103.673 55.483 1.00 45.78 308 ARG A O 1
ATOM 2297 N N . ALA A 1 315 ? -29.441 105.328 56.994 1.00 44.24 309 ALA A N 1
ATOM 2298 C CA . ALA A 1 315 ? -29.181 106.375 56.012 1.00 49.83 309 ALA A CA 1
ATOM 2299 C C . ALA A 1 315 ? -27.909 106.078 55.230 1.00 65.53 309 ALA A C 1
ATOM 2300 O O . ALA A 1 315 ? -26.845 105.829 55.806 1.00 67.22 309 ALA A O 1
ATOM 2302 N N . ALA A 1 316 ? -28.047 106.072 53.913 1.00 78.04 310 ALA A N 1
ATOM 2303 C CA . ALA A 1 316 ? -26.939 105.848 52.988 1.00 78.61 310 ALA A CA 1
ATOM 2304 C C . ALA A 1 316 ? -26.118 104.577 53.235 1.00 66.60 310 ALA A C 1
ATOM 2305 O O . ALA A 1 316 ? -24.947 104.676 53.588 1.00 66.63 310 ALA A O 1
ATOM 2307 N N . GLY A 1 317 ? -26.707 103.394 53.057 1.00 59.41 311 GLY A N 1
ATOM 2308 C CA . GLY A 1 317 ? -28.128 103.212 52.830 1.00 55.24 311 GLY A CA 1
ATOM 2309 C C . GLY A 1 317 ? -28.696 103.274 51.427 1.00 53.84 311 GLY A C 1
ATOM 2310 O O . GLY A 1 317 ? -28.746 102.263 50.725 1.00 54.49 311 GLY A O 1
ATOM 2311 N N . ARG A 1 318 ? -29.149 104.463 51.029 1.00 49.61 312 ARG A N 1
ATOM 2312 C CA . ARG A 1 318 ? -29.913 104.599 49.798 1.00 47.66 312 ARG A CA 1
ATOM 2313 C C . ARG A 1 318 ? -29.032 104.408 48.579 1.00 49.14 312 ARG A C 1
ATOM 2314 O O . ARG A 1 318 ? -27.984 105.044 48.447 1.00 54.95 312 ARG A O 1
ATOM 2322 N N . ARG A 1 319 ? -29.476 103.543 47.675 1.00 43.12 313 ARG A N 1
ATOM 2323 C CA . ARG A 1 319 ? -28.992 103.569 46.305 1.00 43.42 313 ARG A CA 1
ATOM 2324 C C . ARG A 1 319 ? -29.918 104.338 45.395 1.00 39.38 313 ARG A C 1
ATOM 2325 O O . ARG A 1 319 ? -29.459 104.929 44.413 1.00 39.98 313 ARG A O 1
ATOM 2333 N N . PHE A 1 320 ? -31.218 104.307 45.683 1.00 38.11 314 PHE A N 1
ATOM 2334 C CA . PHE A 1 320 ? -32.194 105.099 44.937 1.00 41.43 314 PHE A CA 1
ATOM 2335 C C . PHE A 1 320 ? -32.286 106.486 45.570 1.00 48.36 314 PHE A C 1
ATOM 2336 O O . PHE A 1 320 ? -33.291 106.885 46.162 1.00 52.39 314 PHE A O 1
ATOM 2344 N N . ARG A 1 321 ? -31.177 107.213 45.461 1.00 48.22 315 ARG A N 1
ATOM 2345 C CA . ARG A 1 321 ? -31.149 108.586 45.920 1.00 44.93 315 ARG A CA 1
ATOM 2346 C C . ARG A 1 321 ? -31.829 109.484 44.898 1.00 46.48 315 ARG A C 1
ATOM 2347 O O . ARG A 1 321 ? -32.148 109.075 43.778 1.00 43.90 315 ARG A O 1
ATOM 2355 N N . MET A 1 322 ? -32.043 110.732 45.300 1.00 53.51 316 MET A N 1
ATOM 2356 C CA . MET A 1 322 ? -32.696 111.735 44.470 1.00 59.26 316 MET A CA 1
ATOM 2357 C C . MET A 1 322 ? -31.830 112.994 44.517 1.00 57.43 316 MET A C 1
ATOM 2358 O O . MET A 1 322 ? -32.211 114.018 45.088 1.00 59.38 316 MET A O 1
ATOM 2363 N N . ASP A 1 323 ? -30.636 112.900 43.928 1.00 54.88 317 ASP A N 1
ATOM 2364 C CA . ASP A 1 323 ? -29.712 114.024 43.941 1.00 54.38 317 ASP A CA 1
ATOM 2365 C C . ASP A 1 323 ? -29.009 114.194 42.601 1.00 60.04 317 ASP A C 1
ATOM 2366 O O . ASP A 1 323 ? -27.906 114.753 42.562 1.00 68.46 317 ASP A O 1
ATOM 2371 N N . GLN A 1 324 ? -29.616 113.725 41.508 1.00 58.82 318 GLN A N 1
ATOM 2372 C CA . GLN A 1 324 ? -28.956 113.790 40.207 1.00 60.09 318 GLN A CA 1
ATOM 2373 C C . GLN A 1 324 ? -28.711 115.232 39.770 1.00 60.47 318 GLN A C 1
ATOM 2374 O O . GLN A 1 324 ? -27.637 115.554 39.247 1.00 59.83 318 GLN A O 1
ATOM 2376 N N . TYR A 1 325 ? -29.685 116.116 39.974 1.00 61.10 319 TYR A N 1
ATOM 2377 C CA . TYR A 1 325 ? -29.583 117.496 39.525 1.00 69.06 319 TYR A CA 1
ATOM 2378 C C . TYR A 1 325 ? -29.776 118.452 40.691 1.00 66.71 319 TYR A C 1
ATOM 2379 O O . TYR A 1 325 ? -30.417 118.123 41.688 1.00 64.00 319 TYR A O 1
ATOM 2388 N N . LYS A 1 326 ? -29.224 119.657 40.538 1.00 69.86 320 LYS A N 1
ATOM 2389 C CA . LYS A 1 326 ? -29.376 120.683 41.565 1.00 67.66 320 LYS A CA 1
ATOM 2390 C C . LYS A 1 326 ? -30.844 120.946 41.867 1.00 71.33 320 LYS A C 1
ATOM 2391 O O . LYS A 1 326 ? -31.277 120.851 43.023 1.00 75.07 320 LYS A O 1
ATOM 2393 N N . GLY A 1 327 ? -31.629 121.278 40.836 1.00 72.07 321 GLY A N 1
ATOM 2394 C CA . GLY A 1 327 ? -33.007 121.672 41.067 1.00 70.18 321 GLY A CA 1
ATOM 2395 C C . GLY A 1 327 ? -33.837 120.569 41.684 1.00 60.97 321 GLY A C 1
ATOM 2396 O O . GLY A 1 327 ? -34.843 120.835 42.343 1.00 60.91 321 GLY A O 1
ATOM 2397 N N . LEU A 1 328 ? -33.425 119.317 41.503 1.00 57.43 322 LEU A N 1
ATOM 2398 C CA . LEU A 1 328 ? -34.197 118.256 42.131 1.00 59.51 322 LEU A CA 1
ATOM 2399 C C . LEU A 1 328 ? -33.927 118.174 43.622 1.00 60.69 322 LEU A C 1
ATOM 2400 O O . LEU A 1 328 ? -34.868 118.011 44.406 1.00 61.23 322 LEU A O 1
ATOM 2405 N N . ARG A 1 329 ? -32.661 118.258 44.038 1.00 58.30 323 ARG A N 1
ATOM 2406 C CA . ARG A 1 329 ? -32.393 118.297 45.471 1.00 54.44 323 ARG A CA 1
ATOM 2407 C C . ARG A 1 329 ? -33.009 119.536 46.111 1.00 48.21 323 ARG A C 1
ATOM 2408 O O . ARG A 1 329 ? -33.522 119.476 47.235 1.00 46.45 323 ARG A O 1
ATOM 2416 N N . GLU A 1 330 ? -32.989 120.656 45.401 1.00 42.79 324 GLU A N 1
ATOM 2417 C CA . GLU A 1 330 ? -33.482 121.910 45.946 1.00 47.87 324 GLU A CA 1
ATOM 2418 C C . GLU A 1 330 ? -34.997 122.048 45.843 1.00 48.95 324 GLU A C 1
ATOM 2419 O O . GLU A 1 330 ? -35.523 123.104 46.215 1.00 49.63 324 GLU A O 1
ATOM 2425 N N . HIS A 1 331 ? -35.702 121.033 45.342 1.00 40.07 325 HIS A N 1
ATOM 2426 C CA . HIS A 1 331 ? -37.138 121.151 45.235 1.00 40.23 325 HIS A CA 1
ATOM 2427 C C . HIS A 1 331 ? -37.760 121.105 46.640 1.00 48.33 325 HIS A C 1
ATOM 2428 O O . HIS A 1 331 ? -37.335 120.324 47.483 1.00 37.86 325 HIS A O 1
ATOM 2435 N N . PRO A 1 332 ? -38.773 121.951 46.902 1.00 50.31 326 PRO A N 1
ATOM 2436 C CA . PRO A 1 332 ? -39.326 122.065 48.264 1.00 52.06 326 PRO A CA 1
ATOM 2437 C C . PRO A 1 332 ? -39.792 120.759 48.888 1.00 50.18 326 PRO A C 1
ATOM 2438 O O . PRO A 1 332 ? -39.876 120.667 50.121 1.00 51.60 326 PRO A O 1
ATOM 2442 N N . GLU A 1 333 ? -40.134 119.766 48.077 1.00 47.33 327 GLU A N 1
ATOM 2443 C CA . GLU A 1 333 ? -40.621 118.480 48.548 1.00 49.44 327 GLU A CA 1
ATOM 2444 C C . GLU A 1 333 ? -39.616 117.374 48.254 1.00 49.74 327 GLU A C 1
ATOM 2445 O O . GLU A 1 333 ? -39.971 116.325 47.702 1.00 52.78 327 GLU A O 1
ATOM 2451 N N . HIS A 1 334 ? -38.375 117.607 48.595 1.00 47.75 328 HIS A N 1
ATOM 2452 C CA . HIS A 1 334 ? -37.382 116.554 48.490 1.00 44.93 328 HIS A CA 1
ATOM 2453 C C . HIS A 1 334 ? -37.411 115.704 49.754 1.00 45.00 328 HIS A C 1
ATOM 2454 O O . HIS A 1 334 ? -37.301 116.244 50.864 1.00 44.92 328 HIS A O 1
ATOM 2461 N N . PRO A 1 335 ? -37.556 114.383 49.630 1.00 42.52 329 PRO A N 1
ATOM 2462 C CA . PRO A 1 335 ? -37.880 113.568 50.810 1.00 42.77 329 PRO A CA 1
ATOM 2463 C C . PRO A 1 335 ? -36.692 113.134 51.650 1.00 39.16 329 PRO A C 1
ATOM 2464 O O . PRO A 1 335 ? -36.895 112.770 52.819 1.00 42.60 329 PRO A O 1
ATOM 2468 N N . TYR A 1 336 ? -35.471 113.154 51.122 1.00 34.95 330 TYR A N 1
ATOM 2469 C CA . TYR A 1 336 ? -34.354 112.489 51.777 1.00 28.11 330 TYR A CA 1
ATOM 2470 C C . TYR A 1 336 ? -33.423 113.444 52.508 1.00 41.60 330 TYR A C 1
ATOM 2471 O O . TYR A 1 336 ? -32.335 113.033 52.918 1.00 44.50 330 TYR A O 1
ATOM 2480 N N . ASP A 1 337 ? -33.815 114.702 52.689 1.00 45.27 331 ASP A N 1
ATOM 2481 C CA . ASP A 1 337 ? -33.084 115.545 53.629 1.00 48.44 331 ASP A CA 1
ATOM 2482 C C . ASP A 1 337 ? -33.480 115.224 55.064 1.00 46.46 331 ASP A C 1
ATOM 2483 O O . ASP A 1 337 ? -32.632 115.233 55.963 1.00 48.50 331 ASP A O 1
ATOM 2488 N N . GLU A 1 338 ? -34.759 114.935 55.294 1.00 45.74 332 GLU A N 1
ATOM 2489 C CA . GLU A 1 338 ? -35.217 114.534 56.611 1.00 44.58 332 GLU A CA 1
ATOM 2490 C C . GLU A 1 338 ? -34.612 113.184 56.999 1.00 42.22 332 GLU A C 1
ATOM 2491 O O . GLU A 1 338 ? -34.296 112.362 56.131 1.00 40.06 332 GLU A O 1
ATOM 2497 N N . PRO A 1 339 ? -34.430 112.941 58.302 1.00 42.68 333 PRO A N 1
ATOM 2498 C CA . PRO A 1 339 ? -33.932 111.628 58.756 1.00 43.87 333 PRO A CA 1
ATOM 2499 C C . PRO A 1 339 ? -34.708 110.448 58.201 1.00 44.61 333 PRO A C 1
ATOM 2500 O O . PRO A 1 339 ? -34.111 109.422 57.846 1.00 39.14 333 PRO A O 1
ATOM 2504 N N . TYR A 1 340 ? -36.031 110.567 58.147 1.00 45.93 334 TYR A N 1
ATOM 2505 C CA . TYR A 1 340 ? -36.904 109.565 57.555 1.00 38.92 334 TYR A CA 1
ATOM 2506 C C . TYR A 1 340 ? -38.264 110.207 57.329 1.00 38.86 334 TYR A C 1
ATOM 2507 O O . TYR A 1 340 ? -39.056 109.781 56.493 1.00 40.88 334 TYR A O 1
ATOM 2517 N N . LYS B 1 9 ? -31.490 129.920 67.552 1.00 42.18 3 LYS B N 1
ATOM 2518 C CA . LYS B 1 9 ? -32.199 129.646 68.807 1.00 47.44 3 LYS B CA 1
ATOM 2519 C C . LYS B 1 9 ? -31.899 128.259 69.374 1.00 49.43 3 LYS B C 1
ATOM 2520 O O . LYS B 1 9 ? -31.529 127.347 68.642 1.00 56.14 3 LYS B O 1
ATOM 2526 N N . GLN B 1 10 ? -32.075 128.104 70.683 1.00 44.03 4 GLN B N 1
ATOM 2527 C CA . GLN B 1 10 ? -31.709 126.888 71.394 1.00 42.80 4 GLN B CA 1
ATOM 2528 C C . GLN B 1 10 ? -32.894 125.942 71.551 1.00 49.41 4 GLN B C 1
ATOM 2529 O O . GLN B 1 10 ? -34.060 126.333 71.457 1.00 56.40 4 GLN B O 1
ATOM 2535 N N . LEU B 1 11 ? -32.575 124.673 71.791 1.00 48.97 5 LEU B N 1
ATOM 2536 C CA . LEU B 1 11 ? -33.589 123.733 72.237 1.00 50.69 5 LEU B CA 1
ATOM 2537 C C . LEU B 1 11 ? -34.098 124.164 73.604 1.00 53.89 5 LEU B C 1
ATOM 2538 O O . LEU B 1 11 ? -33.322 124.570 74.474 1.00 59.13 5 LEU B O 1
ATOM 2543 N N . SER B 1 12 ? -35.411 124.099 73.784 1.00 53.18 6 SER B N 1
ATOM 2544 C CA . SER B 1 12 ? -35.990 124.521 75.049 1.00 54.13 6 SER B CA 1
ATOM 2545 C C . SER B 1 12 ? -36.984 123.486 75.543 1.00 52.33 6 SER B C 1
ATOM 2546 O O . SER B 1 12 ? -36.805 122.907 76.618 1.00 55.52 6 SER B O 1
ATOM 2549 N N . SER B 1 13 ? -38.022 123.235 74.755 1.00 47.90 7 SER B N 1
ATOM 2550 C CA . SER B 1 13 ? -39.076 122.322 75.157 1.00 45.52 7 SER B CA 1
ATOM 2551 C C . SER B 1 13 ? -39.630 121.635 73.918 1.00 45.15 7 SER B C 1
ATOM 2552 O O . SER B 1 13 ? -39.439 122.103 72.791 1.00 50.63 7 SER B O 1
ATOM 2555 N N . VAL B 1 14 ? -40.301 120.501 74.131 1.00 36.44 8 VAL B N 1
ATOM 2556 C CA . VAL B 1 14 ? -41.134 119.899 73.095 1.00 35.59 8 VAL B CA 1
ATOM 2557 C C . VAL B 1 14 ? -42.585 120.237 73.401 1.00 37.28 8 VAL B C 1
ATOM 2558 O O . VAL B 1 14 ? -42.990 120.316 74.570 1.00 37.25 8 VAL B O 1
ATOM 2562 N N . THR B 1 15 ? -43.364 120.459 72.350 1.00 37.35 9 THR B N 1
ATOM 2563 C CA . THR B 1 15 ? -44.773 120.786 72.471 1.00 37.20 9 THR B CA 1
ATOM 2564 C C . THR B 1 15 ? -45.593 119.516 72.320 1.00 36.65 9 THR B C 1
ATOM 2565 O O . THR B 1 15 ? -45.425 118.775 71.346 1.00 27.37 9 THR B O 1
ATOM 2569 N N . PHE B 1 16 ? -46.479 119.273 73.285 1.00 37.26 10 PHE B N 1
ATOM 2570 C CA . PHE B 1 16 ? -47.390 118.142 73.233 1.00 40.53 10 PHE B CA 1
ATOM 2571 C C . PHE B 1 16 ? -48.411 118.331 72.113 1.00 43.09 10 PHE B C 1
ATOM 2572 O O . PHE B 1 16 ? -48.460 119.360 71.435 1.00 44.88 10 PHE B O 1
ATOM 2580 N N . HIS B 1 17 ? -49.254 117.314 71.923 1.00 46.37 11 HIS B N 1
ATOM 2581 C CA . HIS B 1 17 ? -50.368 117.466 70.996 1.00 47.85 11 HIS B CA 1
ATOM 2582 C C . HIS B 1 17 ? -51.416 118.419 71.548 1.00 51.33 11 HIS B C 1
ATOM 2583 O O . HIS B 1 17 ? -52.076 119.127 70.779 1.00 52.65 11 HIS B O 1
ATOM 2590 N N . ASN B 1 18 ? -51.580 118.457 72.873 1.00 51.62 12 ASN B N 1
ATOM 2591 C CA . ASN B 1 18 ? -52.553 119.345 73.496 1.00 50.09 12 ASN B CA 1
ATOM 2592 C C . ASN B 1 18 ? -52.084 120.792 73.548 1.00 51.91 12 ASN B C 1
ATOM 2593 O O . ASN B 1 18 ? -52.870 121.665 73.934 1.00 56.57 12 ASN B O 1
ATOM 2598 N N . GLY B 1 19 ? -50.827 121.065 73.189 1.00 47.93 13 GLY B N 1
ATOM 2599 C CA . GLY B 1 19 ? -50.295 122.409 73.111 1.00 46.26 13 GLY B CA 1
ATOM 2600 C C . GLY B 1 19 ? -49.272 122.733 74.183 1.00 47.31 13 GLY B C 1
ATOM 2601 O O . GLY B 1 19 ? -48.391 123.570 73.951 1.00 51.18 13 GLY B O 1
ATOM 2602 N N . ARG B 1 20 ? -49.369 122.095 75.344 1.00 44.15 14 ARG B N 1
ATOM 2603 C CA . ARG B 1 20 ? -48.438 122.385 76.423 1.00 41.37 14 ARG B CA 1
ATOM 2604 C C . ARG B 1 20 ? -47.048 121.881 76.107 1.00 39.73 14 ARG B C 1
ATOM 2605 O O . ARG B 1 20 ? -46.870 120.838 75.476 1.00 35.72 14 ARG B O 1
ATOM 2613 N N . LYS B 1 21 ? -46.060 122.595 76.626 1.00 41.06 15 LYS B N 1
ATOM 2614 C CA . LYS B 1 21 ? -44.672 122.375 76.263 1.00 36.77 15 LYS B CA 1
ATOM 2615 C C . LYS B 1 21 ? -43.906 121.785 77.435 1.00 37.30 15 LYS B C 1
ATOM 2616 O O . LYS B 1 21 ? -43.913 122.342 78.537 1.00 38.73 15 LYS B O 1
ATOM 2622 N N . MET B 1 22 ? -43.232 120.670 77.173 1.00 35.54 16 MET B N 1
ATOM 2623 C CA . MET B 1 22 ? -42.439 119.969 78.163 1.00 36.75 16 MET B CA 1
ATOM 2624 C C . MET B 1 22 ? -40.972 120.309 77.956 1.00 40.25 16 MET B C 1
ATOM 2625 O O . MET B 1 22 ? -40.443 120.055 76.858 1.00 44.25 16 MET B O 1
ATOM 2630 N N . PRO B 1 23 ? -40.293 120.905 78.942 1.00 35.55 17 PRO B N 1
ATOM 2631 C CA . PRO B 1 23 ? -38.842 121.106 78.849 1.00 32.31 17 PRO B CA 1
ATOM 2632 C C . PRO B 1 23 ? -38.125 119.837 78.405 1.00 32.69 17 PRO B C 1
ATOM 2633 O O . PRO B 1 23 ? -38.452 118.735 78.848 1.00 38.50 17 PRO B O 1
ATOM 2637 N N . VAL B 1 24 ? -37.136 119.987 77.520 1.00 31.80 18 VAL B N 1
ATOM 2638 C CA . VAL B 1 24 ? -36.463 118.789 77.011 1.00 34.04 18 VAL B CA 1
ATOM 2639 C C . VAL B 1 24 ? -35.429 118.235 77.980 1.00 33.92 18 VAL B C 1
ATOM 2640 O O . VAL B 1 24 ? -35.030 117.070 77.837 1.00 34.47 18 VAL B O 1
ATOM 2644 N N . VAL B 1 25 ? -35.001 119.010 78.976 1.00 33.34 19 VAL B N 1
ATOM 2645 C CA . VAL B 1 25 ? -34.108 118.512 80.019 1.00 35.89 19 VAL B CA 1
ATOM 2646 C C . VAL B 1 25 ? -34.814 118.643 81.364 1.00 38.31 19 VAL B C 1
ATOM 2647 O O . VAL B 1 25 ? -35.154 119.754 81.790 1.00 43.88 19 VAL B O 1
ATOM 2651 N N . GLY B 1 26 ? -35.033 117.506 82.028 1.00 35.77 20 GLY B N 1
ATOM 2652 C CA . GLY B 1 26 ? -35.544 117.470 83.379 1.00 34.98 20 GLY B CA 1
ATOM 2653 C C . GLY B 1 26 ? -34.559 116.750 84.292 1.00 41.83 20 GLY B C 1
ATOM 2654 O O . GLY B 1 26 ? -33.539 116.214 83.835 1.00 47.34 20 GLY B O 1
ATOM 2655 N N . LEU B 1 27 ? -34.870 116.744 85.588 1.00 40.71 21 LEU B N 1
ATOM 2656 C CA . LEU B 1 27 ? -34.018 116.112 86.588 1.00 37.62 21 LEU B CA 1
ATOM 2657 C C . LEU B 1 27 ? -34.634 114.804 87.056 1.00 44.16 21 LEU B C 1
ATOM 2658 O O . LEU B 1 27 ? -35.813 114.759 87.421 1.00 47.67 21 LEU B O 1
ATOM 2663 N N . GLY B 1 28 ? -33.824 113.754 87.068 1.00 44.67 22 GLY B N 1
ATOM 2664 C CA . GLY B 1 28 ? -34.290 112.487 87.571 1.00 46.73 22 GLY B CA 1
ATOM 2665 C C . GLY B 1 28 ? -34.310 112.435 89.089 1.00 53.77 22 GLY B C 1
ATOM 2666 O O . GLY B 1 28 ? -33.591 113.162 89.773 1.00 61.37 22 GLY B O 1
ATOM 2667 N N . THR B 1 29 ? -35.157 111.546 89.624 1.00 52.35 23 THR B N 1
ATOM 2668 C CA . THR B 1 29 ? -35.238 111.328 91.065 1.00 50.76 23 THR B CA 1
ATOM 2669 C C . THR B 1 29 ? -35.185 109.860 91.481 1.00 53.71 23 THR B C 1
ATOM 2670 O O . THR B 1 29 ? -35.199 109.579 92.683 1.00 55.19 23 THR B O 1
ATOM 2674 N N . TRP B 1 30 ? -35.130 108.923 90.542 1.00 55.16 24 TRP B N 1
ATOM 2675 C CA . TRP B 1 30 ? -34.875 107.525 90.876 1.00 61.39 24 TRP B CA 1
ATOM 2676 C C . TRP B 1 30 ? -33.385 107.209 90.728 1.00 70.90 24 TRP B C 1
ATOM 2677 O O . TRP B 1 30 ? -32.834 107.304 89.628 1.00 81.45 24 TRP B O 1
ATOM 2688 N N . GLN B 1 31 ? -32.726 106.836 91.821 1.00 65.33 25 GLN B N 1
ATOM 2689 C CA . GLN B 1 31 ? -33.349 106.766 93.128 1.00 58.84 25 GLN B CA 1
ATOM 2690 C C . GLN B 1 31 ? -32.728 107.835 94.021 1.00 57.21 25 GLN B C 1
ATOM 2691 O O . GLN B 1 31 ? -31.701 107.601 94.662 1.00 57.73 25 GLN B O 1
ATOM 2693 N N . SER B 1 32 ? -33.345 109.018 94.054 1.00 51.29 26 SER B N 1
ATOM 2694 C CA . SER B 1 32 ? -32.834 110.114 94.864 1.00 49.09 26 SER B CA 1
ATOM 2695 C C . SER B 1 32 ? -33.520 110.086 96.223 1.00 52.74 26 SER B C 1
ATOM 2696 O O . SER B 1 32 ? -34.736 110.324 96.294 1.00 55.05 26 SER B O 1
ATOM 2699 N N . PRO B 1 33 ? -32.809 109.791 97.309 1.00 51.94 27 PRO B N 1
ATOM 2700 C CA . PRO B 1 33 ? -33.458 109.667 98.623 1.00 51.97 27 PRO B CA 1
ATOM 2701 C C . PRO B 1 33 ? -33.888 111.021 99.159 1.00 58.09 27 PRO B C 1
ATOM 2702 O O . PRO B 1 33 ? -33.325 112.058 98.775 1.00 61.81 27 PRO B O 1
ATOM 2706 N N . PRO B 1 34 ? -34.879 111.048 100.059 1.00 59.70 28 PRO B N 1
ATOM 2707 C CA . PRO B 1 34 ? -35.408 112.338 100.548 1.00 59.82 28 PRO B CA 1
ATOM 2708 C C . PRO B 1 34 ? -34.358 113.301 101.091 1.00 63.06 28 PRO B C 1
ATOM 2709 O O . PRO B 1 34 ? -34.506 114.517 100.919 1.00 66.59 28 PRO B O 1
ATOM 2713 N N . GLU B 1 35 ? -33.310 112.804 101.750 1.00 62.59 29 GLU B N 1
ATOM 2714 C CA . GLU B 1 35 ? -32.299 113.714 102.277 1.00 64.21 29 GLU B CA 1
ATOM 2715 C C . GLU B 1 35 ? -31.496 114.353 101.151 1.00 62.06 29 GLU B C 1
ATOM 2716 O O . GLU B 1 35 ? -31.134 115.533 101.227 1.00 63.90 29 GLU B O 1
ATOM 2718 N N . GLU B 1 36 ? -31.222 113.595 100.094 1.00 58.42 30 GLU B N 1
ATOM 2719 C CA . GLU B 1 36 ? -30.397 114.082 98.998 1.00 58.60 30 GLU B CA 1
ATOM 2720 C C . GLU B 1 36 ? -31.193 114.841 97.950 1.00 59.07 30 GLU B C 1
ATOM 2721 O O . GLU B 1 36 ? -30.648 115.742 97.301 1.00 60.36 30 GLU B O 1
ATOM 2727 N N . VAL B 1 37 ? -32.469 114.499 97.768 1.00 60.17 31 VAL B N 1
ATOM 2728 C CA . VAL B 1 37 ? -33.241 115.114 96.694 1.00 60.07 31 VAL B CA 1
ATOM 2729 C C . VAL B 1 37 ? -33.617 116.551 97.037 1.00 61.88 31 VAL B C 1
ATOM 2730 O O . VAL B 1 37 ? -33.786 117.374 96.135 1.00 62.61 31 VAL B O 1
ATOM 2734 N N . THR B 1 38 ? -33.736 116.894 98.322 1.00 60.62 32 THR B N 1
ATOM 2735 C CA . THR B 1 38 ? -33.990 118.291 98.654 1.00 59.22 32 THR B CA 1
ATOM 2736 C C . THR B 1 38 ? -32.825 119.176 98.207 1.00 63.02 32 THR B C 1
ATOM 2737 O O . THR B 1 38 ? -33.039 120.243 97.624 1.00 63.84 32 THR B O 1
ATOM 2741 N N . ALA B 1 39 ? -31.584 118.721 98.417 1.00 63.16 33 ALA B N 1
ATOM 2742 C CA . ALA B 1 39 ? -30.431 119.498 97.970 1.00 62.21 33 ALA B CA 1
ATOM 2743 C C . ALA B 1 39 ? -30.336 119.505 96.452 1.00 60.76 33 ALA B C 1
ATOM 2744 O O . ALA B 1 39 ? -30.018 120.538 95.851 1.00 58.88 33 ALA B O 1
ATOM 2746 N N . ALA B 1 40 ? -30.619 118.363 95.817 1.00 59.21 34 ALA B N 1
ATOM 2747 C CA . ALA B 1 40 ? -30.495 118.268 94.365 1.00 56.73 34 ALA B CA 1
ATOM 2748 C C . ALA B 1 40 ? -31.425 119.247 93.662 1.00 57.02 34 ALA B C 1
ATOM 2749 O O . ALA B 1 40 ? -31.029 119.893 92.684 1.00 55.90 34 ALA B O 1
ATOM 2751 N N . ILE B 1 41 ? -32.664 119.375 94.150 1.00 56.05 35 ILE B N 1
ATOM 2752 C CA . ILE B 1 41 ? -33.613 120.302 93.537 1.00 52.41 35 ILE B CA 1
ATOM 2753 C C . ILE B 1 41 ? -33.133 121.738 93.700 1.00 56.18 35 ILE B C 1
ATOM 2754 O O . ILE B 1 41 ? -33.177 122.533 92.752 1.00 55.56 35 ILE B O 1
ATOM 2759 N N . ASP B 1 42 ? -32.676 122.099 94.906 1.00 60.96 36 ASP B N 1
ATOM 2760 C CA . ASP B 1 42 ? -32.118 123.429 95.130 1.00 62.87 36 ASP B CA 1
ATOM 2761 C C . ASP B 1 42 ? -31.017 123.739 94.125 1.00 62.11 36 ASP B C 1
ATOM 2762 O O . ASP B 1 42 ? -30.920 124.864 93.623 1.00 65.62 36 ASP B O 1
ATOM 2767 N N . VAL B 1 43 ? -30.173 122.754 93.823 1.00 58.85 37 VAL B N 1
ATOM 2768 C CA . VAL B 1 43 ? -29.129 122.966 92.828 1.00 57.29 37 VAL B CA 1
ATOM 2769 C C . VAL B 1 43 ? -29.716 122.943 91.427 1.00 51.15 37 VAL B C 1
ATOM 2770 O O . VAL B 1 43 ? -29.273 123.686 90.545 1.00 48.65 37 VAL B O 1
ATOM 2774 N N . ALA B 1 44 ? -30.722 122.097 91.202 1.00 48.35 38 ALA B N 1
ATOM 2775 C CA . ALA B 1 44 ? -31.288 121.952 89.865 1.00 48.52 38 ALA B CA 1
ATOM 2776 C C . ALA B 1 44 ? -31.987 123.229 89.420 1.00 52.32 38 ALA B C 1
ATOM 2777 O O . ALA B 1 44 ? -31.745 123.733 88.316 1.00 60.53 38 ALA B O 1
ATOM 2779 N N . LEU B 1 45 ? -32.867 123.768 90.255 1.00 46.00 39 LEU B N 1
ATOM 2780 C CA . LEU B 1 45 ? -33.539 124.992 89.854 1.00 44.80 39 LEU B CA 1
ATOM 2781 C C . LEU B 1 45 ? -32.575 126.169 89.765 1.00 55.38 39 LEU B C 1
ATOM 2782 O O . LEU B 1 45 ? -32.831 127.112 89.006 1.00 62.47 39 LEU B O 1
ATOM 2787 N N . GLU B 1 46 ? -31.466 126.131 90.507 1.00 55.70 40 GLU B N 1
ATOM 2788 C CA . GLU B 1 46 ? -30.482 127.204 90.406 1.00 53.05 40 GLU B CA 1
ATOM 2789 C C . GLU B 1 46 ? -29.798 127.186 89.045 1.00 52.84 40 GLU B C 1
ATOM 2790 O O . GLU B 1 46 ? -29.531 128.243 88.462 1.00 53.37 40 GLU B O 1
ATOM 2792 N N . VAL B 1 47 ? -29.519 125.992 88.517 1.00 50.05 41 VAL B N 1
ATOM 2793 C CA . VAL B 1 47 ? -28.862 125.909 87.220 1.00 51.01 41 VAL B CA 1
ATOM 2794 C C . VAL B 1 47 ? -29.847 126.249 86.106 1.00 52.33 41 VAL B C 1
ATOM 2795 O O . VAL B 1 47 ? -29.456 126.812 85.076 1.00 58.36 41 VAL B O 1
ATOM 2799 N N . GLY B 1 48 ? -31.126 125.941 86.297 1.00 48.84 42 GLY B N 1
ATOM 2800 C CA . GLY B 1 48 ? -32.120 126.327 85.318 1.00 49.76 42 GLY B CA 1
ATOM 2801 C C . GLY B 1 48 ? -33.161 125.268 85.012 1.00 52.48 42 GLY B C 1
ATOM 2802 O O . GLY B 1 48 ? -34.076 125.523 84.225 1.00 57.55 42 GLY B O 1
ATOM 2803 N N . TYR B 1 49 ? -33.033 124.078 85.602 1.00 50.75 43 TYR B N 1
ATOM 2804 C CA . TYR B 1 49 ? -34.035 123.032 85.407 1.00 50.69 43 TYR B CA 1
ATOM 2805 C C . TYR B 1 49 ? -35.427 123.563 85.720 1.00 54.31 43 TYR B C 1
ATOM 2806 O O . TYR B 1 49 ? -35.672 124.107 86.801 1.00 59.84 43 TYR B O 1
ATOM 2815 N N . ARG B 1 50 ? -36.339 123.408 84.762 1.00 50.33 44 ARG B N 1
ATOM 2816 C CA . ARG B 1 50 ? -37.750 123.696 84.979 1.00 48.41 44 ARG B CA 1
ATOM 2817 C C . ARG B 1 50 ? -38.593 122.435 84.866 1.00 47.77 44 ARG B C 1
ATOM 2818 O O . ARG B 1 50 ? -39.825 122.519 84.777 1.00 47.12 44 ARG B O 1
ATOM 2826 N N . HIS B 1 51 ? -37.960 121.268 84.868 1.00 45.66 45 HIS B N 1
ATOM 2827 C CA . HIS B 1 51 ? -38.650 120.001 84.708 1.00 44.11 45 HIS B CA 1
ATOM 2828 C C . HIS B 1 51 ? -38.091 119.019 85.727 1.00 40.94 45 HIS B C 1
ATOM 2829 O O . HIS B 1 51 ? -36.877 118.803 85.792 1.00 37.30 45 HIS B O 1
ATOM 2836 N N . ILE B 1 52 ? -38.981 118.445 86.530 1.00 38.93 46 ILE B N 1
ATOM 2837 C CA . ILE B 1 52 ? -38.624 117.489 87.566 1.00 37.13 46 ILE B CA 1
ATOM 2838 C C . ILE B 1 52 ? -39.470 116.244 87.374 1.00 42.53 46 ILE B C 1
ATOM 2839 O O . ILE B 1 52 ? -40.698 116.332 87.272 1.00 46.32 46 ILE B O 1
ATOM 2844 N N . ASP B 1 53 ? -38.817 115.090 87.327 1.00 41.81 47 ASP B N 1
ATOM 2845 C CA . ASP B 1 53 ? -39.499 113.818 87.173 1.00 43.23 47 ASP B CA 1
ATOM 2846 C C . ASP B 1 53 ? -39.505 113.084 88.505 1.00 40.75 47 ASP B C 1
ATOM 2847 O O . ASP B 1 53 ? -38.502 113.068 89.225 1.00 41.10 47 ASP B O 1
ATOM 2852 N N . THR B 1 54 ? -40.649 112.499 88.841 1.00 37.21 48 THR B N 1
ATOM 2853 C CA . THR B 1 54 ? -40.815 111.794 90.102 1.00 42.34 48 THR B CA 1
ATOM 2854 C C . THR B 1 54 ? -41.902 110.748 89.922 1.00 45.62 48 THR B C 1
ATOM 2855 O O . THR B 1 54 ? -42.540 110.669 88.874 1.00 45.37 48 THR B O 1
ATOM 2859 N N . ALA B 1 55 ? -42.085 109.920 90.948 1.00 48.58 49 ALA B N 1
ATOM 2860 C CA . ALA B 1 55 ? -43.183 108.970 90.973 1.00 49.61 49 ALA B CA 1
ATOM 2861 C C . ALA B 1 55 ? -43.533 108.656 92.420 1.00 47.68 49 ALA B C 1
ATOM 2862 O O . ALA B 1 55 ? -42.728 108.861 93.329 1.00 49.40 49 ALA B O 1
ATOM 2864 N N . PHE B 1 56 ? -44.753 108.156 92.624 1.00 49.79 50 PHE B N 1
ATOM 2865 C CA . PHE B 1 56 ? -45.177 107.777 93.967 1.00 51.91 50 PHE B CA 1
ATOM 2866 C C . PHE B 1 56 ? -44.263 106.716 94.560 1.00 55.34 50 PHE B C 1
ATOM 2867 O O . PHE B 1 56 ? -44.091 106.654 95.785 1.00 58.52 50 PHE B O 1
ATOM 2875 N N . MET B 1 57 ? -43.660 105.887 93.713 1.00 55.53 51 MET B N 1
ATOM 2876 C CA . MET B 1 57 ? -42.828 104.784 94.170 1.00 57.72 51 MET B CA 1
ATOM 2877 C C . MET B 1 57 ? -41.378 105.181 94.378 1.00 54.16 51 MET B C 1
ATOM 2878 O O . MET B 1 57 ? -40.543 104.313 94.648 1.00 55.91 51 MET B O 1
ATOM 2883 N N . TYR B 1 58 ? -41.054 106.460 94.253 1.00 50.05 52 TYR B N 1
ATOM 2884 C CA . TYR B 1 58 ? -39.725 106.910 94.618 1.00 47.12 52 TYR B CA 1
ATOM 2885 C C . TYR B 1 58 ? -39.664 107.399 96.053 1.00 50.23 52 TYR B C 1
ATOM 2886 O O . TYR B 1 58 ? -38.571 107.459 96.626 1.00 57.12 52 TYR B O 1
ATOM 2895 N N . GLN B 1 59 ? -40.809 107.738 96.641 1.00 49.54 53 GLN B N 1
ATOM 2896 C CA . GLN B 1 59 ? -40.885 108.108 98.050 1.00 52.87 53 GLN B CA 1
ATOM 2897 C C . GLN B 1 59 ? -39.977 109.292 98.355 1.00 51.39 53 GLN B C 1
ATOM 2898 O O . GLN B 1 59 ? -39.255 109.312 99.356 1.00 55.29 53 GLN B O 1
ATOM 2904 N N . ASN B 1 60 ? -39.998 110.281 97.462 1.00 47.01 54 ASN B N 1
ATOM 2905 C CA . ASN B 1 60 ? -39.327 111.553 97.687 1.00 49.16 54 ASN B CA 1
ATOM 2906 C C . ASN B 1 60 ? -40.215 112.736 97.315 1.00 51.26 54 ASN B C 1
ATOM 2907 O O . ASN B 1 60 ? -39.749 113.880 97.352 1.00 55.36 54 ASN B O 1
ATOM 2912 N N . GLU B 1 61 ? -41.482 112.489 96.968 1.00 48.49 55 GLU B N 1
ATOM 2913 C CA . GLU B 1 61 ? -42.361 113.568 96.531 1.00 50.06 55 GLU B CA 1
ATOM 2914 C C . GLU B 1 61 ? -42.558 114.601 97.629 1.00 55.57 55 GLU B C 1
ATOM 2915 O O . GLU B 1 61 ? -42.627 115.804 97.354 1.00 56.12 55 GLU B O 1
ATOM 2921 N N . ALA B 1 62 ? -42.665 114.148 98.880 1.00 57.69 56 ALA B N 1
ATOM 2922 C CA . ALA B 1 62 ? -42.822 115.077 99.993 1.00 55.36 56 ALA B CA 1
ATOM 2923 C C . ALA B 1 62 ? -41.609 115.991 100.112 1.00 53.92 56 ALA B C 1
ATOM 2924 O O . ALA B 1 62 ? -41.746 117.213 100.250 1.00 52.92 56 ALA B O 1
ATOM 2926 N N . ALA B 1 63 ? -40.407 115.407 100.062 1.00 52.61 57 ALA B N 1
ATOM 2927 C CA . ALA B 1 63 ? -39.185 116.202 100.125 1.00 51.01 57 ALA B CA 1
ATOM 2928 C C . ALA B 1 63 ? -39.086 117.154 98.942 1.00 51.51 57 ALA B C 1
ATOM 2929 O O . ALA B 1 63 ? -38.674 118.311 99.095 1.00 53.88 57 ALA B O 1
ATOM 2931 N N . ILE B 1 64 ? -39.442 116.673 97.750 1.00 49.16 58 ILE B N 1
ATOM 2932 C CA . ILE B 1 64 ? -39.561 117.543 96.585 1.00 46.39 58 ILE B CA 1
ATOM 2933 C C . ILE B 1 64 ? -40.581 118.642 96.843 1.00 47.68 58 ILE B C 1
ATOM 2934 O O . ILE B 1 64 ? -40.355 119.813 96.515 1.00 49.90 58 ILE B O 1
ATOM 2939 N N . GLY B 1 65 ? -41.718 118.282 97.434 1.00 48.98 59 GLY B N 1
ATOM 2940 C CA . GLY B 1 65 ? -42.697 119.291 97.789 1.00 54.97 59 GLY B CA 1
ATOM 2941 C C . GLY B 1 65 ? -42.114 120.372 98.676 1.00 61.01 59 GLY B C 1
ATOM 2942 O O . GLY B 1 65 ? -42.376 121.557 98.469 1.00 65.85 59 GLY B O 1
ATOM 2943 N N . LYS B 1 66 ? -41.302 119.980 99.666 1.00 62.05 60 LYS B N 1
ATOM 2944 C CA . LYS B 1 66 ? -40.681 120.965 100.550 1.00 60.65 60 LYS B CA 1
ATOM 2945 C C . LYS B 1 66 ? -39.775 121.908 99.773 1.00 58.08 60 LYS B C 1
ATOM 2946 O O . LYS B 1 66 ? -39.771 123.120 100.017 1.00 63.20 60 LYS B O 1
ATOM 2949 N N . THR B 1 67 ? -39.000 121.372 98.832 1.00 53.01 61 THR B N 1
ATOM 2950 C CA . THR B 1 67 ? -38.062 122.206 98.095 1.00 55.53 61 THR B CA 1
ATOM 2951 C C . THR B 1 67 ? -38.794 123.150 97.143 1.00 57.12 61 THR B C 1
ATOM 2952 O O . THR B 1 67 ? -38.526 124.356 97.128 1.00 66.05 61 THR B O 1
ATOM 2956 N N . LEU B 1 68 ? -39.727 122.625 96.344 1.00 48.41 62 LEU B N 1
ATOM 2957 C CA . LEU B 1 68 ? -40.465 123.487 95.422 1.00 44.81 62 LEU B CA 1
ATOM 2958 C C . LEU B 1 68 ? -41.251 124.547 96.172 1.00 46.84 62 LEU B C 1
ATOM 2959 O O . LEU B 1 68 ? -41.325 125.705 95.744 1.00 51.46 62 LEU B O 1
ATOM 2964 N N . LYS B 1 69 ? -41.816 124.165 97.313 1.00 46.68 63 LYS B N 1
ATOM 2965 C CA . LYS B 1 69 ? -42.567 125.086 98.151 1.00 49.70 63 LYS B CA 1
ATOM 2966 C C . LYS B 1 69 ? -41.717 126.269 98.590 1.00 57.18 63 LYS B C 1
ATOM 2967 O O . LYS B 1 69 ? -42.178 127.418 98.558 1.00 58.63 63 LYS B O 1
ATOM 2973 N N . LYS B 1 70 ? -40.478 126.005 99.027 1.00 61.00 64 LYS B N 1
ATOM 2974 C CA . LYS B 1 70 ? -39.595 127.080 99.467 1.00 59.12 64 LYS B CA 1
ATOM 2975 C C . LYS B 1 70 ? -39.283 128.035 98.322 1.00 56.15 64 LYS B C 1
ATOM 2976 O O . LYS B 1 70 ? -39.177 129.250 98.526 1.00 54.27 64 LYS B O 1
ATOM 2978 N N . TRP B 1 71 ? -39.130 127.497 97.109 1.00 47.88 65 TRP B N 1
ATOM 2979 C CA . TRP B 1 71 ? -38.894 128.331 95.936 1.00 54.28 65 TRP B CA 1
ATOM 2980 C C . TRP B 1 71 ? -40.155 129.088 95.527 1.00 54.57 65 TRP B C 1
ATOM 2981 O O . TRP B 1 71 ? -40.073 130.230 95.062 1.00 54.81 65 TRP B O 1
ATOM 2992 N N . PHE B 1 72 ? -41.329 128.467 95.687 1.00 55.12 66 PHE B N 1
ATOM 2993 C CA . PHE B 1 72 ? -42.577 129.130 95.307 1.00 56.70 66 PHE B CA 1
ATOM 2994 C C . PHE B 1 72 ? -42.885 130.321 96.215 1.00 62.59 66 PHE B C 1
ATOM 2995 O O . PHE B 1 72 ? -43.327 131.370 95.730 1.00 65.83 66 PHE B O 1
ATOM 3003 N N . ASP B 1 73 ? -42.679 130.177 97.531 1.00 64.68 67 ASP B N 1
ATOM 3004 C CA . ASP B 1 73 ? -42.930 131.289 98.454 1.00 74.51 67 ASP B CA 1
ATOM 3005 C C . ASP B 1 73 ? -42.022 132.464 98.157 1.00 77.59 67 ASP B C 1
ATOM 3006 O O . ASP B 1 73 ? -42.467 133.617 98.108 1.00 78.82 67 ASP B O 1
ATOM 3011 N N . SER B 1 74 ? -40.727 132.199 98.049 1.00 58.31 68 SER B N 1
ATOM 3012 C CA . SER B 1 74 ? -39.835 133.204 97.513 1.00 59.50 68 SER B CA 1
ATOM 3013 C C . SER B 1 74 ? -40.304 133.569 96.108 1.00 67.20 68 SER B C 1
ATOM 3014 O O . SER B 1 74 ? -41.011 132.807 95.436 1.00 70.74 68 SER B O 1
ATOM 3017 N N . GLY B 1 75 ? -39.942 134.761 95.675 1.00 67.71 69 GLY B N 1
ATOM 3018 C CA . GLY B 1 75 ? -40.327 135.126 94.331 1.00 64.52 69 GLY B CA 1
ATOM 3019 C C . GLY B 1 75 ? -39.492 134.500 93.241 1.00 59.13 69 GLY B C 1
ATOM 3020 O O . GLY B 1 75 ? -39.652 134.844 92.067 1.00 56.17 69 GLY B O 1
ATOM 3021 N N . LYS B 1 76 ? -38.605 133.570 93.592 1.00 60.33 70 LYS B N 1
ATOM 3022 C CA . LYS B 1 76 ? -37.606 133.092 92.648 1.00 59.98 70 LYS B CA 1
ATOM 3023 C C . LYS B 1 76 ? -38.180 132.145 91.603 1.00 54.97 70 LYS B C 1
ATOM 3024 O O . LYS B 1 76 ? -37.542 131.941 90.566 1.00 52.67 70 LYS B O 1
ATOM 3026 N N . LEU B 1 77 ? -39.367 131.582 91.840 1.00 55.74 71 LEU B N 1
ATOM 3027 C CA . LEU B 1 77 ? -39.949 130.589 90.945 1.00 56.70 71 LEU B CA 1
ATOM 3028 C C . LEU B 1 77 ? -41.458 130.758 90.893 1.00 59.80 71 LEU B C 1
ATOM 3029 O O . LEU B 1 77 ? -42.095 131.006 91.921 1.00 64.01 71 LEU B O 1
ATOM 3034 N N . LYS B 1 78 ? -42.027 130.609 89.697 1.00 59.36 72 LYS B N 1
ATOM 3035 C CA . LYS B 1 78 ? -43.473 130.554 89.520 1.00 54.86 72 LYS B CA 1
ATOM 3036 C C . LYS B 1 78 ? -43.898 129.138 89.157 1.00 50.92 72 LYS B C 1
ATOM 3037 O O . LYS B 1 78 ? -43.213 128.440 88.399 1.00 47.92 72 LYS B O 1
ATOM 3041 N N . ARG B 1 79 ? -45.047 128.742 89.701 1.00 47.52 73 ARG B N 1
ATOM 3042 C CA . ARG B 1 79 ? -45.565 127.394 89.519 1.00 44.43 73 ARG B CA 1
ATOM 3043 C C . ARG B 1 79 ? -45.705 127.033 88.050 1.00 47.82 73 ARG B C 1
ATOM 3044 O O . ARG B 1 79 ? -45.298 125.941 87.627 1.00 52.59 73 ARG B O 1
ATOM 3052 N N . GLU B 1 80 ? -46.286 127.935 87.259 1.00 43.54 74 GLU B N 1
ATOM 3053 C CA . GLU B 1 80 ? -46.505 127.690 85.844 1.00 37.31 74 GLU B CA 1
ATOM 3054 C C . GLU B 1 80 ? -45.218 127.730 85.033 1.00 40.67 74 GLU B C 1
ATOM 3055 O O . GLU B 1 80 ? -45.274 127.554 83.811 1.00 47.54 74 GLU B O 1
ATOM 3061 N N . ASP B 1 81 ? -44.064 127.950 85.667 1.00 40.47 75 ASP B N 1
ATOM 3062 C CA . ASP B 1 81 ? -42.783 127.950 84.967 1.00 41.92 75 ASP B CA 1
ATOM 3063 C C . ASP B 1 81 ? -41.997 126.661 85.145 1.00 38.88 75 ASP B C 1
ATOM 3064 O O . ASP B 1 81 ? -40.966 126.491 84.484 1.00 37.98 75 ASP B O 1
ATOM 3069 N N . VAL B 1 82 ? -42.433 125.766 86.024 1.00 38.22 76 VAL B N 1
ATOM 3070 C CA . VAL B 1 82 ? -41.740 124.506 86.257 1.00 38.23 76 VAL B CA 1
ATOM 3071 C C . VAL B 1 82 ? -42.695 123.361 85.926 1.00 39.18 76 VAL B C 1
ATOM 3072 O O . VAL B 1 82 ? -43.908 123.463 86.116 1.00 41.92 76 VAL B O 1
ATOM 3076 N N . PHE B 1 83 ? -42.122 122.273 85.404 1.00 39.80 77 PHE B N 1
ATOM 3077 C CA . PHE B 1 83 ? -42.860 121.139 84.851 1.00 43.02 77 PHE B CA 1
ATOM 3078 C C . PHE B 1 83 ? -42.680 119.933 85.765 1.00 40.35 77 PHE B C 1
ATOM 3079 O O . PHE B 1 83 ? -41.597 119.341 85.798 1.00 44.35 77 PHE B O 1
ATOM 3087 N N . ILE B 1 84 ? -43.738 119.548 86.484 1.00 38.24 78 ILE B N 1
ATOM 3088 C CA . ILE B 1 84 ? -43.660 118.490 87.491 1.00 42.22 78 ILE B CA 1
ATOM 3089 C C . ILE B 1 84 ? -44.358 117.236 86.980 1.00 45.79 78 ILE B C 1
ATOM 3090 O O . ILE B 1 84 ? -45.543 117.280 86.623 1.00 47.75 78 ILE B O 1
ATOM 3095 N N . VAL B 1 85 ? -43.632 116.116 86.993 1.00 45.37 79 VAL B N 1
ATOM 3096 C CA . VAL B 1 85 ? -44.106 114.830 86.486 1.00 45.31 79 VAL B CA 1
ATOM 3097 C C . VAL B 1 85 ? -44.054 113.808 87.615 1.00 43.69 79 VAL B C 1
ATOM 3098 O O . VAL B 1 85 ? -42.974 113.497 88.133 1.00 43.68 79 VAL B O 1
ATOM 3102 N N . THR B 1 86 ? -45.210 113.272 87.972 1.00 40.04 80 THR B N 1
ATOM 3103 C CA . THR B 1 86 ? -45.274 112.108 88.838 1.00 44.71 80 THR B CA 1
ATOM 3104 C C . THR B 1 86 ? -46.030 110.994 88.115 1.00 48.38 80 THR B C 1
ATOM 3105 O O . THR B 1 86 ? -46.609 111.193 87.042 1.00 50.20 80 THR B O 1
ATOM 3109 N N . LYS B 1 87 ? -45.993 109.792 88.688 1.00 47.71 81 LYS B N 1
ATOM 3110 C CA . LYS B 1 87 ? -46.484 108.608 87.998 1.00 45.74 81 LYS B CA 1
ATOM 3111 C C . LYS B 1 87 ? -47.428 107.813 88.892 1.00 49.50 81 LYS B C 1
ATOM 3112 O O . LYS B 1 87 ? -47.352 107.863 90.124 1.00 49.77 81 LYS B O 1
ATOM 3118 N N . LEU B 1 88 ? -48.322 107.067 88.243 1.00 47.66 82 LEU B N 1
ATOM 3119 C CA . LEU B 1 88 ? -49.312 106.272 88.941 1.00 44.79 82 LEU B CA 1
ATOM 3120 C C . LEU B 1 88 ? -48.723 104.914 89.295 1.00 47.52 82 LEU B C 1
ATOM 3121 O O . LEU B 1 88 ? -48.294 104.187 88.388 1.00 51.96 82 LEU B O 1
ATOM 3126 N N . PRO B 1 89 ? -48.697 104.529 90.571 1.00 49.05 83 PRO B N 1
ATOM 3127 C CA . PRO B 1 89 ? -47.986 103.313 90.956 1.00 49.33 83 PRO B CA 1
ATOM 3128 C C . PRO B 1 89 ? -48.609 102.084 90.330 1.00 52.63 83 PRO B C 1
ATOM 3129 O O . PRO B 1 89 ? -49.834 102.026 90.108 1.00 56.64 83 PRO B O 1
ATOM 3133 N N . PRO B 1 90 ? -47.803 101.052 90.059 1.00 51.14 84 PRO B N 1
ATOM 3134 C CA . PRO B 1 90 ? -48.373 99.769 89.627 1.00 48.43 84 PRO B CA 1
ATOM 3135 C C . PRO B 1 90 ? -49.402 99.224 90.593 1.00 47.95 84 PRO B C 1
ATOM 3136 O O . PRO B 1 90 ? -50.356 98.565 90.160 1.00 50.73 84 PRO B O 1
ATOM 3140 N N . ILE B 1 91 ? -49.248 99.474 91.897 1.00 46.83 85 ILE B N 1
ATOM 3141 C CA . ILE B 1 91 ? -50.195 98.946 92.869 1.00 47.85 85 ILE B CA 1
ATOM 3142 C C . ILE B 1 91 ? -51.523 99.674 92.827 1.00 43.91 85 ILE B C 1
ATOM 3143 O O . ILE B 1 91 ? -52.467 99.255 93.506 1.00 40.32 85 ILE B O 1
ATOM 3148 N N . GLY B 1 92 ? -51.616 100.754 92.053 1.00 45.29 86 GLY B N 1
ATOM 3149 C CA . GLY B 1 92 ? -52.875 101.431 91.821 1.00 43.17 86 GLY B CA 1
ATOM 3150 C C . GLY B 1 92 ? -53.303 101.337 90.371 1.00 44.13 86 GLY B C 1
ATOM 3151 O O . GLY B 1 92 ? -53.990 102.229 89.858 1.00 43.93 86 GLY B O 1
ATOM 3152 N N . ASN B 1 93 ? -52.901 100.260 89.692 1.00 45.95 87 ASN B N 1
ATOM 3153 C CA . ASN B 1 93 ? -53.231 100.101 88.279 1.00 49.12 87 ASN B CA 1
ATOM 3154 C C . ASN B 1 93 ? -54.677 99.651 88.104 1.00 55.59 87 ASN B C 1
ATOM 3155 O O . ASN B 1 93 ? -54.951 98.636 87.451 1.00 60.40 87 ASN B O 1
ATOM 3160 N N . ARG B 1 94 ? -55.605 100.405 88.685 1.00 53.53 88 ARG B N 1
ATOM 3161 C CA . ARG B 1 94 ? -57.027 100.165 88.506 1.00 52.28 88 ARG B CA 1
ATOM 3162 C C . ARG B 1 94 ? -57.738 101.501 88.643 1.00 49.21 88 ARG B C 1
ATOM 3163 O O . ARG B 1 94 ? -57.373 102.322 89.490 1.00 48.33 88 ARG B O 1
ATOM 3171 N N . ALA B 1 95 ? -58.746 101.708 87.791 1.00 49.37 89 ALA B N 1
ATOM 3172 C CA . ALA B 1 95 ? -59.420 103.002 87.699 1.00 45.05 89 ALA B CA 1
ATOM 3173 C C . ALA B 1 95 ? -59.859 103.522 89.064 1.00 48.16 89 ALA B C 1
ATOM 3174 O O . ALA B 1 95 ? -59.745 104.720 89.350 1.00 51.05 89 ALA B O 1
ATOM 3176 N N . GLU B 1 96 ? -60.351 102.631 89.924 1.00 48.21 90 GLU B N 1
ATOM 3177 C CA . GLU B 1 96 ? -60.866 103.042 91.224 1.00 53.77 90 GLU B CA 1
ATOM 3178 C C . GLU B 1 96 ? -59.788 103.643 92.122 1.00 51.03 90 GLU B C 1
ATOM 3179 O O . GLU B 1 96 ? -60.119 104.345 93.083 1.00 50.72 90 GLU B O 1
ATOM 3185 N N . SER B 1 97 ? -58.515 103.400 91.831 1.00 46.43 91 SER B N 1
ATOM 3186 C CA . SER B 1 97 ? -57.442 103.833 92.708 1.00 48.89 91 SER B CA 1
ATOM 3187 C C . SER B 1 97 ? -56.707 105.070 92.209 1.00 50.19 91 SER B C 1
ATOM 3188 O O . SER B 1 97 ? -55.867 105.605 92.942 1.00 49.52 91 SER B O 1
ATOM 3191 N N . VAL B 1 98 ? -56.997 105.549 91.000 1.00 48.60 92 VAL B N 1
ATOM 3192 C CA . VAL B 1 98 ? -56.098 106.558 90.454 1.00 52.48 92 VAL B CA 1
ATOM 3193 C C . VAL B 1 98 ? -56.370 107.932 91.049 1.00 55.02 92 VAL B C 1
ATOM 3194 O O . VAL B 1 98 ? -55.431 108.673 91.359 1.00 56.59 92 VAL B O 1
ATOM 3198 N N . GLU B 1 99 ? -57.636 108.308 91.249 1.00 55.02 93 GLU B N 1
ATOM 3199 C CA . GLU B 1 99 ? -57.882 109.549 91.974 1.00 57.43 93 GLU B CA 1
ATOM 3200 C C . GLU B 1 99 ? -57.211 109.497 93.338 1.00 58.38 93 GLU B C 1
ATOM 3201 O O . GLU B 1 99 ? -56.706 110.516 93.822 1.00 60.79 93 GLU B O 1
ATOM 3207 N N . LYS B 1 100 ? -57.141 108.304 93.935 1.00 55.36 94 LYS B N 1
ATOM 3208 C CA . LYS B 1 100 ? -56.534 108.150 95.252 1.00 51.09 94 LYS B CA 1
ATOM 3209 C C . LYS B 1 100 ? -55.043 108.466 95.224 1.00 52.44 94 LYS B C 1
ATOM 3210 O O . LYS B 1 100 ? -54.547 109.242 96.050 1.00 52.96 94 LYS B O 1
ATOM 3214 N N . PHE B 1 101 ? -54.303 107.872 94.289 1.00 52.36 95 PHE B N 1
ATOM 3215 C CA . PHE B 1 101 ? -52.851 108.006 94.331 1.00 52.05 95 PHE B CA 1
ATOM 3216 C C . PHE B 1 101 ? -52.374 109.350 93.805 1.00 55.28 95 PHE B C 1
ATOM 3217 O O . PHE B 1 101 ? -51.383 109.886 94.311 1.00 56.83 95 PHE B O 1
ATOM 3225 N N . LEU B 1 102 ? -53.055 109.906 92.802 1.00 54.88 96 LEU B N 1
ATOM 3226 C CA . LEU B 1 102 ? -52.705 111.240 92.325 1.00 50.76 96 LEU B CA 1
ATOM 3227 C C . LEU B 1 102 ? -52.910 112.282 93.416 1.00 53.53 96 LEU B C 1
ATOM 3228 O O . LEU B 1 102 ? -52.105 113.213 93.555 1.00 52.14 96 LEU B O 1
ATOM 3233 N N . THR B 1 103 ? -53.982 112.142 94.204 1.00 53.95 97 THR B N 1
ATOM 3234 C CA . THR B 1 103 ? -54.173 113.014 95.358 1.00 50.78 97 THR B CA 1
ATOM 3235 C C . THR B 1 103 ? -53.030 112.857 96.353 1.00 46.09 97 THR B C 1
ATOM 3236 O O . THR B 1 103 ? -52.461 113.849 96.823 1.00 46.83 97 THR B O 1
ATOM 3240 N N . LYS B 1 104 ? -52.682 111.610 96.689 1.00 45.71 98 LYS B N 1
ATOM 3241 C CA . LYS B 1 104 ? -51.545 111.383 97.575 1.00 47.20 98 LYS B CA 1
ATOM 3242 C C . LYS B 1 104 ? -50.288 112.052 97.027 1.00 45.04 98 LYS B C 1
ATOM 3243 O O . LYS B 1 104 ? -49.566 112.735 97.765 1.00 43.68 98 LYS B O 1
ATOM 3245 N N . SER B 1 105 ? -50.027 111.893 95.726 1.00 43.33 99 SER B N 1
ATOM 3246 C CA . SER B 1 105 ? -48.870 112.538 95.119 1.00 47.10 99 SER B CA 1
ATOM 3247 C C . SER B 1 105 ? -48.963 114.055 95.217 1.00 55.65 99 SER B C 1
ATOM 3248 O O . SER B 1 105 ? -47.959 114.731 95.476 1.00 60.78 99 SER B O 1
ATOM 3251 N N . LEU B 1 106 ? -50.160 114.615 95.021 1.00 54.62 100 LEU B N 1
ATOM 3252 C CA . LEU B 1 106 ? -50.295 116.068 95.084 1.00 53.38 100 LEU B CA 1
ATOM 3253 C C . LEU B 1 106 ? -50.224 116.576 96.517 1.00 56.41 100 LEU B C 1
ATOM 3254 O O . LEU B 1 106 ? -49.608 117.617 96.778 1.00 56.34 100 LEU B O 1
ATOM 3259 N N . GLU B 1 107 ? -50.831 115.851 97.460 1.00 58.59 101 GLU B N 1
ATOM 3260 C CA . GLU B 1 107 ? -50.661 116.196 98.869 1.00 58.63 101 GLU B CA 1
ATOM 3261 C C . GLU B 1 107 ? -49.193 116.143 99.273 1.00 53.85 101 GLU B C 1
ATOM 3262 O O . GLU B 1 107 ? -48.750 116.940 100.107 1.00 52.47 101 GLU B O 1
ATOM 3268 N N . ALA B 1 108 ? -48.417 115.244 98.665 1.00 52.87 102 ALA B N 1
ATOM 3269 C CA . ALA B 1 108 ? -46.995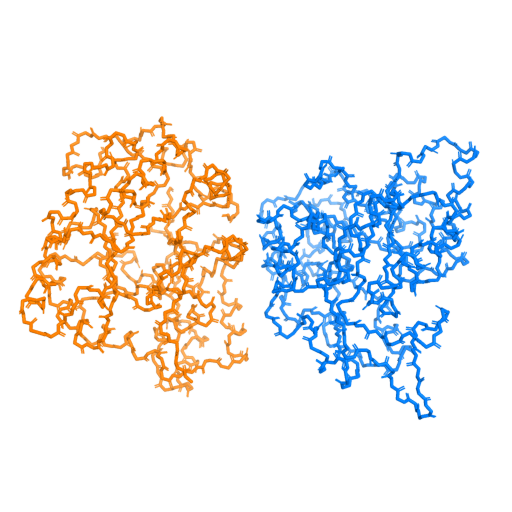 115.159 98.975 1.00 54.27 102 ALA B CA 1
ATOM 3270 C C . ALA B 1 108 ? -46.218 116.296 98.325 1.00 56.42 102 ALA B C 1
ATOM 3271 O O . ALA B 1 108 ? -45.425 116.977 98.987 1.00 59.98 102 ALA B O 1
ATOM 3273 N N . LEU B 1 109 ? -46.431 116.516 97.029 1.00 53.30 103 LEU B N 1
ATOM 3274 C CA . LEU B 1 109 ? -45.782 117.628 96.347 1.00 54.03 103 LEU B CA 1
ATOM 3275 C C . LEU B 1 109 ? -46.310 118.984 96.795 1.00 56.36 103 LEU B C 1
ATOM 3276 O O . LEU B 1 109 ? -45.726 120.006 96.415 1.00 57.35 103 LEU B O 1
ATOM 3281 N N . GLN B 1 110 ? -47.382 119.012 97.592 1.00 55.55 104 GLN B N 1
ATOM 3282 C CA . GLN B 1 110 ? -48.044 120.254 98.003 1.00 49.48 104 GLN B CA 1
ATOM 3283 C C . GLN B 1 110 ? -48.390 121.113 96.792 1.00 43.04 104 GLN B C 1
ATOM 3284 O O . GLN B 1 110 ? -48.179 122.323 96.777 1.00 44.86 104 GLN B O 1
ATOM 3290 N N . LEU B 1 111 ? -48.915 120.468 95.759 1.00 41.24 105 LEU B N 1
ATOM 3291 C CA . LEU B 1 111 ? -49.369 121.131 94.552 1.00 42.15 105 LEU B CA 1
ATOM 3292 C C . LEU B 1 111 ? -50.852 120.844 94.354 1.00 47.20 105 LEU B C 1
ATOM 3293 O O . LEU B 1 111 ? -51.394 119.864 94.878 1.00 53.55 105 LEU B O 1
ATOM 3298 N N . ASP B 1 112 ? -51.514 121.715 93.603 1.00 41.81 106 ASP B N 1
ATOM 3299 C CA . ASP B 1 112 ? -52.889 121.439 93.235 1.00 37.90 106 ASP B CA 1
ATOM 3300 C C . ASP B 1 112 ? -52.994 120.684 91.922 1.00 40.57 106 ASP B C 1
ATOM 3301 O O . ASP B 1 112 ? -54.072 120.163 91.615 1.00 46.21 106 ASP B O 1
ATOM 3306 N N . TYR B 1 113 ? -51.908 120.583 91.156 1.00 40.33 107 TYR B N 1
ATOM 3307 C CA . TYR B 1 113 ? -51.922 119.811 89.920 1.00 41.45 107 TYR B CA 1
ATOM 3308 C C . TYR B 1 113 ? -50.501 119.437 89.547 1.00 41.94 107 TYR B C 1
ATOM 3309 O O . TYR B 1 113 ? -49.541 120.102 89.939 1.00 47.61 107 TYR B O 1
ATOM 3318 N N . VAL B 1 114 ? -50.389 118.371 88.778 1.00 41.57 108 VAL B N 1
ATOM 3319 C CA . VAL B 1 114 ? -49.147 117.978 88.130 1.00 41.73 108 VAL B CA 1
ATOM 3320 C C . VAL B 1 114 ? -49.239 118.345 86.660 1.00 48.27 108 VAL B C 1
ATOM 3321 O O . VAL B 1 114 ? -50.312 118.288 86.046 1.00 53.88 108 VAL B O 1
ATOM 3325 N N . ASP B 1 115 ? -48.107 118.736 86.081 1.00 47.00 109 ASP B N 1
ATOM 3326 C CA . ASP B 1 115 ? -48.111 119.028 84.657 1.00 46.97 109 ASP B CA 1
ATOM 3327 C C . ASP B 1 115 ? -48.292 117.767 83.822 1.00 43.49 109 ASP B C 1
ATOM 3328 O O . ASP B 1 115 ? -48.765 117.846 82.680 1.00 39.17 109 ASP B O 1
ATOM 3333 N N . LEU B 1 116 ? -47.949 116.608 84.374 1.00 41.49 110 LEU B N 1
ATOM 3334 C CA . LEU B 1 116 ? -48.011 115.369 83.615 1.00 37.46 110 LEU B CA 1
ATOM 3335 C C . LEU B 1 116 ? -48.148 114.209 84.590 1.00 30.35 110 LEU B C 1
ATOM 3336 O O . LEU B 1 116 ? -47.387 114.117 85.558 1.00 28.17 110 LEU B O 1
ATOM 3341 N N . TYR B 1 117 ? -49.134 113.349 84.351 1.00 28.18 111 TYR B N 1
ATOM 3342 C CA . TYR B 1 117 ? -49.348 112.153 85.153 1.00 33.16 111 TYR B CA 1
ATOM 3343 C C . TYR B 1 117 ? -49.249 110.937 84.240 1.00 39.33 111 TYR B C 1
ATOM 3344 O O . TYR B 1 117 ? -49.897 110.895 83.189 1.00 43.87 111 TYR B O 1
ATOM 3353 N N . LEU B 1 118 ? -48.430 109.962 84.629 1.00 37.31 112 LEU B N 1
ATOM 3354 C CA . LEU B 1 118 ? -48.183 108.788 83.807 1.00 39.63 112 LEU B CA 1
ATOM 3355 C C . LEU B 1 118 ? -48.632 107.521 84.517 1.00 40.99 112 LEU B C 1
ATOM 3356 O O . LEU B 1 118 ? -48.600 107.432 85.748 1.00 42.00 112 LEU B O 1
ATOM 3361 N N . ILE B 1 119 ? -49.041 106.529 83.729 1.00 40.49 113 ILE B N 1
ATOM 3362 C CA . ILE B 1 119 ? -49.161 105.163 84.238 1.00 39.32 113 ILE B CA 1
ATOM 3363 C C . ILE B 1 119 ? -47.744 104.595 84.278 1.00 39.49 113 ILE B C 1
ATOM 3364 O O . ILE B 1 119 ? -47.163 104.264 83.241 1.00 37.30 113 ILE B O 1
ATOM 3369 N N . HIS B 1 120 ? -47.175 104.506 85.485 1.00 40.95 114 HIS B N 1
ATOM 3370 C CA . HIS B 1 120 ? -45.785 104.085 85.638 1.00 38.32 114 HIS B CA 1
ATOM 3371 C C . HIS B 1 120 ? -45.529 102.736 84.979 1.00 41.08 114 HIS B C 1
ATOM 3372 O O . HIS B 1 120 ? -44.408 102.468 84.535 1.00 38.00 114 HIS B O 1
ATOM 3379 N N . LEU B 1 121 ? -46.549 101.880 84.888 1.00 45.49 115 LEU B N 1
ATOM 3380 C CA . LEU B 1 121 ? -46.274 100.549 84.388 1.00 46.57 115 LEU B CA 1
ATOM 3381 C C . LEU B 1 121 ? -47.552 99.869 83.927 1.00 47.94 115 LEU B C 1
ATOM 3382 O O . LEU B 1 121 ? -48.584 99.985 84.600 1.00 44.49 115 LEU B O 1
ATOM 3387 N N . PRO B 1 122 ? -47.520 99.175 82.786 1.00 50.42 116 PRO B N 1
ATOM 3388 C CA . PRO B 1 122 ? -48.687 98.396 82.337 1.00 4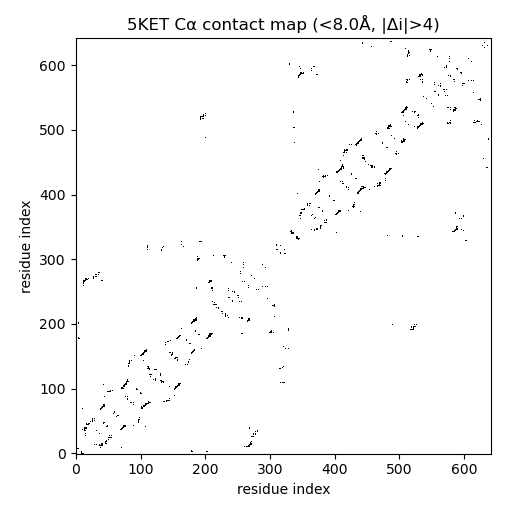6.55 116 PRO B CA 1
ATOM 3389 C C . PRO B 1 122 ? -49.054 97.255 83.259 1.00 47.45 116 PRO B C 1
ATOM 3390 O O . PRO B 1 122 ? -50.233 96.890 83.370 1.00 49.90 116 PRO B O 1
ATOM 3394 N N . VAL B 1 123 ? -48.060 96.628 83.870 1.00 48.25 117 VAL B N 1
ATOM 3395 C CA . VAL B 1 123 ? -48.268 95.466 84.723 1.00 50.45 117 VAL B CA 1
ATOM 3396 C C . VAL B 1 123 ? -48.540 95.968 86.139 1.00 52.48 117 VAL B C 1
ATOM 3397 O O . VAL B 1 123 ? -47.692 96.611 86.756 1.00 57.41 117 VAL B O 1
ATOM 3401 N N . GLY B 1 124 ? -49.734 95.683 86.641 1.00 51.81 118 GLY B N 1
ATOM 3402 C CA . GLY B 1 124 ? -50.153 96.170 87.939 1.00 52.18 118 GLY B CA 1
ATOM 3403 C C . GLY B 1 124 ? -49.968 95.153 89.048 1.00 50.65 118 GLY B C 1
ATOM 3404 O O . GLY B 1 124 ? -50.009 93.948 88.823 1.00 48.31 118 GLY B O 1
ATOM 3405 N N . PHE B 1 125 ? -49.775 95.660 90.261 1.00 48.31 119 PHE B N 1
ATOM 3406 C CA . PHE B 1 125 ? -49.636 94.819 91.445 1.00 50.24 119 PHE B CA 1
ATOM 3407 C C . PHE B 1 125 ? -50.910 94.859 92.272 1.00 49.69 119 PHE B C 1
ATOM 3408 O O . PHE B 1 125 ? -51.815 95.660 92.032 1.00 47.29 119 PHE B O 1
ATOM 3416 N N . GLN B 1 126 ? -50.954 93.988 93.275 1.00 54.80 120 GLN B N 1
ATOM 3417 C CA . GLN B 1 126 ? -52.087 93.925 94.183 1.00 60.33 120 GLN B CA 1
ATOM 3418 C C . GLN B 1 126 ? -51.952 94.982 95.257 1.00 66.47 120 GLN B C 1
ATOM 3419 O O . GLN B 1 126 ? -50.921 95.045 95.943 1.00 73.18 120 GLN B O 1
ATOM 3425 N N . TYR B 1 127 ? -53.008 95.786 95.455 1.00 65.20 121 TYR B N 1
ATOM 3426 C CA . TYR B 1 127 ? -52.916 96.763 96.531 1.00 61.53 121 TYR B CA 1
ATOM 3427 C C . TYR B 1 127 ? -53.070 96.047 97.862 1.00 59.86 121 TYR B C 1
ATOM 3428 O O . TYR B 1 127 ? -54.185 95.889 98.367 1.00 65.11 121 TYR B O 1
ATOM 3437 N N . LYS B 1 128 ? -51.957 95.590 98.417 1.00 56.67 122 LYS B N 1
ATOM 3438 C CA . LYS B 1 128 ? -51.971 95.037 99.761 1.00 64.75 122 LYS B CA 1
ATOM 3439 C C . LYS B 1 128 ? -51.723 96.094 100.824 1.00 70.33 122 LYS B C 1
ATOM 3440 O O . LYS B 1 128 ? -51.980 95.834 102.002 1.00 79.34 122 LYS B O 1
ATOM 3444 N N . GLY B 1 129 ? -51.248 97.270 100.433 1.00 70.41 123 GLY B N 1
ATOM 3445 C CA . GLY B 1 129 ? -50.995 98.346 101.370 1.00 76.92 123 GLY B CA 1
ATOM 3446 C C . GLY B 1 129 ? -50.609 99.600 100.623 1.00 78.45 123 GLY B C 1
ATOM 3447 O O . GLY B 1 129 ? -50.223 99.558 99.449 1.00 72.71 123 GLY B O 1
ATOM 3448 N N . ASP B 1 130 ? -50.723 100.728 101.325 1.00 85.66 124 ASP B N 1
ATOM 3449 C CA . ASP B 1 130 ? -50.437 102.018 100.709 1.00 89.90 124 ASP B CA 1
ATOM 3450 C C . ASP B 1 130 ? -48.935 102.254 100.574 1.00 90.39 124 ASP B C 1
ATOM 3451 O O . ASP B 1 130 ? -48.475 102.770 99.549 1.00 87.85 124 ASP B O 1
ATOM 3456 N N . ASP B 1 131 ? -48.157 101.887 101.590 1.00 94.81 125 ASP B N 1
ATOM 3457 C CA . ASP B 1 131 ? -46.705 101.999 101.537 1.00 93.37 125 ASP B CA 1
ATOM 3458 C C . ASP B 1 131 ? -46.033 100.717 101.058 1.00 94.73 125 ASP B C 1
ATOM 3459 O O . ASP B 1 131 ? -44.804 100.690 100.917 1.00 92.93 125 ASP B O 1
ATOM 3461 N N . ASN B 1 132 ? -46.811 99.664 100.801 1.00 94.05 126 ASN B N 1
ATOM 3462 C CA . ASN B 1 132 ? -46.287 98.358 100.395 1.00 89.64 126 ASN B CA 1
ATOM 3463 C C . ASN B 1 132 ? -46.171 98.301 98.869 1.00 81.87 126 ASN B C 1
ATOM 3464 O O . ASN B 1 132 ? -46.912 97.605 98.173 1.00 83.14 126 ASN B O 1
ATOM 3469 N N . LEU B 1 133 ? -45.202 99.057 98.350 1.00 74.43 127 LEU B N 1
ATOM 3470 C CA . LEU B 1 133 ? -45.084 99.208 96.901 1.00 61.79 127 LEU B CA 1
ATOM 3471 C C . LEU B 1 133 ? -44.703 97.901 96.222 1.00 62.99 127 LEU B C 1
ATOM 3472 O O . LEU B 1 133 ? -45.155 97.623 95.105 1.00 65.51 127 LEU B O 1
ATOM 3477 N N . TRP B 1 134 ? -43.876 97.087 96.873 1.00 62.98 128 TRP B N 1
ATOM 3478 C CA . TRP B 1 134 ? -43.438 95.805 96.324 1.00 61.43 128 TRP B CA 1
ATOM 3479 C C . TRP B 1 134 ? -43.933 94.685 97.225 1.00 64.21 128 TRP B C 1
ATOM 3480 O O . TRP B 1 134 ? -43.316 94.408 98.271 1.00 68.74 128 TRP B O 1
ATOM 3491 N N . PRO B 1 135 ? -45.056 94.025 96.882 1.00 61.11 129 PRO B N 1
ATOM 3492 C CA . PRO B 1 135 ? -45.683 92.940 97.645 1.00 64.73 129 PRO B CA 1
ATOM 3493 C C . PRO B 1 135 ? -45.305 91.534 97.153 1.00 64.22 129 PRO B C 1
ATOM 3494 O O . PRO B 1 135 ? -45.246 90.582 97.948 1.00 63.65 129 PRO B O 1
ATOM 3498 N N . LEU B 1 143 ? -46.154 89.797 93.634 1.00 47.38 137 LEU B N 1
ATOM 3499 C CA . LEU B 1 143 ? -47.594 89.714 93.879 1.00 56.38 137 LEU B CA 1
ATOM 3500 C C . LEU B 1 143 ? -48.382 90.504 92.832 1.00 61.82 137 LEU B C 1
ATOM 3501 O O . LEU B 1 143 ? -48.676 91.689 93.025 1.00 63.15 137 LEU B O 1
ATOM 3506 N N . ILE B 1 144 ? -48.764 89.826 91.739 1.00 63.92 138 ILE B N 1
ATOM 3507 C CA . ILE B 1 144 ? -49.243 90.477 90.519 1.00 63.80 138 ILE B CA 1
ATOM 3508 C C . ILE B 1 144 ? -50.762 90.406 90.407 1.00 66.36 138 ILE B C 1
ATOM 3509 O O . ILE B 1 144 ? -51.376 89.373 90.701 1.00 69.39 138 ILE B O 1
ATOM 3514 N N . ASP B 1 145 ? -51.362 91.506 89.952 1.00 64.09 139 ASP B N 1
ATOM 3515 C CA . ASP B 1 145 ? -52.786 91.586 89.634 1.00 58.03 139 ASP B CA 1
ATOM 3516 C C . ASP B 1 145 ? -52.941 91.429 88.121 1.00 54.25 139 ASP B C 1
ATOM 3517 O O . ASP B 1 145 ? -52.792 92.391 87.363 1.00 55.93 139 ASP B O 1
ATOM 3522 N N . THR B 1 146 ? -53.273 90.210 87.687 1.00 54.51 140 THR B N 1
ATOM 3523 C CA . THR B 1 146 ? -53.503 89.895 86.276 1.00 51.60 140 THR B CA 1
ATOM 3524 C C . THR B 1 146 ? -54.756 90.549 85.704 1.00 50.23 140 THR B C 1
ATOM 3525 O O . THR B 1 146 ? -54.933 90.534 84.481 1.00 43.02 140 THR B O 1
ATOM 3529 N N . SER B 1 147 ? -55.642 91.085 86.543 1.00 53.28 141 SER B N 1
ATOM 3530 C CA . SER B 1 147 ? -56.911 91.630 86.073 1.00 51.30 141 SER B CA 1
ATOM 3531 C C . SER B 1 147 ? -56.748 93.067 85.594 1.00 49.48 141 SER B C 1
ATOM 3532 O O . SER B 1 147 ? -57.694 93.864 85.657 1.00 49.59 141 SER B O 1
ATOM 3535 N N . THR B 1 148 ? -55.554 93.409 85.118 1.00 43.67 142 THR B N 1
ATOM 3536 C CA . THR B 1 148 ? -55.255 94.785 84.754 1.00 43.24 142 THR B CA 1
ATOM 3537 C C . THR B 1 148 ? -55.928 95.120 83.432 1.00 42.09 142 THR B C 1
ATOM 3538 O O . THR B 1 148 ? -55.622 94.517 82.398 1.00 42.99 142 THR B O 1
ATOM 3542 N N . ASP B 1 149 ? -56.843 96.084 83.470 1.00 42.75 143 ASP B N 1
ATOM 3543 C CA . ASP B 1 149 ? -57.621 96.514 82.310 1.00 39.53 143 ASP B CA 1
ATOM 3544 C C . ASP B 1 149 ? -57.202 97.937 81.971 1.00 34.10 143 ASP B C 1
ATOM 3545 O O . ASP B 1 149 ? -57.684 98.894 82.578 1.00 34.66 143 ASP B O 1
ATOM 3550 N N . LEU B 1 150 ? -56.319 98.080 80.989 1.00 51.42 144 LEU B N 1
ATOM 3551 C CA . LEU B 1 150 ? -55.769 99.400 80.706 1.00 49.40 144 LEU B CA 1
ATOM 3552 C C . LEU B 1 150 ? -56.834 100.366 80.200 1.00 52.55 144 LEU B C 1
ATOM 3553 O O . LEU B 1 150 ? -56.829 101.548 80.572 1.00 49.67 144 LEU B O 1
ATOM 3558 N N . ILE B 1 151 ? -57.779 99.874 79.390 1.00 57.28 145 ILE B N 1
ATOM 3559 C CA . ILE B 1 151 ? -58.770 100.753 78.761 1.00 61.64 145 ILE B CA 1
ATOM 3560 C C . ILE B 1 151 ? -59.549 101.520 79.818 1.00 60.96 145 ILE B C 1
ATOM 3561 O O . ILE B 1 151 ? -59.603 102.756 79.803 1.00 59.35 145 ILE B O 1
ATOM 3566 N N . SER B 1 152 ? -60.146 100.797 80.771 1.00 63.65 146 SER B N 1
ATOM 3567 C CA . SER B 1 152 ? -60.863 101.434 81.867 1.00 66.13 146 SER B CA 1
ATOM 3568 C C . SER B 1 152 ? -59.948 102.248 82.767 1.00 66.52 146 SER B C 1
ATOM 3569 O O . SER B 1 152 ? -60.430 103.141 83.478 1.00 71.00 146 SER B O 1
ATOM 3572 N N . LEU B 1 153 ? -58.648 101.935 82.786 1.00 57.96 147 LEU B N 1
ATOM 3573 C CA . LEU B 1 153 ? -57.741 102.625 83.690 1.00 50.07 147 LEU B CA 1
ATOM 3574 C C . LEU B 1 153 ? -57.293 103.953 83.109 1.00 47.58 147 LEU B C 1
ATOM 3575 O O . LEU B 1 153 ? -57.185 104.948 83.835 1.00 50.42 147 LEU B O 1
ATOM 3580 N N . TRP B 1 154 ? -57.030 103.999 81.810 1.00 43.54 148 TRP B N 1
ATOM 3581 C CA . TRP B 1 154 ? -56.698 105.278 81.204 1.00 43.63 148 TRP B CA 1
ATOM 3582 C C . TRP B 1 154 ? -57.869 106.246 81.269 1.00 50.51 148 TRP B C 1
ATOM 3583 O O . TRP B 1 154 ? -57.653 107.468 81.354 1.00 53.39 148 TRP B O 1
ATOM 3594 N N . LYS B 1 155 ? -59.102 105.723 81.220 1.00 51.12 149 LYS B N 1
ATOM 3595 C CA . LYS B 1 155 ? -60.268 106.572 81.399 1.00 51.03 149 LYS B CA 1
ATOM 3596 C C . LYS B 1 155 ? -60.193 107.315 82.721 1.00 49.54 149 LYS B C 1
ATOM 3597 O O . LYS B 1 155 ? -60.541 108.496 82.807 1.00 51.47 149 LYS B O 1
ATOM 3603 N N . ALA B 1 156 ? -59.709 106.639 83.760 1.00 48.22 150 ALA B N 1
ATOM 3604 C CA . ALA B 1 156 ? -59.603 107.288 85.055 1.00 52.70 150 ALA B CA 1
ATOM 3605 C C . ALA B 1 156 ? -58.464 108.303 85.102 1.00 51.09 150 ALA B C 1
ATOM 3606 O O . ALA B 1 156 ? -58.523 109.241 85.904 1.00 56.29 150 ALA B O 1
ATOM 3608 N N . MET B 1 157 ? -57.437 108.153 84.262 1.00 43.88 151 MET B N 1
ATOM 3609 C CA . MET B 1 157 ? -56.431 109.207 84.119 1.00 38.43 151 MET B CA 1
ATOM 3610 C C . MET B 1 157 ? -57.012 110.415 83.406 1.00 44.58 151 MET B C 1
ATOM 3611 O O . MET B 1 157 ? -56.817 111.567 83.842 1.00 45.23 151 MET B O 1
ATOM 3616 N N . GLU B 1 158 ? -57.729 110.179 82.298 1.00 45.33 152 GLU B N 1
ATOM 3617 C CA . GLU B 1 158 ? -58.423 111.254 81.606 1.00 42.91 152 GLU B CA 1
ATOM 3618 C C . GLU B 1 158 ? -59.296 112.040 82.569 1.00 45.19 152 GLU B C 1
ATOM 3619 O O . GLU B 1 158 ? -59.375 113.270 82.490 1.00 47.85 152 GLU B O 1
ATOM 3625 N N . ALA B 1 159 ? -59.940 111.344 83.507 1.00 48.10 153 ALA B N 1
ATOM 3626 C CA . ALA B 1 159 ? -60.842 112.020 84.428 1.00 54.61 153 ALA B CA 1
ATOM 3627 C C . ALA B 1 159 ? -60.100 113.015 85.313 1.00 54.26 153 ALA B C 1
ATOM 3628 O O . ALA B 1 159 ? -60.687 114.016 85.740 1.00 55.52 153 ALA B O 1
ATOM 3630 N N . GLN B 1 160 ? -58.823 112.766 85.612 1.00 51.38 154 GLN B N 1
ATOM 3631 C CA . GLN B 1 160 ? -58.075 113.749 86.387 1.00 49.43 154 GLN B CA 1
ATOM 3632 C C . GLN B 1 160 ? -57.598 114.925 85.541 1.00 48.08 154 GLN B C 1
ATOM 3633 O O . GLN B 1 160 ? -57.345 116.005 86.097 1.00 51.89 154 GLN B O 1
ATOM 3639 N N . VAL B 1 161 ? -57.482 114.737 84.227 1.00 41.38 155 VAL B N 1
ATOM 3640 C CA . VAL B 1 161 ? -57.356 115.901 83.366 1.00 42.68 155 VAL B CA 1
ATOM 3641 C C . VAL B 1 161 ? -58.617 116.749 83.442 1.00 52.04 155 VAL B C 1
ATOM 3642 O O . VAL B 1 161 ? -58.547 117.973 83.565 1.00 56.92 155 VAL B O 1
ATOM 3646 N N . ASP B 1 162 ? -59.788 116.101 83.411 1.00 53.92 156 ASP B N 1
ATOM 3647 C CA . ASP B 1 162 ? -61.058 116.808 83.562 1.00 56.56 156 ASP B CA 1
ATOM 3648 C C . ASP B 1 162 ? -61.225 117.399 84.952 1.00 55.98 156 ASP B C 1
ATOM 3649 O O . ASP B 1 162 ? -61.981 118.366 85.116 1.00 55.86 156 ASP B O 1
ATOM 3654 N N . ALA B 1 163 ? -60.545 116.830 85.952 1.00 55.03 157 ALA B N 1
ATOM 3655 C CA . ALA B 1 163 ? -60.628 117.331 87.319 1.00 57.38 157 ALA B CA 1
ATOM 3656 C C . ALA B 1 163 ? -59.734 118.544 87.544 1.00 56.33 157 ALA B C 1
ATOM 3657 O O . ALA B 1 163 ? -60.011 119.362 88.428 1.00 60.63 157 ALA B O 1
ATOM 3659 N N . GLY B 1 164 ? -58.666 118.678 86.766 1.00 52.22 158 GLY B N 1
ATOM 3660 C CA . GLY B 1 164 ? -57.699 119.729 86.978 1.00 51.14 158 GLY B CA 1
ATOM 3661 C C . GLY B 1 164 ? -56.523 119.355 87.854 1.00 51.08 158 GLY B C 1
ATOM 3662 O O . GLY B 1 164 ? -55.701 120.229 88.160 1.00 51.00 158 GLY B O 1
ATOM 3663 N N . ARG B 1 165 ? -56.410 118.098 88.277 1.00 50.72 159 ARG B N 1
ATOM 3664 C CA . ARG B 1 165 ? -55.255 117.663 89.055 1.00 49.61 159 ARG B CA 1
ATOM 3665 C C . ARG B 1 165 ? -54.071 117.257 88.191 1.00 48.38 159 ARG B C 1
ATOM 3666 O O . ARG B 1 165 ? -52.990 116.987 88.728 1.00 46.10 159 ARG B O 1
ATOM 3674 N N . THR B 1 166 ? -54.261 117.169 86.880 1.00 47.73 160 THR B N 1
ATOM 3675 C CA . THR B 1 166 ? -53.159 117.007 85.950 1.00 46.15 160 THR B CA 1
ATOM 3676 C C . THR B 1 166 ? -53.582 117.613 84.629 1.00 51.25 160 THR B C 1
ATOM 3677 O O . THR B 1 166 ? -54.754 117.556 84.250 1.00 63.62 160 THR B O 1
ATOM 3681 N N . ARG B 1 167 ? -52.622 118.212 83.940 1.00 48.47 161 ARG B N 1
ATOM 3682 C CA . ARG B 1 167 ? -52.938 118.846 82.667 1.00 50.74 161 ARG B CA 1
ATOM 3683 C C . ARG B 1 167 ? -52.688 117.949 81.487 1.00 46.95 161 ARG B C 1
ATOM 3684 O O . ARG B 1 167 ? -53.329 118.108 80.442 1.00 48.35 161 ARG B O 1
ATOM 3692 N N . SER B 1 168 ? -51.729 117.060 81.621 1.00 42.65 162 SER B N 1
ATOM 3693 C CA . SER B 1 168 ? -51.408 116.103 80.590 1.00 41.14 162 SER B CA 1
ATOM 3694 C C . SER B 1 168 ? -51.371 114.741 81.255 1.00 35.33 162 SER B C 1
ATOM 3695 O O . SER B 1 168 ? -51.083 114.631 82.450 1.00 36.15 162 SER B O 1
ATOM 3698 N N . VAL B 1 169 ? -51.715 113.712 80.496 1.00 33.85 163 VAL B N 1
ATOM 3699 C CA . VAL B 1 169 ? -51.536 112.346 80.961 1.00 32.94 163 VAL B CA 1
ATOM 3700 C C . VAL B 1 169 ? -50.756 111.591 79.901 1.00 34.53 163 VAL B C 1
ATOM 3701 O O . VAL B 1 169 ? -50.832 111.897 78.706 1.00 38.74 163 VAL B O 1
ATOM 3705 N N . GLY B 1 170 ? -49.981 110.612 80.354 1.00 33.47 164 GLY B N 1
ATOM 3706 C CA . GLY B 1 170 ? -49.137 109.849 79.462 1.00 37.38 164 GLY B CA 1
ATOM 3707 C C . GLY B 1 170 ? -48.890 108.434 79.938 1.00 40.78 164 GLY B C 1
ATOM 3708 O O . GLY B 1 170 ? -49.537 107.958 80.878 1.00 43.00 164 GLY B O 1
ATOM 3709 N N . LEU B 1 171 ? -47.942 107.756 79.299 1.00 41.19 165 LEU B N 1
ATOM 3710 C CA . LEU B 1 171 ? -47.670 106.355 79.563 1.00 40.07 165 LEU B CA 1
ATOM 3711 C C . LEU B 1 171 ? -46.187 106.174 79.858 1.00 39.80 165 LEU B C 1
ATOM 3712 O O . LEU B 1 171 ? -45.354 107.010 79.498 1.00 36.45 165 LEU B O 1
ATOM 3717 N N . SER B 1 172 ? -45.865 105.068 80.529 1.00 39.36 166 SER B N 1
ATOM 3718 C CA . SER B 1 172 ? -44.477 104.726 80.799 1.00 38.77 166 SER B CA 1
ATOM 3719 C C . SER B 1 172 ? -44.298 103.222 80.715 1.00 41.91 166 SER B C 1
ATOM 3720 O O . SER B 1 172 ? -45.043 102.467 81.347 1.00 51.00 166 SER B O 1
ATOM 3723 N N . ASN B 1 173 ? -43.306 102.800 79.936 1.00 40.35 167 ASN B N 1
ATOM 3724 C CA . ASN B 1 173 ? -42.993 101.384 79.730 1.00 42.73 167 ASN B CA 1
ATOM 3725 C C . ASN B 1 173 ? -44.141 100.637 79.056 1.00 45.99 167 ASN B C 1
ATOM 3726 O O . ASN B 1 173 ? -44.434 99.495 79.404 1.00 50.21 167 ASN B O 1
ATOM 3731 N N . PHE B 1 174 ? -44.790 101.272 78.082 1.00 41.46 168 PHE B N 1
ATOM 3732 C CA . PHE B 1 174 ? -45.772 100.611 77.232 1.00 38.91 168 PHE B CA 1
ATOM 3733 C C . PHE B 1 174 ? -45.168 100.366 75.851 1.00 38.51 168 PHE B C 1
ATOM 3734 O O . PHE B 1 174 ? -44.145 100.957 75.489 1.00 37.56 168 PHE B O 1
ATOM 3742 N N . ASN B 1 175 ? -45.787 99.470 75.079 1.00 39.51 169 ASN B N 1
ATOM 3743 C CA . ASN B 1 175 ? -45.283 99.156 73.744 1.00 41.40 169 ASN B CA 1
ATOM 3744 C C . ASN B 1 175 ? -46.259 99.645 72.672 1.00 42.14 169 ASN B C 1
ATOM 3745 O O . ASN B 1 175 ? -47.305 100.224 72.972 1.00 43.67 169 ASN B O 1
ATOM 3750 N N . SER B 1 176 ? -45.895 99.401 71.406 1.00 41.64 170 SER B N 1
ATOM 3751 C CA . SER B 1 176 ? -46.712 99.840 70.275 1.00 46.20 170 SER B CA 1
ATOM 3752 C C . SER B 1 176 ? -48.158 99.390 70.419 1.00 53.17 170 SER B C 1
ATOM 3753 O O . SER B 1 176 ? -49.087 100.200 70.311 1.00 49.37 170 SER B O 1
ATOM 3756 N N . ARG B 1 177 ? -48.361 98.085 70.643 1.00 58.32 171 ARG B N 1
ATOM 3757 C CA . ARG B 1 177 ? -49.712 97.532 70.710 1.00 63.53 171 ARG B CA 1
ATOM 3758 C C . ARG B 1 177 ? -50.532 98.214 71.798 1.00 57.85 171 ARG B C 1
ATOM 3759 O O . ARG B 1 177 ? -51.643 98.697 71.547 1.00 61.13 171 ARG B O 1
ATOM 3767 N N . GLN B 1 178 ? -49.998 98.251 73.020 1.00 49.63 172 GLN B N 1
ATOM 3768 C CA . GLN B 1 178 ? -50.719 98.870 74.124 1.00 47.73 172 GLN B CA 1
ATOM 3769 C C . GLN B 1 178 ? -50.991 100.343 73.844 1.00 53.52 172 GLN B C 1
ATOM 3770 O O . GLN B 1 178 ? -52.091 100.840 74.116 1.00 61.52 172 GLN B O 1
ATOM 3776 N N . ILE B 1 179 ? -50.011 101.056 73.283 1.00 48.46 173 ILE B N 1
ATOM 3777 C CA . ILE B 1 179 ? -50.216 102.466 72.963 1.00 41.73 173 ILE B CA 1
ATOM 3778 C C . ILE B 1 179 ? -51.293 102.620 71.899 1.00 40.62 173 ILE B C 1
ATOM 3779 O O .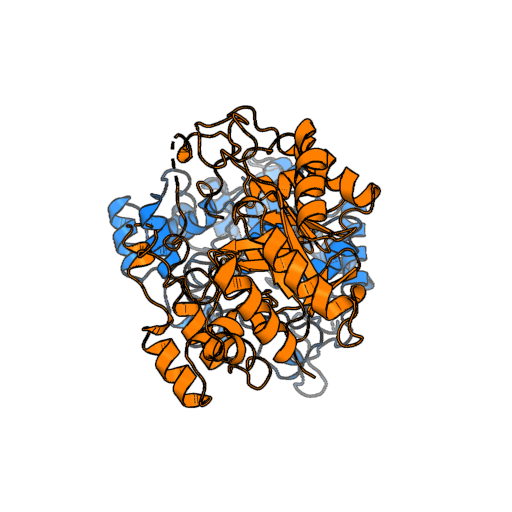 ILE B 1 179 ? -52.242 103.396 72.058 1.00 44.29 173 ILE B O 1
ATOM 3784 N N . ALA B 1 180 ? -51.159 101.886 70.796 1.00 39.70 174 ALA B N 1
ATOM 3785 C CA . ALA B 1 180 ? -52.167 101.933 69.745 1.00 42.72 174 ALA B CA 1
ATOM 3786 C C . ALA B 1 180 ? -53.554 101.645 70.297 1.00 44.87 174 ALA B C 1
ATOM 3787 O O . ALA B 1 180 ? -54.531 102.303 69.916 1.00 47.58 174 ALA B O 1
ATOM 3789 N N . ARG B 1 181 ? -53.657 100.674 71.210 1.00 45.21 175 ARG B N 1
ATOM 3790 C CA . ARG B 1 181 ? -54.953 100.346 71.800 1.00 48.19 175 ARG B CA 1
ATOM 3791 C C . ARG B 1 181 ? -55.485 101.502 72.634 1.00 49.38 175 ARG B C 1
ATOM 3792 O O . ARG B 1 181 ? -56.671 101.843 72.549 1.00 52.99 175 ARG B O 1
ATOM 3800 N N . ILE B 1 182 ? -54.625 102.114 73.447 1.00 44.60 176 ILE B N 1
ATOM 3801 C CA . ILE B 1 182 ? -55.068 103.236 74.267 1.00 48.02 176 ILE B CA 1
ATOM 3802 C C . ILE B 1 182 ? -55.417 104.431 73.386 1.00 46.35 176 ILE B C 1
ATOM 3803 O O . ILE B 1 182 ? -56.474 105.055 73.550 1.00 49.60 176 ILE B O 1
ATOM 3808 N N . VAL B 1 183 ? -54.556 104.734 72.412 1.00 40.82 177 VAL B N 1
ATOM 3809 C CA . VAL B 1 183 ? -54.792 105.858 71.508 1.00 42.56 177 VAL B CA 1
ATOM 3810 C C . VAL B 1 183 ? -56.113 105.687 70.761 1.00 48.75 177 VAL B C 1
ATOM 3811 O O . VAL B 1 183 ? -56.847 106.659 70.534 1.00 50.72 177 VAL B O 1
ATOM 3815 N N . LYS B 1 184 ? -56.454 104.446 70.394 1.00 49.95 178 LYS B N 1
ATOM 3816 C CA . LYS B 1 184 ? -57.709 104.201 69.682 1.00 48.33 178 LYS B CA 1
ATOM 3817 C C . LYS B 1 184 ? -58.921 104.353 70.592 1.00 52.80 178 LYS B C 1
ATOM 3818 O O . LYS B 1 184 ? -60.023 104.645 70.111 1.00 57.74 178 LYS B O 1
ATOM 3820 N N . SER B 1 185 ? -58.746 104.149 71.896 1.00 51.26 179 SER B N 1
ATOM 3821 C CA . SER B 1 185 ? -59.841 104.219 72.851 1.00 58.03 179 SER B CA 1
ATOM 3822 C C . SER B 1 185 ? -59.985 105.590 73.500 1.00 54.74 179 SER B C 1
ATOM 3823 O O . SER B 1 185 ? -61.043 105.887 74.069 1.00 57.51 179 SER B O 1
ATOM 3826 N N . ALA B 1 186 ? -58.965 106.433 73.402 1.00 50.67 180 ALA B N 1
ATOM 3827 C CA . ALA B 1 186 ? -58.844 107.586 74.279 1.00 49.05 180 ALA B CA 1
ATOM 3828 C C . ALA B 1 186 ? -59.667 108.772 73.796 1.00 48.55 180 ALA B C 1
ATOM 3829 O O . ALA B 1 186 ? -59.693 109.090 72.603 1.00 44.87 180 ALA B O 1
ATOM 3831 N N . ARG B 1 187 ? -60.343 109.425 74.746 1.00 50.07 181 ARG B N 1
ATOM 3832 C CA . ARG B 1 187 ? -60.837 110.780 74.536 1.00 51.90 181 ARG B CA 1
ATOM 3833 C C . ARG B 1 187 ? -59.707 111.793 74.636 1.00 51.19 181 ARG B C 1
ATOM 3834 O O . ARG B 1 187 ? -59.706 112.796 73.910 1.00 56.02 181 ARG B O 1
ATOM 3842 N N . ILE B 1 188 ? -58.741 111.545 75.514 1.00 46.21 182 ILE B N 1
ATOM 3843 C CA . ILE B 1 188 ? -57.569 112.396 75.677 1.00 43.77 182 ILE B CA 1
ATOM 3844 C C . ILE B 1 188 ? -56.350 111.578 75.281 1.00 47.44 182 ILE B C 1
ATOM 3845 O O . ILE B 1 188 ? -56.059 110.549 75.903 1.00 49.61 182 ILE B O 1
ATOM 3850 N N . ARG B 1 189 ? -55.643 112.030 74.249 1.00 46.98 183 ARG B N 1
ATOM 3851 C CA . ARG B 1 189 ? -54.506 111.274 73.747 1.00 43.10 183 ARG B CA 1
ATOM 3852 C C . ARG B 1 189 ? -53.331 111.394 74.713 1.00 41.90 183 ARG B C 1
ATOM 3853 O O . ARG B 1 189 ? -53.043 112.490 75.201 1.00 40.11 183 ARG B O 1
ATOM 3861 N N . PRO B 1 190 ? -52.646 110.290 75.016 1.00 42.47 184 PRO B N 1
ATOM 3862 C CA . PRO B 1 190 ? -51.440 110.368 75.852 1.00 39.44 184 PRO B CA 1
ATOM 3863 C C . PRO B 1 190 ? -50.448 111.366 75.282 1.00 40.45 184 PRO B C 1
ATOM 3864 O O . PRO B 1 190 ? -50.075 111.293 74.111 1.00 46.64 184 PRO B O 1
ATOM 3868 N N . ALA B 1 191 ? -50.025 112.313 76.111 1.00 38.56 185 ALA B N 1
ATOM 3869 C CA . ALA B 1 191 ? -49.125 113.346 75.624 1.00 39.09 185 ALA B CA 1
ATOM 3870 C C . ALA B 1 191 ? -47.669 112.907 75.637 1.00 42.23 185 ALA B C 1
ATOM 3871 O O . ALA B 1 191 ? -46.880 113.379 74.805 1.00 43.62 185 ALA B O 1
ATOM 3873 N N . ASN B 1 192 ? -47.305 112.002 76.551 1.00 40.63 186 ASN B N 1
ATOM 3874 C CA . ASN B 1 192 ? -45.925 111.585 76.769 1.00 39.55 186 ASN B CA 1
ATOM 3875 C C . ASN B 1 192 ? -45.829 110.068 76.844 1.00 37.73 186 ASN B C 1
ATOM 3876 O O . ASN B 1 192 ? -46.753 109.395 77.306 1.00 40.30 186 ASN B O 1
ATOM 3881 N N . LEU B 1 193 ? -44.698 109.536 76.380 1.00 36.02 187 LEU B N 1
ATOM 3882 C CA . LEU B 1 193 ? -44.313 108.149 76.610 1.00 32.40 187 LEU B CA 1
ATOM 3883 C C . LEU B 1 193 ? -42.916 108.141 77.194 1.00 36.87 187 LEU B C 1
ATOM 3884 O O . LEU B 1 193 ? -41.960 108.558 76.527 1.00 43.27 187 LEU B O 1
ATOM 3889 N N . GLN B 1 194 ? -42.784 107.661 78.421 1.00 36.61 188 GLN B N 1
ATOM 3890 C CA . GLN B 1 194 ? -41.490 107.648 79.088 1.00 37.68 188 GLN B CA 1
ATOM 3891 C C . GLN B 1 194 ? -40.995 106.210 79.155 1.00 36.10 188 GLN B C 1
ATOM 3892 O O . GLN B 1 194 ? -41.562 105.375 79.874 1.00 34.20 188 GLN B O 1
ATOM 3898 N N . VAL B 1 195 ? -39.925 105.944 78.414 1.00 32.02 189 VAL B N 1
ATOM 3899 C CA . VAL B 1 195 ? -39.353 104.622 78.245 1.00 30.61 189 VAL B CA 1
ATOM 3900 C C . VAL B 1 195 ? -37.845 104.759 78.413 1.00 34.54 189 VAL B C 1
ATOM 3901 O O . VAL B 1 195 ? -37.281 105.847 78.277 1.00 34.42 189 VAL B O 1
ATOM 3905 N N . GLU B 1 196 ? -37.193 103.646 78.742 1.00 33.98 190 GLU B N 1
ATOM 3906 C CA . GLU B 1 196 ? -35.739 103.660 78.837 1.00 39.42 190 GLU B CA 1
ATOM 3907 C C . GLU B 1 196 ? -35.153 103.892 77.452 1.00 46.22 190 GLU B C 1
ATOM 3908 O O . GLU B 1 196 ? -35.565 103.249 76.482 1.00 44.72 190 GLU B O 1
ATOM 3914 N N . LEU B 1 197 ? -34.192 104.812 77.360 1.00 32.61 191 LEU B N 1
ATOM 3915 C CA . LEU B 1 197 ? -33.600 105.139 76.073 1.00 31.78 191 LEU B CA 1
ATOM 3916 C C . LEU B 1 197 ? -32.290 105.882 76.270 1.00 37.54 191 LEU B C 1
ATOM 3917 O O . LEU B 1 197 ? -32.247 106.888 76.982 1.00 40.14 191 LEU B O 1
ATOM 3922 N N . ASN B 1 198 ? -31.249 105.414 75.589 1.00 40.80 192 ASN B N 1
ATOM 3923 C CA . ASN B 1 198 ? -29.948 106.069 75.524 1.00 41.07 192 ASN B CA 1
ATOM 3924 C C . ASN B 1 198 ? -29.264 105.582 74.249 1.00 45.43 192 ASN B C 1
ATOM 3925 O O . ASN B 1 198 ? -29.856 104.838 73.461 1.00 47.45 192 ASN B O 1
ATOM 3930 N N . VAL B 1 199 ? -28.001 105.973 74.054 1.00 47.42 193 VAL B N 1
ATOM 3931 C CA . VAL B 1 199 ? -27.329 105.626 72.802 1.00 42.52 193 VAL B CA 1
ATOM 3932 C C . VAL B 1 199 ? -27.172 104.122 72.625 1.00 42.96 193 VAL B C 1
ATOM 3933 O O . VAL B 1 199 ? -26.968 103.658 71.498 1.00 48.35 193 VAL B O 1
ATOM 3937 N N . TYR B 1 200 ? -27.258 103.342 73.699 1.00 41.64 194 TYR B N 1
ATOM 3938 C CA . TYR B 1 200 ? -27.239 101.889 73.576 1.00 44.31 194 TYR B CA 1
ATOM 3939 C C . TYR B 1 200 ? -28.627 101.298 73.395 1.00 45.49 194 TYR B C 1
ATOM 3940 O O . TYR B 1 200 ? -28.750 100.082 73.226 1.00 53.28 194 TYR B O 1
ATOM 3949 N N . PHE B 1 201 ? -29.666 102.129 73.412 1.00 40.66 195 PHE B N 1
ATOM 3950 C CA . PHE B 1 201 ? -31.034 101.639 73.373 1.00 39.20 195 PHE B CA 1
ATOM 3951 C C . PHE B 1 201 ? -31.960 102.743 72.881 1.00 32.71 195 PHE B C 1
ATOM 3952 O O . PHE B 1 201 ? -32.858 103.191 73.601 1.00 19.27 195 PHE B O 1
ATOM 3960 N N . GLN B 1 202 ? -31.755 103.168 71.639 1.00 37.10 196 GLN B N 1
ATOM 3961 C CA . GLN B 1 202 ? -32.323 104.406 71.125 1.00 40.70 196 GLN B CA 1
ATOM 3962 C C . GLN B 1 202 ? -33.797 104.305 70.759 1.00 41.85 196 GLN B C 1
ATOM 3963 O O . GLN B 1 202 ? -34.385 105.318 70.360 1.00 45.19 196 GLN B O 1
ATOM 3969 N N . GLN B 1 203 ? -34.407 103.124 70.865 1.00 35.44 197 GLN B N 1
ATOM 3970 C CA . GLN B 1 203 ? -35.856 102.982 70.720 1.00 32.68 197 GLN B CA 1
ATOM 3971 C C . GLN B 1 203 ? -36.355 103.571 69.413 1.00 33.74 197 GLN B C 1
ATOM 3972 O O . GLN B 1 203 ? -37.456 104.128 69.353 1.00 37.75 197 GLN B O 1
ATOM 3978 N N . ARG B 1 204 ? -35.544 103.463 68.364 1.00 35.06 198 ARG B N 1
ATOM 3979 C CA . ARG B 1 204 ? -35.821 104.196 67.134 1.00 37.85 198 ARG B CA 1
ATOM 3980 C C . ARG B 1 204 ? -37.200 103.890 66.592 1.00 43.57 198 ARG B C 1
ATOM 3981 O O . ARG B 1 204 ? -37.922 104.806 66.170 1.00 50.34 198 ARG B O 1
ATOM 3989 N N . GLU B 1 205 ? -37.602 102.617 66.631 1.00 44.36 199 GLU B N 1
ATOM 3990 C CA . GLU B 1 205 ? -38.906 102.243 66.100 1.00 45.14 199 GLU B CA 1
ATOM 3991 C C . GLU B 1 205 ? -40.044 102.781 66.967 1.00 40.71 199 GLU B C 1
ATOM 3992 O O . GLU B 1 205 ? -40.989 103.389 66.452 1.00 41.26 199 GLU B O 1
ATOM 3998 N N . LEU B 1 206 ? -39.961 102.584 68.287 1.00 38.44 200 LEU B N 1
ATOM 3999 C CA . LEU B 1 206 ? -41.053 103.023 69.151 1.00 34.34 200 LEU B CA 1
ATOM 4000 C C . LEU B 1 206 ? -41.167 104.537 69.186 1.00 38.17 200 LEU B C 1
ATOM 4001 O O . LEU B 1 206 ? -42.277 105.063 69.325 1.00 41.62 200 LEU B O 1
ATOM 4006 N N . VAL B 1 207 ? -40.052 105.256 69.037 1.00 38.53 201 VAL B N 1
ATOM 4007 C CA . VAL B 1 207 ? -40.143 106.713 69.000 1.00 38.76 201 VAL B CA 1
ATOM 4008 C C . VAL B 1 207 ? -40.827 107.173 67.720 1.00 44.26 201 VAL B C 1
ATOM 4009 O O . VAL B 1 207 ? -41.714 108.041 67.744 1.00 47.12 201 VAL B O 1
ATOM 4013 N N . ALA B 1 208 ? -40.439 106.597 66.578 1.00 42.61 202 ALA B N 1
ATOM 4014 C CA . ALA B 1 208 ? -41.082 106.952 65.319 1.00 44.57 202 ALA B CA 1
ATOM 4015 C C . ALA B 1 208 ? -42.565 106.604 65.342 1.00 41.96 202 ALA B C 1
ATOM 4016 O O . ALA B 1 208 ? -43.393 107.332 64.782 1.00 42.53 202 ALA B O 1
ATOM 4018 N N . PHE B 1 209 ? -42.914 105.489 65.988 1.00 39.36 203 PHE B N 1
ATOM 4019 C CA . PHE B 1 209 ? -44.313 105.108 66.140 1.00 34.62 203 PHE B CA 1
ATOM 4020 C C . PHE B 1 209 ? -45.093 106.188 66.885 1.00 37.14 203 PHE B C 1
ATOM 4021 O O . PHE B 1 209 ? -46.128 106.667 66.404 1.00 40.50 203 PHE B O 1
ATOM 4029 N N . CYS B 1 210 ? -44.595 106.592 68.061 1.00 33.24 204 CYS B N 1
ATOM 4030 C CA . CYS B 1 210 ? -45.251 107.644 68.836 1.00 36.46 204 CYS B CA 1
ATOM 4031 C C . CYS B 1 210 ? -45.268 108.966 68.084 1.00 40.61 204 CYS B C 1
ATOM 4032 O O . CYS B 1 210 ? -46.241 109.724 68.158 1.00 41.82 204 CYS B O 1
ATOM 4035 N N . ARG B 1 211 ? -44.189 109.264 67.363 1.00 42.57 205 ARG B N 1
ATOM 4036 C CA . ARG B 1 211 ? -44.127 110.515 66.626 1.00 38.79 205 ARG B CA 1
ATOM 4037 C C . ARG B 1 211 ? -45.291 110.642 65.654 1.00 34.50 205 ARG B C 1
ATOM 4038 O O . ARG B 1 211 ? -45.856 111.730 65.486 1.00 34.80 205 ARG B O 1
ATOM 4046 N N . ALA B 1 212 ? -45.675 109.531 65.017 1.00 31.45 206 ALA B N 1
ATOM 4047 C CA . ALA B 1 212 ? -46.779 109.546 64.063 1.00 37.24 206 ALA B CA 1
ATOM 4048 C C . ALA B 1 212 ? -48.115 109.815 64.731 1.00 39.72 206 ALA B C 1
ATOM 4049 O O . ALA B 1 212 ? -49.054 110.265 64.065 1.00 35.05 206 ALA B O 1
ATOM 4051 N N . LEU B 1 213 ? -48.223 109.542 66.023 1.00 41.17 207 LEU B N 1
ATOM 4052 C CA . LEU B 1 213 ? -49.432 109.792 66.785 1.00 38.05 207 LEU B CA 1
ATOM 4053 C C . LEU B 1 213 ? -49.330 111.079 67.592 1.00 38.01 207 LEU B C 1
ATOM 4054 O O . LEU B 1 213 ? -50.166 111.325 68.473 1.00 39.77 207 LEU B O 1
ATOM 4059 N N . ASP B 1 214 ? -48.334 111.909 67.278 1.00 56.28 208 ASP B N 1
ATOM 4060 C CA . ASP B 1 214 ? -47.990 113.119 68.028 1.00 57.73 208 ASP B CA 1
ATOM 4061 C C . ASP B 1 214 ? -47.935 112.840 69.525 1.00 48.21 208 ASP B C 1
ATOM 4062 O O . ASP B 1 214 ? -48.513 113.550 70.346 1.00 49.30 208 ASP B O 1
ATOM 4067 N N . ILE B 1 215 ? -47.188 111.802 69.878 1.00 44.34 209 ILE B N 1
ATOM 4068 C CA . ILE B 1 215 ? -46.861 111.487 71.261 1.00 43.78 209 ILE B CA 1
ATOM 4069 C C . ILE B 1 215 ? -45.371 111.733 71.460 1.00 46.60 209 ILE B C 1
ATOM 4070 O O . ILE B 1 215 ? -44.546 111.249 70.677 1.00 45.80 209 ILE B O 1
ATOM 4075 N N . THR B 1 216 ? -45.036 112.498 72.491 1.00 49.97 210 THR B N 1
ATOM 4076 C CA . THR B 1 216 ? -43.646 112.818 72.778 1.00 45.87 210 THR B CA 1
ATOM 4077 C C . THR B 1 216 ? -43.036 111.772 73.693 1.00 38.44 210 THR B C 1
ATOM 4078 O O . THR B 1 216 ? -43.702 111.248 74.592 1.00 39.87 210 THR B O 1
ATOM 4082 N N . VAL B 1 217 ? -41.764 111.485 73.469 1.00 38.48 211 VAL B N 1
ATOM 4083 C CA . VAL B 1 217 ? -41.039 110.474 74.224 1.00 42.86 211 VAL B CA 1
ATOM 4084 C C . VAL B 1 217 ? -40.101 111.162 75.209 1.00 44.66 211 VAL B C 1
ATOM 4085 O O . VAL B 1 217 ? -39.371 112.093 74.842 1.00 39.08 211 VAL B O 1
ATOM 4089 N N . CYS B 1 218 ? -40.121 110.715 76.459 1.00 44.85 212 CYS B N 1
ATOM 4090 C CA . CYS B 1 218 ? -39.154 111.154 77.457 1.00 41.56 212 CYS B CA 1
ATOM 4091 C C . CYS B 1 218 ? -38.232 109.989 77.779 1.00 40.47 212 CYS B C 1
ATOM 4092 O O . CYS B 1 218 ? -38.688 108.939 78.247 1.00 40.87 212 CYS B O 1
ATOM 4095 N N . ALA B 1 219 ? -36.945 110.173 77.525 1.00 43.55 213 ALA B N 1
ATOM 4096 C CA . ALA B 1 219 ? -35.972 109.107 77.716 1.00 42.53 213 ALA B CA 1
ATOM 4097 C C . ALA B 1 219 ? -35.551 109.066 79.176 1.00 40.81 213 ALA B C 1
ATOM 4098 O O . ALA B 1 219 ? -35.030 110.054 79.707 1.00 43.77 213 ALA B O 1
ATOM 4100 N N . TYR B 1 220 ? -35.790 107.941 79.832 1.00 35.89 214 TYR B N 1
ATOM 4101 C CA . TYR B 1 220 ? -35.204 107.729 81.142 1.00 38.38 214 TYR B CA 1
ATOM 4102 C C . TYR B 1 220 ? -33.997 106.808 81.002 1.00 45.33 214 TYR B C 1
ATOM 4103 O O . TYR B 1 220 ? -33.816 106.137 79.984 1.00 48.99 214 TYR B O 1
ATOM 4112 N N . ALA B 1 221 ? -33.154 106.812 82.030 1.00 43.73 215 ALA B N 1
ATOM 4113 C CA . ALA B 1 221 ? -31.798 106.286 81.944 1.00 44.90 215 ALA B CA 1
ATOM 4114 C C . ALA B 1 221 ? -31.048 106.888 80.735 1.00 46.89 215 ALA B C 1
ATOM 4115 O O . ALA B 1 221 ? -30.390 106.158 80.000 1.00 49.98 215 ALA B O 1
ATOM 4117 N N . PRO B 1 222 ? -31.131 108.209 80.551 1.00 45.28 216 PRO B N 1
ATOM 4118 C CA . PRO B 1 222 ? -30.652 108.778 79.278 1.00 46.11 216 PRO B CA 1
ATOM 4119 C C . PRO B 1 222 ? -29.146 108.700 79.084 1.00 48.12 216 PRO B C 1
ATOM 4120 O O . PRO B 1 222 ? -28.684 108.810 77.944 1.00 52.75 216 PRO B O 1
ATOM 4124 N N . ILE B 1 223 ? -28.364 108.513 80.142 1.00 49.11 217 ILE B N 1
ATOM 4125 C CA . ILE B 1 223 ? -26.930 108.356 79.928 1.00 58.20 217 ILE B CA 1
ATOM 4126 C C . ILE B 1 223 ? -26.527 106.942 80.319 1.00 63.71 217 ILE B C 1
ATOM 4127 O O . ILE B 1 223 ? -25.387 106.699 80.734 1.00 58.76 217 ILE B O 1
ATOM 4132 N N . GLY B 1 224 ? -27.464 105.996 80.176 1.00 70.96 218 GLY B N 1
ATOM 4133 C CA . GLY B 1 224 ? -27.326 104.684 80.781 1.00 73.79 218 GLY B CA 1
ATOM 4134 C C . GLY B 1 224 ? -27.372 104.870 82.280 1.00 75.35 218 GLY B C 1
ATOM 4135 O O . GLY B 1 224 ? -27.059 105.961 82.754 1.00 82.29 218 GLY B O 1
ATOM 4136 N N . SER B 1 225 ? -27.769 103.873 83.054 1.00 63.86 219 SER B N 1
ATOM 4137 C CA . SER B 1 225 ? -27.841 104.138 84.491 1.00 57.50 219 SER B CA 1
ATOM 4138 C C . SER B 1 225 ? -26.696 103.450 85.212 1.00 64.55 219 SER B C 1
ATOM 4139 O O . SER B 1 225 ? -26.796 102.262 85.551 1.00 73.54 219 SER B O 1
ATOM 4142 N N . PRO B 1 226 ? -25.587 104.151 85.483 1.00 60.05 220 PRO B N 1
ATOM 4143 C CA . PRO B 1 226 ? -24.535 103.543 86.304 1.00 66.73 220 PRO B CA 1
ATOM 4144 C C . PRO B 1 226 ? -24.993 103.223 87.710 1.00 74.57 220 PRO B C 1
ATOM 4145 O O . PRO B 1 226 ? -24.278 102.495 88.410 1.00 83.82 220 PRO B O 1
ATOM 4149 N N . GLY B 1 227 ? -26.163 103.718 88.132 1.00 69.48 221 GLY B N 1
ATOM 4150 C CA . GLY B 1 227 ? -26.816 103.224 89.332 1.00 74.05 221 GLY B CA 1
ATOM 4151 C C . GLY B 1 227 ? -26.934 101.709 89.295 1.00 83.46 221 GLY B C 1
ATOM 4152 O O . GLY B 1 227 ? -26.679 101.025 90.293 1.00 90.88 221 GLY B O 1
ATOM 4153 N N . LEU B 1 228 ? -27.305 101.180 88.132 1.00 80.47 222 LEU B N 1
ATOM 4154 C CA . LEU B 1 228 ? -27.221 99.746 87.862 1.00 81.67 222 LEU B CA 1
ATOM 4155 C C . LEU B 1 228 ? -25.784 99.345 87.513 1.00 87.66 222 LEU B C 1
ATOM 4156 O O . LEU B 1 228 ? -25.117 100.035 86.734 1.00 86.21 222 LEU B O 1
ATOM 4161 N N . ALA B 1 229 ? -25.319 98.221 88.057 1.00 92.46 223 ALA B N 1
ATOM 4162 C CA . ALA B 1 229 ? -26.159 97.326 88.848 1.00 92.32 223 ALA B CA 1
ATOM 4163 C C . ALA B 1 229 ? -25.848 97.397 90.336 1.00 92.45 223 ALA B C 1
ATOM 4164 O O . ALA B 1 229 ? -25.915 96.388 91.042 1.00 94.00 223 ALA B O 1
ATOM 4166 N N . ASN B 1 230 ? -25.514 98.594 90.819 1.00 91.69 224 ASN B N 1
ATOM 4167 C CA . ASN B 1 230 ? -25.366 98.779 92.256 1.00 95.62 224 ASN B CA 1
ATOM 4168 C C . ASN B 1 230 ? -26.708 98.764 92.982 1.00 96.53 224 ASN B C 1
ATOM 4169 O O . ASN B 1 230 ? -26.724 98.782 94.218 1.00 97.36 224 ASN B O 1
ATOM 4171 N N . VAL B 1 231 ? -27.824 98.719 92.255 1.00 67.99 225 VAL B N 1
ATOM 4172 C CA . VAL B 1 231 ? -29.146 98.587 92.866 1.00 71.57 225 VAL B CA 1
ATOM 4173 C C . VAL B 1 231 ? -29.544 97.113 92.999 1.00 70.94 225 VAL B C 1
ATOM 4174 O O . VAL B 1 231 ? -28.844 96.214 92.524 1.00 68.41 225 VAL B O 1
ATOM 4178 N N . VAL B 1 239 ? -27.917 90.482 87.769 1.00 74.98 233 VAL B N 1
ATOM 4179 C CA . VAL B 1 239 ? -27.419 91.578 86.939 1.00 72.46 233 VAL B CA 1
ATOM 4180 C C . VAL B 1 239 ? -27.099 91.118 85.519 1.00 72.17 233 VAL B C 1
ATOM 4181 O O . VAL B 1 239 ? -26.223 90.271 85.309 1.00 76.00 233 VAL B O 1
ATOM 4185 N N . PRO B 1 240 ? -27.796 91.693 84.547 1.00 66.92 234 PRO B N 1
ATOM 4186 C CA . PRO B 1 240 ? -27.664 91.238 83.162 1.00 70.42 234 PRO B CA 1
ATOM 4187 C C . PRO B 1 240 ? -26.418 91.798 82.489 1.00 75.40 234 PRO B C 1
ATOM 4188 O O . PRO B 1 240 ? -25.884 92.841 82.871 1.00 79.18 234 PRO B O 1
ATOM 4192 N N . GLU B 1 241 ? -25.955 91.075 81.464 1.00 75.82 235 GLU B N 1
ATOM 4193 C CA . GLU B 1 241 ? -24.856 91.587 80.652 1.00 70.77 235 GLU B CA 1
ATOM 4194 C C . GLU B 1 241 ? -25.258 92.847 79.902 1.00 66.48 235 GLU B C 1
ATOM 4195 O O . GLU B 1 241 ? -24.386 93.611 79.472 1.00 65.41 235 GLU B O 1
ATOM 4197 N N . SER B 1 242 ? -26.562 93.073 79.744 1.00 65.67 236 SER B N 1
ATOM 4198 C CA . SER B 1 242 ? -27.067 94.308 79.163 1.00 67.04 236 SER B CA 1
ATOM 4199 C C . SER B 1 242 ? -26.693 95.528 79.996 1.00 60.88 236 SER B C 1
ATOM 4200 O O . SER B 1 242 ? -26.662 96.646 79.465 1.00 54.81 236 SER B O 1
ATOM 4203 N N . ALA B 1 243 ? -26.431 95.336 81.292 1.00 60.95 237 ALA B N 1
ATOM 4204 C CA . ALA B 1 243 ? -26.016 96.405 82.190 1.00 58.50 237 ALA B CA 1
ATOM 4205 C C . ALA B 1 243 ? -24.505 96.540 82.290 1.00 61.24 237 ALA B C 1
ATOM 4206 O O . ALA B 1 243 ? -24.022 97.539 82.836 1.00 61.95 237 ALA B O 1
ATOM 4208 N N . LYS B 1 244 ? -23.756 95.558 81.788 1.00 61.62 238 LYS B N 1
ATOM 4209 C CA . LYS B 1 244 ? -22.301 95.586 81.787 1.00 60.37 238 LYS B CA 1
ATOM 4210 C C . LYS B 1 244 ? -21.732 96.519 80.728 1.00 58.96 238 LYS B C 1
ATOM 4211 O O . LYS B 1 244 ? -20.507 96.652 80.637 1.00 64.52 238 LYS B O 1
ATOM 4213 N N . PHE B 1 245 ? -22.583 97.158 79.929 1.00 55.46 239 PHE B N 1
ATOM 4214 C CA . PHE B 1 245 ? -22.156 98.101 78.905 1.00 53.82 239 PHE B CA 1
ATOM 4215 C C . PHE B 1 245 ? -22.337 99.526 79.406 1.00 49.02 239 PHE B C 1
ATOM 4216 O O . PHE B 1 245 ? -23.427 99.897 79.852 1.00 51.54 239 PHE B O 1
ATOM 4224 N N . ASP B 1 246 ? -21.274 100.319 79.326 1.00 46.56 240 ASP B N 1
ATOM 4225 C CA . ASP B 1 246 ? -21.292 101.701 79.804 1.00 46.53 240 ASP B CA 1
ATOM 4226 C C . ASP B 1 246 ? -21.107 102.654 78.638 1.00 50.77 240 ASP B C 1
ATOM 4227 O O . ASP B 1 246 ? -20.008 102.706 78.051 1.00 58.07 240 ASP B O 1
ATOM 4232 N N . PRO B 1 247 ? -22.132 103.430 78.275 1.00 50.17 241 PRO B N 1
ATOM 4233 C CA . PRO B 1 247 ? -21.980 104.368 77.150 1.00 52.85 241 PRO B CA 1
ATOM 4234 C C . PRO B 1 247 ? -21.007 105.503 77.435 1.00 56.68 241 PRO B C 1
ATOM 4235 O O . PRO B 1 247 ? -20.433 106.066 76.494 1.00 60.34 241 PRO B O 1
ATOM 4239 N N . LEU B 1 248 ? -20.819 105.862 78.704 1.00 53.81 242 LEU B N 1
ATOM 4240 C CA . LEU B 1 248 ? -19.814 106.856 79.060 1.00 46.08 242 LEU B CA 1
ATOM 4241 C C . LEU B 1 248 ? -18.403 106.326 78.820 1.00 49.98 242 LEU B C 1
ATOM 4242 O O . LEU B 1 248 ? -17.476 107.104 78.569 1.00 48.55 242 LEU B O 1
ATOM 4247 N N . THR B 1 249 ? -18.236 105.005 78.885 1.00 53.84 243 THR B N 1
ATOM 4248 C CA . THR B 1 249 ? -16.994 104.293 78.626 1.00 55.27 243 THR B CA 1
ATOM 4249 C C . THR B 1 249 ? -16.732 104.097 77.137 1.00 53.77 243 THR B C 1
ATOM 4250 O O . THR B 1 249 ? -15.599 103.765 76.758 1.00 54.21 243 THR B O 1
ATOM 4254 N N . ASP B 1 250 ? -17.729 104.334 76.284 1.00 52.84 244 ASP B N 1
ATOM 4255 C CA . ASP B 1 250 ? -17.595 103.988 74.869 1.00 53.82 244 ASP B CA 1
ATOM 4256 C C . ASP B 1 250 ? -16.550 104.868 74.192 1.00 56.68 244 ASP B C 1
ATOM 4257 O O . ASP B 1 250 ? -16.619 106.099 74.294 1.00 53.01 244 ASP B O 1
ATOM 4262 N N . PRO B 1 251 ? -15.578 104.281 73.489 1.00 64.91 245 PRO B N 1
ATOM 4263 C CA . PRO B 1 251 ? -14.569 105.102 72.797 1.00 69.60 245 PRO B CA 1
ATOM 4264 C C . PRO B 1 251 ? -15.165 106.074 71.795 1.00 74.20 245 PRO B C 1
ATOM 4265 O O . PRO B 1 251 ? -14.581 107.141 71.564 1.00 82.93 245 PRO B O 1
ATOM 4269 N N . VAL B 1 252 ? -16.308 105.741 71.190 1.00 61.44 246 VAL B N 1
ATOM 4270 C CA . VAL B 1 252 ? -16.954 106.672 70.272 1.00 47.83 246 VAL B CA 1
ATOM 4271 C C . VAL B 1 252 ? -17.439 107.902 71.026 1.00 41.50 246 VAL B C 1
ATOM 4272 O O . VAL B 1 252 ? -17.227 109.041 70.594 1.00 42.95 246 VAL B O 1
ATOM 4276 N N . VAL B 1 253 ? -18.100 107.691 72.164 1.00 37.09 247 VAL B N 1
ATOM 4277 C CA . VAL B 1 253 ? -18.619 108.812 72.941 1.00 38.73 247 VAL B CA 1
ATOM 4278 C C . VAL B 1 253 ? -17.475 109.651 73.511 1.00 46.14 247 VAL B C 1
ATOM 4279 O O . VAL B 1 253 ? -17.520 110.889 73.482 1.00 48.38 247 VAL B O 1
ATOM 4283 N N . LEU B 1 254 ? -16.434 108.997 74.032 1.00 43.55 248 LEU B N 1
ATOM 4284 C CA . LEU B 1 254 ? -15.289 109.734 74.561 1.00 40.47 248 LEU B CA 1
ATOM 4285 C C . LEU B 1 254 ? -14.692 110.644 73.498 1.00 40.84 248 LEU B C 1
ATOM 4286 O O . LEU B 1 254 ? -14.413 111.823 73.757 1.00 38.03 248 LEU B O 1
ATOM 4291 N N . LYS B 1 255 ? -14.510 110.113 72.284 1.00 41.01 249 LYS B N 1
ATOM 4292 C CA . LYS B 1 255 ? -13.878 110.878 71.213 1.00 42.58 249 LYS B CA 1
ATOM 4293 C C . LYS B 1 255 ? -14.707 112.103 70.839 1.00 42.68 249 LYS B C 1
ATOM 4294 O O . LYS B 1 255 ? -14.159 113.193 70.635 1.00 49.61 249 LYS B O 1
ATOM 4296 N N . ILE B 1 256 ? -16.029 111.941 70.739 1.00 38.00 250 ILE B N 1
ATOM 4297 C CA . ILE B 1 256 ? -16.900 113.072 70.432 1.00 37.73 250 ILE B CA 1
ATOM 4298 C C . ILE B 1 256 ? -16.890 114.074 71.576 1.00 39.57 250 ILE B C 1
ATOM 4299 O O . ILE B 1 256 ? -16.843 115.290 71.357 1.00 41.82 250 ILE B O 1
ATOM 4304 N N . ALA B 1 257 ? -16.933 113.579 72.815 1.00 39.64 251 ALA B N 1
ATOM 4305 C CA . ALA B 1 257 ? -16.871 114.457 73.977 1.00 42.51 251 ALA B CA 1
ATOM 4306 C C . ALA B 1 257 ? -15.603 115.306 73.978 1.00 48.26 251 ALA B C 1
ATOM 4307 O O . ALA B 1 257 ? -15.656 116.507 74.273 1.00 51.71 251 ALA B O 1
ATOM 4309 N N . GLU B 1 258 ? -14.451 114.718 73.643 1.00 45.62 252 GLU B N 1
ATOM 4310 C CA . GLU B 1 258 ? -13.252 115.541 73.617 1.00 48.56 252 GLU B CA 1
ATOM 4311 C C . GLU B 1 258 ? -13.249 116.520 72.449 1.00 57.43 252 GLU B C 1
ATOM 4312 O O . GLU B 1 258 ? -12.590 117.564 72.535 1.00 68.47 252 GLU B O 1
ATOM 4315 N N . HIS B 1 259 ? -13.974 116.232 71.365 1.00 52.71 253 HIS B N 1
ATOM 4316 C CA . HIS B 1 259 ? -14.018 117.170 70.247 1.00 55.03 253 HIS B CA 1
ATOM 4317 C C . HIS B 1 259 ? -14.730 118.460 70.639 1.00 51.99 253 HIS B C 1
ATOM 4318 O O . HIS B 1 259 ? -14.205 119.563 70.434 1.00 48.41 253 HIS B O 1
ATOM 4325 N N . HIS B 1 260 ? -15.928 118.337 71.203 1.00 52.34 254 HIS B N 1
ATOM 4326 C CA . HIS B 1 260 ? -16.746 119.459 71.639 1.00 46.84 254 HIS B CA 1
ATOM 4327 C C . HIS B 1 260 ? -16.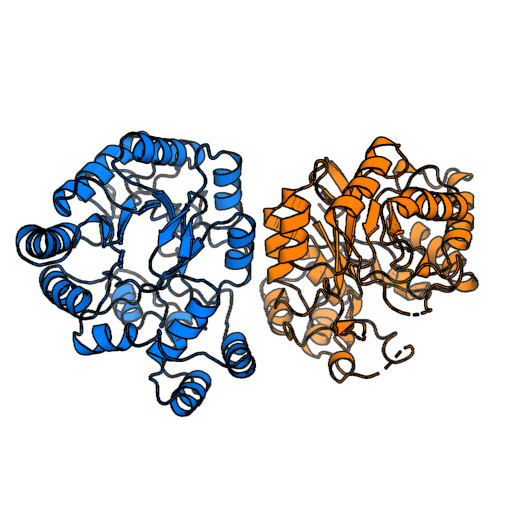331 120.003 72.994 1.00 44.70 254 HIS B C 1
ATOM 4328 O O . HIS B 1 260 ? -17.024 120.872 73.531 1.00 42.97 254 HIS B O 1
ATOM 4335 N N . LYS B 1 261 ? -15.221 119.512 73.545 1.00 49.36 255 LYS B N 1
ATOM 4336 C CA . LYS B 1 261 ? -14.740 119.900 74.872 1.00 52.87 255 LYS B CA 1
ATOM 4337 C C . LYS B 1 261 ? -15.869 119.831 75.893 1.00 52.64 255 LYS B C 1
ATOM 4338 O O . LYS B 1 261 ? -16.192 120.802 76.578 1.00 56.88 255 LYS B O 1
ATOM 4340 N N . LYS B 1 262 ? -16.485 118.659 75.979 1.00 52.94 256 LYS B N 1
ATOM 4341 C CA . LYS B 1 262 ? -17.611 118.440 76.870 1.00 56.90 256 LYS B CA 1
ATOM 4342 C C . LYS B 1 262 ? -17.585 117.009 77.370 1.00 56.90 256 LYS B C 1
ATOM 4343 O O . LYS B 1 262 ? -16.758 116.203 76.943 1.00 64.08 256 LYS B O 1
ATOM 4349 N N . THR B 1 263 ? -18.501 116.691 78.280 1.00 48.88 257 THR B N 1
ATOM 4350 C CA . THR B 1 263 ? -18.405 115.392 78.918 1.00 48.53 257 THR B CA 1
ATOM 4351 C C . THR B 1 263 ? -19.153 114.345 78.116 1.00 48.55 257 THR B C 1
ATOM 4352 O O . THR B 1 263 ? -20.023 114.669 77.302 1.00 51.17 257 THR B O 1
ATOM 4356 N N . PRO B 1 264 ? -18.831 113.066 78.328 1.00 45.01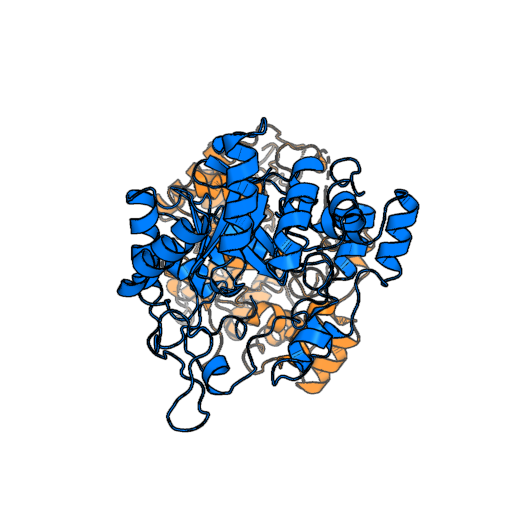 258 PRO B N 1
ATOM 4357 C CA . PRO B 1 264 ? -19.615 112.013 77.670 1.00 39.98 258 PRO B CA 1
ATOM 4358 C C . PRO B 1 264 ? -21.092 112.119 77.982 1.00 35.46 258 PRO B C 1
ATOM 4359 O O . PRO B 1 264 ? -21.927 111.991 77.079 1.00 34.19 258 PRO B O 1
ATOM 4363 N N . ALA B 1 265 ? -21.433 112.369 79.247 1.00 34.86 259 ALA B N 1
ATOM 4364 C CA . ALA B 1 265 ? -22.837 112.433 79.635 1.00 35.21 259 ALA B CA 1
ATOM 4365 C C . ALA B 1 265 ? -23.579 113.497 78.842 1.00 37.71 259 ALA B C 1
ATOM 4366 O O . ALA B 1 265 ? -24.698 113.259 78.361 1.00 41.16 259 ALA B O 1
ATOM 4368 N N . GLN B 1 266 ? -22.969 114.674 78.675 1.00 32.00 260 GLN B N 1
ATOM 4369 C CA . GLN B 1 266 ? -23.600 115.693 77.847 1.00 32.94 260 GLN B CA 1
ATOM 4370 C C . GLN B 1 266 ? -23.724 115.233 76.399 1.00 31.90 260 GLN B C 1
ATOM 4371 O O . GLN B 1 266 ? -24.753 115.462 75.760 1.00 33.46 260 GLN B O 1
ATOM 4377 N N . V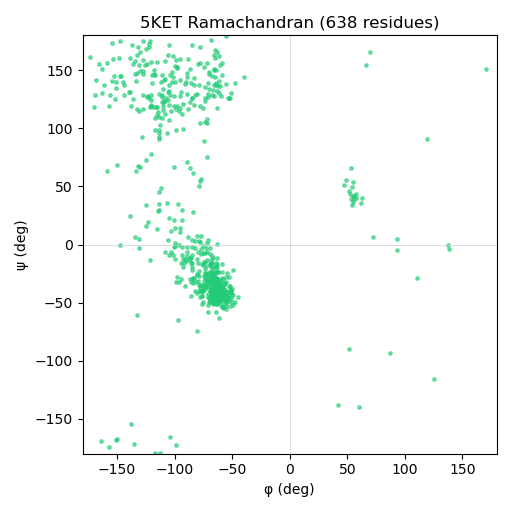AL B 1 267 ? -22.710 114.553 75.874 1.00 33.30 261 VAL B N 1
ATOM 4378 C CA . VAL B 1 267 ? -22.839 113.980 74.539 1.00 35.27 261 VAL B CA 1
ATOM 4379 C C . VAL B 1 267 ? -24.029 113.030 74.484 1.00 42.39 261 VAL B C 1
ATOM 4380 O O . VAL B 1 267 ? -24.823 113.061 73.534 1.00 49.64 261 VAL B O 1
ATOM 4384 N N . LEU B 1 268 ? -24.181 112.180 75.505 1.00 37.62 262 LEU B N 1
ATOM 4385 C CA . LEU B 1 268 ? -25.276 111.217 75.488 1.00 29.42 262 LEU B CA 1
ATOM 4386 C C . LEU B 1 268 ? -26.624 111.910 75.599 1.00 27.74 262 LEU B C 1
ATOM 4387 O O . LEU B 1 268 ? -27.585 111.513 74.935 1.00 30.45 262 LEU B O 1
ATOM 4392 N N . LEU B 1 269 ? -26.717 112.937 76.442 1.00 28.32 263 LEU B N 1
ATOM 4393 C CA . LEU B 1 269 ? -27.983 113.644 76.605 1.00 34.28 263 LEU B CA 1
ATOM 4394 C C . LEU B 1 269 ? -28.368 114.373 75.334 1.00 40.70 263 LEU B C 1
ATOM 4395 O O . LEU B 1 269 ? -29.527 114.346 74.905 1.00 43.70 263 LEU B O 1
ATOM 4400 N N . ARG B 1 270 ? -27.389 115.011 74.719 1.00 45.33 264 ARG B N 1
ATOM 4401 C CA . ARG B 1 270 ? -27.613 115.761 73.498 1.00 46.33 264 ARG B CA 1
ATOM 4402 C C . ARG B 1 270 ? -28.140 114.881 72.379 1.00 50.61 264 ARG B C 1
ATOM 4403 O O . ARG B 1 270 ? -29.052 115.285 71.634 1.00 56.96 264 ARG B O 1
ATOM 4411 N N . HIS B 1 271 ? -27.584 113.671 72.237 1.00 47.63 265 HIS B N 1
ATOM 4412 C CA . HIS B 1 271 ? -27.986 112.786 71.160 1.00 45.10 265 HIS B CA 1
ATOM 4413 C C . HIS B 1 271 ? -29.486 112.521 71.196 1.00 44.88 265 HIS B C 1
ATOM 4414 O O . HIS B 1 271 ? -30.145 112.509 70.149 1.00 46.91 265 HIS B O 1
ATOM 4421 N N . CYS B 1 272 ? -30.043 112.303 72.393 1.00 41.63 266 CYS B N 1
ATOM 4422 C CA . CYS B 1 272 ? -31.492 112.167 72.512 1.00 40.55 266 CYS B CA 1
ATOM 4423 C C . CYS B 1 272 ? -32.188 113.471 72.169 1.00 40.18 266 CYS B C 1
ATOM 4424 O O . CYS B 1 272 ? -33.246 113.474 71.532 1.00 40.82 266 CYS B O 1
ATOM 4427 N N . MET B 1 273 ? -31.607 114.589 72.593 1.00 39.85 267 MET B N 1
ATOM 4428 C CA . MET B 1 273 ? -32.270 115.874 72.447 1.00 40.54 267 MET B CA 1
ATOM 4429 C C . MET B 1 273 ? -32.451 116.256 70.991 1.00 42.91 267 MET B C 1
ATOM 4430 O O . MET B 1 273 ? -33.480 116.828 70.616 1.00 45.33 267 MET B O 1
ATOM 4435 N N . GLN B 1 274 ? -31.468 115.955 70.157 1.00 42.35 268 GLN B N 1
ATOM 4436 C CA . GLN B 1 274 ? -31.636 116.320 68.759 1.00 43.32 268 GLN B CA 1
ATOM 4437 C C . GLN B 1 274 ? -32.553 115.371 67.996 1.00 44.67 268 GLN B C 1
ATOM 4438 O O . GLN B 1 274 ? -32.724 115.545 66.785 1.00 51.52 268 GLN B O 1
ATOM 4444 N N . ARG B 1 275 ? -33.120 114.370 68.659 1.00 40.57 269 ARG B N 1
ATOM 4445 C CA . ARG B 1 275 ? -34.243 113.611 68.130 1.00 41.27 269 ARG B CA 1
ATOM 4446 C C . ARG B 1 275 ? -35.572 114.153 68.643 1.00 44.32 269 ARG B C 1
ATOM 4447 O O . ARG B 1 275 ? -36.609 113.512 68.445 1.00 43.36 269 ARG B O 1
ATOM 4455 N N . ASP B 1 276 ? -35.553 115.327 69.283 1.00 45.87 270 ASP B N 1
ATOM 4456 C CA . ASP B 1 276 ? -36.696 115.895 70.003 1.00 48.74 270 ASP B CA 1
ATOM 4457 C C . ASP B 1 276 ? -37.222 114.921 71.055 1.00 42.79 270 ASP B C 1
ATOM 4458 O O . ASP B 1 276 ? -38.409 114.587 71.109 1.00 38.15 270 ASP B O 1
ATOM 4463 N N . ILE B 1 277 ? -36.308 114.476 71.910 1.00 43.33 271 ILE B N 1
ATOM 4464 C CA . ILE B 1 277 ? -36.600 113.526 72.974 1.00 43.78 271 ILE B CA 1
ATOM 4465 C C . ILE B 1 277 ? -36.243 114.186 74.297 1.00 41.11 271 ILE B C 1
ATOM 4466 O O . ILE B 1 277 ? -35.083 114.554 74.519 1.00 41.30 271 ILE B O 1
ATOM 4471 N N . VAL B 1 278 ? -37.243 114.340 75.167 1.00 38.43 272 VAL B N 1
ATOM 4472 C CA . VAL B 1 278 ? -36.995 114.811 76.521 1.00 40.10 272 VAL B CA 1
ATOM 4473 C C . VAL B 1 278 ? -36.101 113.826 77.261 1.00 40.31 272 VAL B C 1
ATOM 4474 O O . VAL B 1 278 ? -36.289 112.607 77.180 1.00 46.90 272 VAL B O 1
ATOM 4478 N N . VAL B 1 279 ? -35.116 114.351 77.996 1.00 36.87 273 VAL B N 1
ATOM 4479 C CA . VAL B 1 279 ? -34.241 113.538 78.834 1.00 36.57 273 VAL B CA 1
ATOM 4480 C C . VAL B 1 279 ? -34.430 113.942 80.291 1.00 38.68 273 VAL B C 1
ATOM 4481 O O . VAL B 1 279 ? -34.684 115.110 80.605 1.00 39.59 273 VAL B O 1
ATOM 4485 N N . ILE B 1 280 ? -34.310 112.965 81.185 1.00 39.79 274 ILE B N 1
ATOM 4486 C CA . ILE B 1 280 ? -34.410 113.223 82.623 1.00 41.24 274 ILE B CA 1
ATOM 4487 C C . ILE B 1 280 ? -33.229 112.595 83.357 1.00 48.79 274 ILE B C 1
ATOM 4488 O O . ILE B 1 280 ? -33.419 111.654 84.149 1.00 58.77 274 ILE B O 1
ATOM 4493 N N . PRO B 1 281 ? -32.002 113.074 83.151 1.00 39.40 275 PRO B N 1
ATOM 4494 C CA . PRO B 1 281 ? -30.861 112.472 83.853 1.00 38.03 275 PRO B CA 1
ATOM 4495 C C . PRO B 1 281 ? -30.979 112.665 85.357 1.00 41.83 275 PRO B C 1
ATOM 4496 O O . PRO B 1 281 ? -31.377 113.729 85.839 1.00 43.51 275 PRO B O 1
ATOM 4500 N N . LYS B 1 282 ? -30.641 111.615 86.100 1.00 40.19 276 LYS B N 1
ATOM 4501 C CA . LYS B 1 282 ? -30.763 111.622 87.551 1.00 44.75 276 LYS B CA 1
ATOM 4502 C C . LYS B 1 282 ? -29.410 111.908 88.186 1.00 45.34 276 LYS B C 1
ATOM 4503 O O . LYS B 1 282 ? -28.381 111.399 87.737 1.00 44.84 276 LYS B O 1
ATOM 4509 N N . SER B 1 283 ? -29.419 112.721 89.238 1.00 45.63 277 SER B N 1
ATOM 4510 C CA . SER B 1 283 ? -28.185 113.030 89.940 1.00 46.70 277 SER B CA 1
ATOM 4511 C C . SER B 1 283 ? -28.530 113.734 91.236 1.00 46.77 277 SER B C 1
ATOM 4512 O O . SER B 1 283 ? -29.468 114.532 91.276 1.00 47.82 277 SER B O 1
ATOM 4515 N N . THR B 1 284 ? -27.786 113.417 92.293 1.00 47.61 278 THR B N 1
ATOM 4516 C CA . THR B 1 284 ? -27.838 114.200 93.515 1.00 57.98 278 THR B CA 1
ATOM 4517 C C . THR B 1 284 ? -26.577 115.023 93.727 1.00 64.93 278 THR B C 1
ATOM 4518 O O . THR B 1 284 ? -26.534 115.834 94.661 1.00 70.15 278 THR B O 1
ATOM 4522 N N . ASN B 1 285 ? -25.566 114.842 92.878 1.00 62.90 279 ASN B N 1
ATOM 4523 C CA . ASN B 1 285 ? -24.305 115.566 92.976 1.00 63.05 279 ASN B CA 1
ATOM 4524 C C . ASN B 1 285 ? -24.457 116.952 92.358 1.00 55.81 279 ASN B C 1
ATOM 4525 O O . ASN B 1 285 ? -24.948 117.086 91.233 1.00 54.09 279 ASN B O 1
ATOM 4530 N N . ALA B 1 286 ? -24.041 117.984 93.095 1.00 47.90 280 ALA B N 1
ATOM 4531 C CA . ALA B 1 286 ? -24.268 119.345 92.620 1.00 46.84 280 ALA B CA 1
ATOM 4532 C C . ALA B 1 286 ? -23.538 119.611 91.313 1.00 49.53 280 ALA B C 1
ATOM 4533 O O . ALA B 1 286 ? -24.039 120.362 90.464 1.00 53.04 280 ALA B O 1
ATOM 4535 N N . GLY B 1 287 ? -22.376 118.987 91.113 1.00 49.04 281 GLY B N 1
ATOM 4536 C CA . GLY B 1 287 ? -21.592 119.277 89.924 1.00 49.95 281 GLY B CA 1
ATOM 4537 C C . GLY B 1 287 ? -22.166 118.643 88.669 1.00 50.93 281 GLY B C 1
ATOM 4538 O O . GLY B 1 287 ? -22.164 119.254 87.596 1.00 52.42 281 GLY B O 1
ATOM 4539 N N . ARG B 1 288 ? -22.663 117.417 88.779 1.00 49.37 282 ARG B N 1
ATOM 4540 C CA . ARG B 1 288 ? -23.185 116.732 87.607 1.00 48.13 282 ARG B CA 1
ATOM 4541 C C . ARG B 1 288 ? -24.637 117.075 87.310 1.00 47.70 282 ARG B C 1
ATOM 4542 O O . ARG B 1 288 ? -25.063 116.925 86.161 1.00 49.14 282 ARG B O 1
ATOM 4550 N N . ILE B 1 289 ? -25.404 117.554 88.290 1.00 45.31 283 ILE B N 1
ATOM 4551 C CA . ILE B 1 289 ? -26.675 118.194 87.965 1.00 44.48 283 ILE B CA 1
ATOM 4552 C C . ILE B 1 289 ? -26.423 119.420 87.101 1.00 45.42 283 ILE B C 1
ATOM 4553 O O . ILE B 1 289 ? -27.086 119.633 86.076 1.00 42.31 283 ILE B O 1
ATOM 4558 N N . LYS B 1 290 ? -25.462 120.254 87.512 1.00 45.32 284 LYS B N 1
ATOM 4559 C CA . LYS B 1 290 ? -25.023 121.350 86.656 1.00 44.09 284 LYS B CA 1
ATOM 4560 C C . LYS B 1 290 ? -24.518 120.812 85.324 1.00 45.16 284 LYS B C 1
ATOM 4561 O O . LYS B 1 290 ? -25.019 121.189 84.259 1.00 46.38 284 LYS B O 1
ATOM 4567 N N . GLU B 1 291 ? -23.571 119.868 85.376 1.00 44.91 285 GLU B N 1
ATOM 4568 C CA . GLU B 1 291 ? -22.990 119.283 84.171 1.00 43.14 285 GLU B CA 1
ATOM 4569 C C . GLU B 1 291 ? -24.051 118.832 83.175 1.00 43.70 285 GLU B C 1
ATOM 4570 O O . GLU B 1 291 ? -23.913 119.058 81.969 1.00 35.53 285 GLU B O 1
ATOM 4576 N N . ASN B 1 292 ? -25.116 118.185 83.656 1.00 48.36 286 ASN B N 1
ATOM 4577 C CA . ASN B 1 292 ? -26.146 117.653 82.765 1.00 48.68 286 ASN B CA 1
ATOM 4578 C C . ASN B 1 292 ? -26.949 118.737 82.067 1.00 44.54 286 ASN B C 1
ATOM 4579 O O . ASN B 1 292 ? -27.639 118.432 81.088 1.00 43.66 286 ASN B O 1
ATOM 4584 N N . PHE B 1 293 ? -26.887 119.980 82.539 1.00 44.13 287 PHE B N 1
ATOM 4585 C CA . PHE B 1 293 ? -27.691 121.058 81.980 1.00 45.58 287 PHE B CA 1
ATOM 4586 C C . PHE B 1 293 ? -26.921 121.941 81.009 1.00 45.78 287 PHE B C 1
ATOM 4587 O O . PHE B 1 293 ? -27.545 122.743 80.302 1.00 48.58 287 PHE B O 1
ATOM 4595 N N . GLN B 1 294 ? -25.595 121.828 80.958 1.00 46.31 288 GLN B N 1
ATOM 4596 C CA . GLN B 1 294 ? -24.809 122.563 79.965 1.00 52.68 288 GLN B CA 1
ATOM 4597 C C . GLN B 1 294 ? -24.798 121.780 78.658 1.00 50.51 288 GLN B C 1
ATOM 4598 O O . GLN B 1 294 ? -23.779 121.342 78.133 1.00 48.69 288 GLN B O 1
ATOM 4604 N N . VAL B 1 295 ? -26.011 121.625 78.151 1.00 49.03 289 VAL B N 1
ATOM 4605 C CA . VAL B 1 295 ? -26.300 120.710 77.057 1.00 46.58 289 VAL B CA 1
ATOM 4606 C C . VAL B 1 295 ? -26.902 121.422 75.855 1.00 49.43 289 VAL B C 1
ATOM 4607 O O . VAL B 1 295 ? -26.899 120.866 74.742 1.00 50.72 289 VAL B O 1
ATOM 4611 N N . PHE B 1 296 ? -27.332 122.666 76.026 1.00 48.33 290 PHE B N 1
ATOM 4612 C CA . PHE B 1 296 ? -27.851 123.490 74.951 1.00 44.84 290 PHE B CA 1
ATOM 4613 C C . PHE B 1 296 ? -26.777 124.306 74.234 1.00 49.61 290 PHE B C 1
ATOM 4614 O O . PHE B 1 296 ? -27.086 124.943 73.224 1.00 47.68 290 PHE B O 1
ATOM 4622 N N . ASP B 1 297 ? -25.527 124.310 74.706 1.00 56.61 291 ASP B N 1
ATOM 4623 C CA . ASP B 1 297 ? -24.529 125.215 74.132 1.00 59.88 291 ASP B CA 1
ATOM 4624 C C . ASP B 1 297 ? -23.792 124.652 72.910 1.00 56.25 291 ASP B C 1
ATOM 4625 O O . ASP B 1 297 ? -23.084 125.415 72.246 1.00 57.98 291 ASP B O 1
ATOM 4630 N N . PHE B 1 298 ? -23.899 123.343 72.627 1.00 53.56 292 PHE B N 1
ATOM 4631 C CA . PHE B 1 298 ? -23.183 122.689 71.528 1.00 50.99 292 PHE B CA 1
ATOM 4632 C C . PHE B 1 298 ? -24.143 121.832 70.712 1.00 49.54 292 PHE B C 1
ATOM 4633 O O . PHE B 1 298 ? -25.292 121.606 71.098 1.00 53.11 292 PHE B O 1
ATOM 4641 N N . GLU B 1 299 ? -23.668 121.350 69.563 1.00 46.96 293 GLU B N 1
ATOM 4642 C CA . GLU B 1 299 ? -24.484 120.463 68.745 1.00 52.39 293 GLU B CA 1
ATOM 4643 C C . GLU B 1 299 ? -23.587 119.473 68.016 1.00 54.62 293 GLU B C 1
ATOM 4644 O O . GLU B 1 299 ? -22.460 119.788 67.627 1.00 56.04 293 GLU B O 1
ATOM 4650 N N . LEU B 1 300 ? -24.105 118.261 67.851 1.00 51.63 294 LEU B N 1
ATOM 4651 C CA . LEU B 1 300 ? -23.360 117.173 67.241 1.00 43.01 294 LEU B CA 1
ATOM 4652 C C . LEU B 1 300 ? -23.573 117.170 65.739 1.00 39.69 294 LEU B C 1
ATOM 4653 O O . LEU B 1 300 ? -24.714 117.201 65.269 1.00 38.31 294 LEU B O 1
ATOM 4658 N N . SER B 1 301 ? -22.473 117.117 64.996 1.00 37.34 295 SER B N 1
ATOM 4659 C CA . SER B 1 301 ? -22.520 117.130 63.546 1.00 37.90 295 SER B CA 1
ATOM 4660 C C . SER B 1 301 ? -23.290 115.928 63.007 1.00 46.44 295 SER B C 1
ATOM 4661 O O . SER B 1 301 ? -23.499 114.925 63.694 1.00 45.88 295 SER B O 1
ATOM 4664 N N . LYS B 1 302 ? -23.698 116.036 61.738 1.00 48.56 296 LYS B N 1
ATOM 4665 C CA . LYS B 1 302 ? -24.377 114.922 61.086 1.00 48.82 296 LYS B CA 1
ATOM 4666 C C . LYS B 1 302 ? -23.509 113.674 61.089 1.00 51.03 296 LYS B C 1
ATOM 4667 O O . LYS B 1 302 ? -24.029 112.556 61.197 1.00 52.97 296 LYS B O 1
ATOM 4669 N N . ALA B 1 303 ? -22.187 113.846 60.984 1.00 49.17 297 ALA B N 1
ATOM 4670 C CA . ALA B 1 303 ? -21.286 112.701 61.001 1.00 49.28 297 ALA B CA 1
ATOM 4671 C C . ALA B 1 303 ? -21.163 112.099 62.395 1.00 52.32 297 ALA B C 1
ATOM 4672 O O . ALA B 1 303 ? -20.919 110.894 62.531 1.00 54.78 297 ALA B O 1
ATOM 4674 N N . GLU B 1 304 ? -21.334 112.910 63.439 1.00 49.70 298 GLU B N 1
ATOM 4675 C CA . GLU B 1 304 ? -21.190 112.405 64.796 1.00 50.12 298 GLU B CA 1
ATOM 4676 C C . GLU B 1 304 ? -22.425 111.660 65.278 1.00 55.88 298 GLU B C 1
ATOM 4677 O O . GLU B 1 304 ? -22.301 110.734 66.089 1.00 59.61 298 GLU B O 1
ATOM 4683 N N . VAL B 1 305 ? -23.620 112.043 64.822 1.00 53.51 299 VAL B N 1
ATOM 4684 C CA . VAL B 1 305 ? -24.793 111.294 65.257 1.00 48.57 299 VAL B CA 1
ATOM 4685 C C . VAL B 1 305 ? -24.823 109.927 64.588 1.00 51.42 299 VAL B C 1
ATOM 4686 O O . VAL B 1 305 ? -25.305 108.952 65.179 1.00 53.59 299 VAL B O 1
ATOM 4690 N N . ASP B 1 306 ? -24.284 109.817 63.370 1.00 53.76 300 ASP B N 1
ATOM 4691 C CA . ASP B 1 306 ? -24.206 108.515 62.717 1.00 61.30 300 ASP B CA 1
ATOM 4692 C C . ASP B 1 306 ? -23.315 107.560 63.499 1.00 64.99 300 ASP B C 1
ATOM 4693 O O . ASP B 1 306 ? -23.667 106.390 63.693 1.00 66.66 300 ASP B O 1
ATOM 4698 N N . GLU B 1 307 ? -22.151 108.038 63.947 1.00 63.45 301 GLU B N 1
ATOM 4699 C CA . GLU B 1 307 ? -21.310 107.221 64.811 1.00 57.57 301 GLU B CA 1
ATOM 4700 C C . GLU B 1 307 ? -22.055 106.828 66.080 1.00 54.22 301 GLU B C 1
ATOM 4701 O O . GLU B 1 307 ? -21.903 105.701 66.570 1.00 53.64 301 GLU B O 1
ATOM 4707 N N . LEU B 1 308 ? -22.891 107.728 66.606 1.00 51.33 302 LEU B N 1
ATOM 4708 C CA . LEU B 1 308 ? -23.680 107.417 67.792 1.00 49.06 302 LEU B CA 1
ATOM 4709 C C . LEU B 1 308 ? -24.864 106.510 67.466 1.00 49.56 302 LEU B C 1
ATOM 4710 O O . LEU B 1 308 ? -25.214 105.628 68.260 1.00 48.15 302 LEU B O 1
ATOM 4715 N N . ASP B 1 309 ? -25.497 106.717 66.310 1.00 48.33 303 ASP B N 1
ATOM 4716 C CA . ASP B 1 309 ? -26.605 105.857 65.918 1.00 52.23 303 ASP B CA 1
ATOM 4717 C C . ASP B 1 309 ? -26.161 104.409 65.763 1.00 52.90 303 ASP B C 1
ATOM 4718 O O . ASP B 1 309 ? -26.922 103.486 66.082 1.00 54.13 303 ASP B O 1
ATOM 4723 N N . SER B 1 310 ? -24.936 104.189 65.282 1.00 51.52 304 SER B N 1
ATOM 4724 C CA . SER B 1 310 ? -24.418 102.835 65.142 1.00 49.68 304 SER B CA 1
ATOM 4725 C C . SER B 1 310 ? -24.180 102.162 66.485 1.00 48.71 304 SER B C 1
ATOM 4726 O O . SER B 1 310 ? -24.174 100.927 66.549 1.00 50.45 304 SER B O 1
ATOM 4729 N N . LEU B 1 311 ? -23.968 102.939 67.553 1.00 46.36 305 LEU B N 1
ATOM 4730 C CA . LEU B 1 311 ? -23.726 102.355 68.868 1.00 44.23 305 LEU B CA 1
ATOM 4731 C C . LEU B 1 311 ? -24.946 101.639 69.417 1.00 46.33 305 LEU B C 1
ATOM 4732 O O . LEU B 1 311 ? -24.821 100.917 70.413 1.00 53.85 305 LEU B O 1
ATOM 4737 N N . ASP B 1 312 ? -26.107 101.818 68.793 1.00 41.24 306 ASP B N 1
ATOM 4738 C CA . ASP B 1 312 ? -27.330 101.227 69.315 1.00 35.70 306 ASP B CA 1
ATOM 4739 C C . ASP B 1 312 ? -27.237 99.707 69.233 1.00 45.98 306 ASP B C 1
ATOM 4740 O O . ASP B 1 312 ? -26.938 99.139 68.178 1.00 46.38 306 ASP B O 1
ATOM 4745 N N . LYS B 1 313 ? -27.488 99.059 70.374 1.00 44.48 307 LYS B N 1
ATOM 4746 C CA . LYS B 1 313 ? -27.573 97.607 70.513 1.00 45.21 307 LYS B CA 1
ATOM 4747 C C . LYS B 1 313 ? -28.956 97.061 70.181 1.00 49.81 307 LYS B C 1
ATOM 4748 O O . LYS B 1 313 ? -29.151 95.840 70.230 1.00 52.21 307 LYS B O 1
ATOM 4754 N N . ARG B 1 314 ? -29.910 97.933 69.862 1.00 52.29 308 ARG B N 1
ATOM 4755 C CA . ARG B 1 314 ? -31.308 97.605 69.508 1.00 51.49 308 ARG B CA 1
ATOM 4756 C C . ARG B 1 314 ? -31.941 96.889 70.706 1.00 54.68 308 ARG B C 1
ATOM 4757 O O . ARG B 1 314 ? -31.684 97.274 71.855 1.00 56.87 308 ARG B O 1
ATOM 4765 N N . ALA B 1 315 ? -32.751 95.856 70.476 1.00 57.50 309 ALA B N 1
ATOM 4766 C CA . ALA B 1 315 ? -33.590 95.289 71.525 1.00 59.62 309 ALA B CA 1
ATOM 4767 C C . ALA B 1 315 ? -32.803 94.664 72.670 1.00 60.22 309 ALA B C 1
ATOM 4768 O O . ALA B 1 315 ? -33.387 94.421 73.734 1.00 59.34 309 ALA B O 1
ATOM 4770 N N . ALA B 1 316 ? -31.512 94.398 72.498 1.00 61.53 310 ALA B N 1
ATOM 4771 C CA . ALA B 1 316 ? -30.768 93.715 73.552 1.00 61.08 310 ALA B CA 1
ATOM 4772 C C . ALA B 1 316 ? -29.405 94.325 73.909 1.00 62.22 310 ALA B C 1
ATOM 4773 O O . ALA B 1 316 ? -28.386 93.658 73.729 1.00 63.56 310 ALA B O 1
ATOM 4775 N N . GLY B 1 317 ? -29.364 95.563 74.416 1.00 60.25 311 GLY B N 1
ATOM 4776 C CA . GLY B 1 317 ? -30.521 96.431 74.549 1.00 53.71 311 GLY B CA 1
ATOM 4777 C C . GLY B 1 317 ? -30.827 97.003 75.920 1.00 52.89 311 GLY B C 1
ATOM 4778 O O . GLY B 1 317 ? -30.039 97.779 76.474 1.00 50.27 311 GLY B O 1
ATOM 4779 N N . ARG B 1 318 ? -31.984 96.608 76.456 1.00 53.54 312 ARG B N 1
ATOM 4780 C CA . ARG B 1 318 ? -32.544 97.199 77.667 1.00 52.12 312 ARG B CA 1
ATOM 4781 C C . ARG B 1 318 ? -31.686 96.872 78.881 1.00 52.98 312 ARG B C 1
ATOM 4782 O O . ARG B 1 318 ? -31.117 95.783 78.989 1.00 56.48 312 ARG B O 1
ATOM 4790 N N . ARG B 1 319 ? -31.607 97.816 79.818 1.00 48.75 313 ARG B N 1
ATOM 4791 C CA . ARG B 1 319 ? -31.154 97.472 81.158 1.00 50.60 313 ARG B CA 1
ATOM 4792 C C . ARG B 1 319 ? -32.300 97.117 82.092 1.00 48.01 313 ARG B C 1
ATOM 4793 O O . ARG B 1 319 ? -32.055 96.508 83.137 1.00 50.26 313 ARG B O 1
ATOM 4801 N N . PHE B 1 320 ? -33.534 97.449 81.734 1.00 46.34 314 PHE B N 1
ATOM 4802 C CA . PHE B 1 320 ? -34.674 97.337 82.641 1.00 51.12 314 PHE B CA 1
ATOM 4803 C C . PHE B 1 320 ? -35.614 96.251 82.114 1.00 59.82 314 PHE B C 1
ATOM 4804 O O . PHE B 1 320 ? -36.451 96.514 81.246 1.00 59.24 314 PHE B O 1
ATOM 4812 N N . ARG B 1 321 ? -35.466 95.034 82.638 1.00 67.40 315 ARG B N 1
ATOM 4813 C CA . ARG B 1 321 ? -36.227 93.860 82.209 1.00 71.70 315 ARG B CA 1
ATOM 4814 C C . ARG B 1 321 ? -37.081 93.332 83.360 1.00 73.62 315 ARG B C 1
ATOM 4815 O O . ARG B 1 321 ? -37.080 93.873 84.467 1.00 77.34 315 ARG B O 1
ATOM 4823 N N . MET B 1 322 ? -37.811 92.252 83.089 1.00 71.33 316 MET B N 1
ATOM 4824 C CA . MET B 1 322 ? -38.659 91.630 84.102 1.00 66.15 316 MET B CA 1
ATOM 4825 C C . MET B 1 322 ? -38.572 90.101 84.059 1.00 60.37 316 MET B C 1
ATOM 4826 O O . MET B 1 322 ? -37.557 89.525 83.653 1.00 56.32 316 MET B O 1
ATOM 4831 N N . GLY B 1 327 ? -44.058 85.242 86.445 1.00 52.05 321 GLY B N 1
ATOM 4832 C CA . GLY B 1 327 ? -44.695 86.254 87.290 1.00 45.31 321 GLY B CA 1
ATOM 4833 C C . GLY B 1 327 ? -44.961 87.505 86.485 1.00 59.28 321 GLY B C 1
ATOM 4834 O O . GLY B 1 327 ? -46.011 87.647 85.866 1.00 59.64 321 GLY B O 1
ATOM 4835 N N . LEU B 1 328 ? -43.974 88.399 86.499 1.00 57.11 322 LEU B N 1
ATOM 4836 C CA . LEU B 1 328 ? -44.073 89.649 85.760 1.00 55.88 322 LEU B CA 1
ATOM 4837 C C . LEU B 1 328 ? -44.104 89.411 84.253 1.00 58.85 322 LEU B C 1
ATOM 4838 O O . LEU B 1 328 ? -44.877 90.053 83.532 1.00 58.50 322 LEU B O 1
ATOM 4843 N N . ARG B 1 329 ? -43.267 88.497 83.761 1.00 61.05 323 ARG B N 1
ATOM 4844 C CA . ARG B 1 329 ? -43.225 88.196 82.332 1.00 59.60 323 ARG B CA 1
ATOM 4845 C C . ARG B 1 329 ? -44.519 87.547 81.850 1.00 54.30 323 ARG B C 1
ATOM 4846 O O . ARG B 1 329 ? -44.865 87.658 80.667 1.00 48.96 323 ARG B O 1
ATOM 4854 N N . GLU B 1 330 ? -45.243 86.877 82.748 1.00 55.57 324 GLU B N 1
ATOM 4855 C CA . GLU B 1 330 ? -46.468 86.163 82.412 1.00 52.68 324 GLU B CA 1
ATOM 4856 C C . GLU B 1 330 ? -47.724 87.026 82.515 1.00 51.59 324 GLU B C 1
ATOM 4857 O O . GLU B 1 330 ? -48.795 86.581 82.089 1.00 51.76 324 GLU B O 1
ATOM 4859 N N . HIS B 1 331 ? -47.625 88.230 83.073 1.00 48.53 325 HIS B N 1
ATOM 4860 C CA . HIS B 1 331 ? -48.782 89.107 83.165 1.00 47.38 325 HIS B CA 1
ATOM 4861 C C . HIS B 1 331 ? -49.293 89.430 81.761 1.00 50.86 325 HIS B C 1
ATOM 4862 O O . HIS B 1 331 ? -48.491 89.616 80.838 1.00 54.10 325 HIS B O 1
ATOM 4869 N N . PRO B 1 332 ? -50.613 89.491 81.559 1.00 48.84 326 PRO B N 1
ATOM 4870 C CA . PRO B 1 332 ? -51.141 89.655 80.194 1.00 48.59 326 PRO B CA 1
ATOM 4871 C C . PRO B 1 332 ? -50.652 90.900 79.493 1.00 46.43 326 PRO B C 1
ATOM 4872 O O . PRO B 1 332 ? -50.656 90.931 78.257 1.00 46.16 326 PRO B O 1
ATOM 4876 N N . GLU B 1 333 ? -50.231 91.921 80.230 1.00 47.55 327 GLU B N 1
ATOM 4877 C CA . GLU B 1 333 ? -49.795 93.179 79.640 1.00 52.02 327 GLU B CA 1
ATOM 4878 C C . GLU B 1 333 ? -48.301 93.380 79.882 1.00 51.87 327 GLU B C 1
ATOM 4879 O O . GLU B 1 333 ? -47.848 94.466 80.244 1.00 54.95 327 GLU B O 1
ATOM 4885 N N . HIS B 1 334 ? -47.523 92.324 79.668 1.00 48.60 328 HIS B N 1
ATOM 4886 C CA . HIS B 1 334 ? -46.067 92.451 79.749 1.00 48.11 328 HIS B CA 1
ATOM 4887 C C . HIS B 1 334 ? -45.529 93.197 78.521 1.00 45.71 328 HIS B C 1
ATOM 4888 O O . HIS B 1 334 ? -45.754 92.748 77.411 1.00 53.87 328 HIS B O 1
ATOM 4895 N N . PRO B 1 335 ? -44.803 94.306 78.703 1.00 40.13 329 PRO B N 1
ATOM 4896 C CA . PRO B 1 335 ? -44.600 95.240 77.606 1.00 40.02 329 PRO B CA 1
ATOM 4897 C C . PRO B 1 335 ? -43.452 94.856 76.667 1.00 45.84 329 PRO B C 1
ATOM 4898 O O . PRO B 1 335 ? -43.466 95.194 75.467 1.00 47.07 329 PRO B O 1
ATOM 4902 N N . TYR B 1 336 ? -42.426 94.156 77.172 1.00 46.98 330 TYR B N 1
ATOM 4903 C CA . TYR B 1 336 ? -41.189 93.951 76.443 1.00 52.34 330 TYR B CA 1
ATOM 4904 C C . TYR B 1 336 ? -41.161 92.627 75.683 1.00 60.87 330 TYR B C 1
ATOM 4905 O O . TYR B 1 336 ? -40.086 92.193 75.246 1.00 64.50 330 TYR B O 1
ATOM 4914 N N . ASP B 1 337 ? -42.312 91.975 75.516 1.00 62.21 331 ASP B N 1
ATOM 4915 C CA . ASP B 1 337 ? -42.388 90.840 74.606 1.00 59.85 331 ASP B CA 1
ATOM 4916 C C . ASP B 1 337 ? -42.301 91.307 73.161 1.00 53.05 331 ASP B C 1
ATOM 4917 O O . ASP B 1 337 ? -41.407 90.894 72.413 1.00 50.18 331 ASP B O 1
ATOM 4922 N N . GLU B 1 338 ? -43.225 92.177 72.757 1.00 52.27 332 GLU B N 1
ATOM 4923 C CA . GLU B 1 338 ? -43.243 92.687 71.396 1.00 51.99 332 GLU B CA 1
ATOM 4924 C C . GLU B 1 338 ? -41.926 93.395 71.073 1.00 46.99 332 GLU B C 1
ATOM 4925 O O . GLU B 1 338 ? -41.315 94.020 71.947 1.00 43.22 332 GLU B O 1
ATOM 4931 N N . PRO B 1 339 ? -41.461 93.301 69.825 1.00 48.47 333 PRO B N 1
ATOM 4932 C CA . PRO B 1 339 ? -40.191 93.950 69.457 1.00 48.69 333 PRO B CA 1
ATOM 4933 C C . PRO B 1 339 ? -40.113 95.398 69.884 1.00 49.23 333 PRO B C 1
ATOM 4934 O O . PRO B 1 339 ? -39.047 95.858 70.312 1.00 52.80 333 PRO B O 1
ATOM 4938 N N . TYR B 1 340 ? -41.219 96.126 69.787 1.00 45.67 334 TYR B N 1
ATOM 4939 C CA . TYR B 1 340 ? -41.269 97.506 70.236 1.00 38.79 334 TYR B CA 1
ATOM 4940 C C . TYR B 1 340 ? -42.712 97.901 70.493 1.00 40.13 334 TYR B C 1
ATOM 4941 O O . TYR B 1 340 ? -42.993 98.714 71.377 1.00 43.66 334 TYR B O 1
#

Radius of gyration: 27.12 Å; Cα contacts (8 Å, |Δi|>4): 1290; chains: 2; bounding box: 51×60×77 Å

Organism: NCBI:txid232242

Solvent-accessible surface area: 25241 Å² total; per-residue (Å²): 89,15,76,4,112,74,55,109,93,2,34,17,1,0,1,4,0,63,66,4,66,64,96,79,0,47,62,2,0,30,35,0,3,126,42,20,0,80,0,0,5,0,0,31,22,41,122,2,7,61,9,0,0,64,7,0,27,130,58,45,126,91,39,115,13,69,42,146,72,6,13,0,0,0,1,0,1,2,0,0,2,45,33,143,14,0,84,69,0,0,48,36,0,11,120,29,0,105,19,135,32,0,18,0,0,0,0,23,27,0,0,0,1,74,87,57,20,57,96,56,16,131,0,76,27,121,66,73,99,38,31,16,13,101,81,13,74,2,54,49,0,0,98,15,0,2,49,8,35,91,54,31,53,0,96,4,1,0,0,1,10,2,8,0,35,7,0,36,103,1,20,97,37,26,133,48,84,1,1,0,0,6,4,2,1,1,0,12,7,3,19,49,28,5,12,0,2,0,90,16,23,46,4,20,5,1,0,31,13,4,25,4,18,87,44,9,32,121,26,22,73,88,110,88,43,154,45,26,123,13,15,120,88,56,0,41,85,19,104,45,0,81,65,6,4,82,139,39,94,35,49,30,10,10,0,0,0,40,4,3,14,64,46,110,1,0,0,7,0,84,10,46,57,54,47,140,0,64,50,4,42,49,0,112,105,20,77,14,50,89,64,10,37,66,74,0,20,66,23,18,69,97,70,59,3,22,10,38,88,18,73,68,111,53,36,12,114,133,9,101,24,21,2,38,113,78,107,27,263,122,46,80,38,14,67,5,98,80,38,119,127,0,24,0,2,0,0,5,2,91,58,3,58,70,86,82,0,52,53,0,0,66,43,0,2,73,35,17,0,82,0,0,4,0,0,28,28,43,109,2,8,60,16,0,0,71,5,0,83,62,51,47,100,53,85,65,9,84,42,119,74,3,12,0,0,0,1,0,0,3,0,0,2,49,32,143,15,0,92,78,1,0,48,30,0,10,132,26,1,97,16,129,26,0,18,0,0,0,0,27,21,0,0,0,7,61,97,96,19,69,83,60,12,176,52,108,42,19,88,91,15,74,1,66,46,0,2,104,13,0,3,44,8,35,88,54,44,63,1,91,2,1,0,2,1,10,3,8,0,132,5,1,41,101,2,24,92,44,26,160,41,91,1,2,0,1,6,1,2,1,1,0,11,6,1,18,53,29,4,15,0,3,0,101,17,20,62,7,17,2,0,0,36,13,5,25,3,20,84,38,38,50,99,125,150,57,77,12,16,85,90,56,2,41,91,17,100,44,0,89,66,6,4,105,128,41,91,38,41,32,8,9,0,0,0,20,6,1,0,62,39,94,0,0,0,10,0,84,8,38,63,54,45,136,0,107,47,3,33,64,0,35,98,22,122,9,52,84,65,16,34,76,82,0,25,64,28,22,65,93,56,74,1,22,14,40,117,73,48,46,157,80,5,98,21,24,2,39,109,62,105,34

B-factor: mean 50.86, std 12.53, range [19.27, 102.39]

Foldseek 3Di:
DFAFPVGRDDDQEAAEPVAPALVLVLVLVVLLVVLPHQEYAEEPVNNNLLSLLVNVVCCPVPNDDHPVRHAFEYEDALQQLALVCRVVVLVVSCVSSVHQAHAEYEHADQWHFHNPDPPCRFDADPPRHTGTDLPRDNLSNVVSVVVCCVVVNYVFYAYEQAALVSLVVNQVSDPHHHREYEYADWLQAHPVPRCVSCVVVSYAYAHECQQPDLCVQVVQVVPVHDFAVLSVDGQQPDVLLVVQCVVVVAGSLLSGSQLQVVVVYRYHYYDSDSVVSSRNVPNVPDHGDPVSSVSSNVNYNHQSSDRPAQPGDDCRCVRPRHHRVDSD/DWQAFPAFPVGDTHGQEAAEPVQPDQVLVLLQVVLLVVLPHQEYEEEPLNPNLLSLLVNVVVCCVPPNDPPVRHAYEYEDALQQLALVCRVVVLVVSCVSSVHQAHQEYEHADQWHAHPPDDNCRDDHTDLVRDNLNNVVSVVVVCVVRRYVAYAYELAALVVLVVNCVRDPGRHREYEYADWLQAHCVVRCVSCVVVRHAYAHECQQPDPVPPVVQDVLNVDGQQPDPLLCVQCVVQVAGSLLVGSQLCVVVVYRYHYYDSDSVVSSRNPVNGPDHDDPVSSVSSNVSYNQLSHDRDADNQCPRPRNHSPPSD

Secondary structure (DSSP, 8-state):
-EE-TTS-EE-SB-EE-TT--HHHHHHHHHHHHHHT--EEE--GGGT-HHHHHHHHHHHHHTSS--GGG-EEEEEE-GGG-SGGGHHHHHHHHHHHHT-S-EEEEEE--SSEEP-S-TT-SS-B-SSS-B-EETT--HHHHHHHHHHHHHTTSEEEEEEES--HHHHHHHHHH-SS---EEEEE-BTTB--HHHHHHHHHTT-EEEEESBTB-TTHHHHHHHTT----GGGG--TTT-HHHHHHHHHHT--HHHHHHHHHHTTT-EE--B---HHHHHHHHTTSS----HHHHHHHHHT---TT--SS-S-SSHHHHTSTT-TTSS--/----EEE-TTS-EEESB-BB-TT--HHHHHHHHHHHHHHT--EEE--GGGS-HHHHHHHHHHHHHSTT--GGGSEEEEEE-GGG-SHHHHHHHHHHHHHHHT-S-BSEEEE--SS-B--S-SS-----B-TT--HHHHHHHHHHHHHHTSBS-EEEES--HHHHHHHHHH-SS---EEEEE-STT---HHHHHHHHHTT-EEEEESTT--TTTT----GGGS--GGG-HHHHHHHHHTTS-HHHHHHHHHHTTT-EE--B---HHHHHHHHTTSS----HHHHHHHHHT--GGGG-S----TTTSTT-TTSS--

Sequence (642 aa):
SVTFHNGRKMPVVGLGTWQSPPEEVTAAIDVALEVGYRHIDTAFMYQNEAAIGKTLKKWFDSGKLKREDVFIVTKLPPIGNRAESVEKFLTKSLEALQLDYVDLYLIHLPVGFQYKGDDNLWPRGEAGEFLIDTSTDLISLWKAMEAQVDAGRTRSVGLSNFNSRQIARIVKSARIRPANLQVELNVYFQQRELVAFCRALDITVCAYAPIGSPGLANVIKARGAEVPESAKFDPLTDPVVLKIAEHHKKTPAQVLLRHCMQRDIVVIPKSTNAGRIKENFQVFDFELSKAEVDELDSLDKRAAGRRFRMDQYKGLREHPEHPYDEPYKQLSSVTFHNGRKMPVVGLGTWQSPPEEVTAAIDVALEVGYRHIDTAFMYQNEAAIGKTLKKWFDSGKLKREDVFIVTKLPPIGNRAESVEKFLTKSLEALQLDYVDLYLIHLPVGFQYKGDDNLWPLIDTSTDLISLWKAMEAQVDAGRTRSVGLSNFNSRQIARIVKSARIRPANLQVELNVYFQQRELVAFCRALDITVCAYAPIGSPGLANVVPESAKFDPLTDPVVLKIAEHHKKTPAQVLLRHCMQRDIVVIPKSTNAGRIKENFQVFDFELSKAEVDELDSLDKRAAGRRFRMGLREHPEHPYDEPY

Nearest PDB structures (foldseek):
  5ket-assembly1_A  TM=1.003E+00  e=1.518E-71  Coptotermes gestroi
  2agt-assembly1_A  TM=9.403E-01  e=6.781E-35  Homo sapiens
  2pdp-assembly1_A  TM=9.367E-01  e=5.640E-35  Homo sapiens
  1xgd-assembly1_A  TM=9.249E-01  e=5.820E-34  Homo sapiens
  1qwk-assembly1_A  TM=8.934E-01  e=8.957E-32  Caenorhabditis elegans